Protein AF-0000000066776438 (afdb_homodimer)

Foldseek 3Di:
DAPFEEEEAQADPCLLCVVRVVVRHAYEYEHLPHPDFDDDVSYTYHNDHLVVCVVVLVCCLVPTGYAEFEYEQACCQWAVVNVVCNVVVCVVPVCSVVVSVVSVVSSVVSGVSSLHKYKYKDFHTCCCVVVNAAPDWDQQQQLCQQPVVSQAGTIMGMHIDNPQDQFDGDHDPLQVVLQVVLCVQPVHDDALVVSLVSCPPPPCNVSSNVRHRHHCLVVPDDDPCNSVVNRHDRSSNSVRSCCGRPPVNVVVVVVD/DAPFEEEEAQADPCLLCVVRVVVRHAYEYEHLPHPDFDDDVSYTYHNDHLVVCVVVLVCCLVPTQYAEFEYEQACCQWAVVNVVCNVVVCVVPVCSVVVSVVSVVSSVVSGVSSLHKYKYKDFHTCCCVVVNAFPDWDQQQQLCQQPVVSQAGTIMGMHIDNPQDQFDGDHDPLQVVLQVVLCVQPVHDDALVVSLVSCPPHPCNVSSNVRHRHHCLVVPDDDPCNSVVNRHDRSSNSVRSCCGRPPVNVVVVVVD

Sequence (512 aa):
MSKGTIICLCDITGVMAEPWVEAGYRAVLVDPQHPETSIDGPVERISATILEAMPRLSQIIRSENIVIVIGFPPCTDVAVSGSRWFESKRAKDPHFQGKAALVAEQCRMVGLAAGCPWAFENPVSVFSSIFGSADYTFHPYQFTGLCADDNYTKQTCLWTGNGFKAPAENMHPMVEAAIDAVKLACGRMMPKKKAIEAISGTSFAGLVTDWYPDNRIHECPPSDERANIRSATPLGFARAVFLSNAPHLNKKREAAMSKGTIICLCDITGVMAEPWVEAGYRAVLVDPQHPETSIDGPVERISATILEAMPRLSQIIRSENIVIVIGFPPCTDVAVSGSRWFESKRAKDPHFQGKAALVAEQCRMVGLAAGCPWAFENPVSVFSSIFGSADYTFHPYQFTGLCADDNYTKQTCLWTGNGFKAPAENMHPMVEAAIDAVKLACGRMMPKKKAIEAISGTSFAGLVTDWYPDNRIHECPPSDERANIRSATPLGFARAVFLSNAPHLNKKREAA

pLDDT: mean 96.25, std 6.61, range [44.91, 99.0]

Solvent-accessible surface area (backbone atoms only — not comparable to full-atom values): 26571 Å² total; per-residue (Å²): 133,65,81,29,30,36,39,34,37,54,32,77,82,51,46,61,45,46,58,42,43,76,72,45,26,28,34,38,30,27,14,56,79,37,92,54,64,45,72,60,86,56,36,34,38,38,42,24,50,70,78,75,38,26,73,61,48,16,53,44,46,46,71,47,60,50,59,34,27,41,19,38,42,79,46,83,71,40,27,54,92,47,48,88,50,47,63,64,49,34,74,74,35,80,50,54,49,34,53,47,46,43,50,44,48,49,40,52,47,55,13,40,49,43,67,23,20,18,35,37,40,39,53,59,34,53,53,40,79,69,75,41,74,58,76,43,72,46,40,43,34,42,16,18,57,71,24,64,87,28,40,27,55,50,64,33,30,29,43,64,41,71,78,51,44,76,53,59,80,34,52,29,68,61,36,52,49,18,48,49,50,41,27,70,73,66,73,42,87,65,59,41,73,59,44,44,60,71,35,53,92,44,96,53,32,64,48,33,66,75,35,38,46,34,53,58,58,82,63,52,62,92,55,97,55,35,66,58,65,64,62,56,69,48,57,13,51,24,43,24,36,42,69,49,50,38,64,81,57,51,53,54,54,72,75,93,130,65,81,28,29,35,39,33,36,54,33,76,82,50,45,61,44,46,58,42,44,76,72,42,25,28,34,38,31,27,14,58,81,38,92,53,64,46,73,61,86,56,35,35,37,39,43,24,49,71,78,74,38,26,71,61,48,14,52,44,46,45,71,47,61,50,59,34,28,40,21,38,40,81,46,84,72,38,26,54,91,47,48,87,48,46,63,64,47,35,73,74,35,80,51,55,50,32,52,48,47,44,49,44,48,49,41,51,46,54,13,41,48,44,67,23,22,19,36,36,40,38,54,59,35,53,53,39,78,70,75,42,74,59,74,44,73,46,40,43,33,41,17,19,56,70,25,64,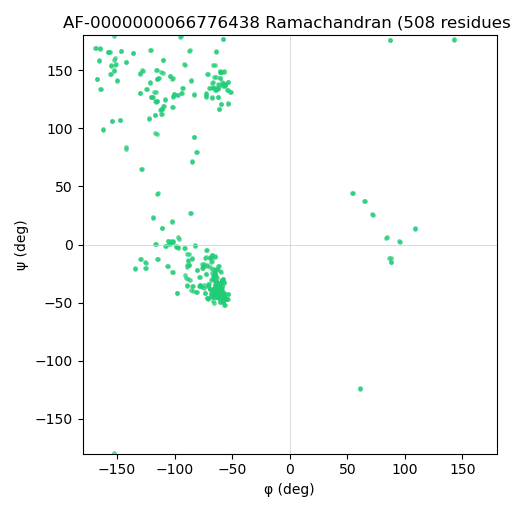87,29,40,26,55,49,66,33,30,29,43,66,40,70,79,50,44,76,53,58,80,34,52,29,67,60,36,53,50,17,49,49,52,40,28,72,74,66,73,41,87,66,59,38,74,60,43,44,61,70,35,53,92,45,95,53,32,65,48,33,66,74,34,38,45,34,51,60,60,83,63,53,62,91,56,96,55,34,66,58,65,64,63,56,67,47,56,12,51,24,43,24,36,42,69,49,50,38,64,82,56,50,52,54,54,71,77,92

Secondary structure (DSSP, 8-state):
--S-EEEEES-SS-GGGHHHHHTT-EEEEE-TTSSS-EEETTEEEE-S-HHHHHHHHHHHHHHS-EEEEEE----TTTBGGGGGGHHHHHHH-TTHHHHHHHHHHHHHHHHHHHTS-EEEEEESBTHHHHH-S-SEEE-GGGGTTT-GGG-B---EEEEEETTPPPPPP---HHHHHHHHHHHHHHSS---HHHHHHHTTTSTTHHHHHHHS-B-TTTTPPP-TTHHHHHHPPPHHHHHHHHHHH-HHHHHHHHH-/--S-EEEEES-SS-GGGHHHHHTT-EEEEE-TTSSS-EEETTEEEE-S-HHHHHHHHHHHHHHS-EEEEEE----TTTBGGGGGGHHHHHHH-TTHHHHHHHHHHHHHHHHHHHTS-EEEEEESBTHHHHH-S-SEEE-GGGGTTT-GGG-B---EEEEEETTPPPPPP---HHHHHHHHHHHHHHSS---HHHHHHHTTTSTTHHHHHHHS-B-TTTTPPP-TTHHHHHHPPPHHHHHHHHHHH-HHHHHHHHH-

Radius of gyration: 27.64 Å; Cα contacts (8 Å, |Δi|>4): 1028; chains: 2; bounding box: 51×98×52 Å

Structure (mmCIF, N/CA/C/O backbone):
data_AF-0000000066776438-model_v1
#
loop_
_entity.id
_entity.type
_entity.pdbx_description
1 polymer 'Dcm methylase'
#
loop_
_atom_site.group_PDB
_atom_site.id
_atom_site.type_symbol
_atom_site.label_atom_id
_atom_site.label_alt_id
_atom_site.label_comp_id
_atom_site.label_asym_id
_atom_site.label_entity_id
_atom_site.label_seq_id
_atom_site.pdbx_PDB_ins_code
_atom_site.Cartn_x
_atom_site.Cartn_y
_atom_site.Cartn_z
_atom_site.occupancy
_atom_site.B_iso_or_equiv
_atom_site.auth_seq_id
_atom_site.auth_comp_id
_atom_site.auth_asym_id
_atom_site.auth_atom_id
_atom_site.pdbx_PDB_model_num
ATOM 1 N N . MET A 1 1 ? -27.344 -16.094 -10.602 1 72.69 1 MET A N 1
ATOM 2 C CA . MET A 1 1 ? -26.594 -15.203 -9.719 1 72.69 1 MET A CA 1
ATOM 3 C C . MET A 1 1 ? -25.172 -15.719 -9.508 1 72.69 1 MET A C 1
ATOM 5 O O . MET A 1 1 ? -24.938 -16.922 -9.508 1 72.69 1 MET A O 1
ATOM 9 N N . SER A 1 2 ? -24.047 -14.945 -9.602 1 88.44 2 SER A N 1
ATOM 10 C CA . SER A 1 2 ? -22.672 -15.422 -9.484 1 88.44 2 SER A CA 1
ATOM 11 C C . SER A 1 2 ? -22.406 -15.977 -8.094 1 88.44 2 SER A C 1
ATOM 13 O O . SER A 1 2 ? -23.062 -15.602 -7.125 1 88.44 2 SER A O 1
ATOM 15 N N . LYS A 1 3 ? -21.609 -17 -8.039 1 96 3 LYS A N 1
ATOM 16 C CA . LYS A 1 3 ? -21.203 -17.609 -6.77 1 96 3 LYS A CA 1
ATOM 17 C C . LYS A 1 3 ? -20.359 -16.641 -5.938 1 96 3 LYS A C 1
ATOM 19 O O . LYS A 1 3 ? -20.172 -16.844 -4.738 1 96 3 LYS A O 1
ATOM 24 N N . GLY A 1 4 ? -19.984 -15.586 -6.551 1 98.06 4 GLY A N 1
ATOM 25 C CA . GLY A 1 4 ? -19.078 -14.617 -5.969 1 98.06 4 GLY A CA 1
ATOM 26 C C . GLY A 1 4 ? -18.109 -14.023 -6.98 1 98.06 4 GLY A C 1
ATOM 27 O O . GLY A 1 4 ? -18.156 -14.367 -8.164 1 98.06 4 GLY A O 1
ATOM 28 N N . THR A 1 5 ? -17.344 -13.117 -6.539 1 98.81 5 THR A N 1
ATOM 29 C CA . THR A 1 5 ? -16.406 -12.414 -7.418 1 98.81 5 THR A CA 1
ATOM 30 C C . THR A 1 5 ? -14.969 -12.68 -7.004 1 98.81 5 THR A C 1
ATOM 32 O O . THR A 1 5 ? -14.641 -12.648 -5.816 1 98.81 5 THR A O 1
ATOM 35 N N . ILE A 1 6 ? -14.148 -13.031 -7.922 1 98.94 6 ILE A N 1
ATOM 36 C CA . ILE A 1 6 ? -12.711 -13.055 -7.668 1 98.94 6 ILE A CA 1
ATOM 37 C C . ILE A 1 6 ? -12.055 -11.844 -8.336 1 98.94 6 ILE A C 1
ATOM 39 O O . ILE A 1 6 ? -12.477 -11.414 -9.406 1 98.94 6 ILE A O 1
ATOM 43 N N . ILE A 1 7 ? -11.047 -11.297 -7.742 1 99 7 ILE A N 1
ATOM 44 C CA . ILE A 1 7 ? -10.273 -10.188 -8.297 1 99 7 ILE A CA 1
ATOM 45 C C . ILE A 1 7 ? -8.836 -10.641 -8.547 1 99 7 ILE A C 1
ATOM 47 O O . ILE A 1 7 ? -8.18 -11.164 -7.648 1 99 7 ILE A O 1
ATOM 51 N N . CYS A 1 8 ? -8.383 -10.516 -9.773 1 98.94 8 CYS A N 1
ATOM 52 C CA . CYS A 1 8 ? -7.004 -10.789 -10.156 1 98.94 8 CYS A CA 1
ATOM 53 C C . CYS A 1 8 ? -6.285 -9.508 -10.562 1 98.94 8 CYS A C 1
ATOM 55 O O . CYS A 1 8 ? -6.648 -8.875 -11.562 1 98.94 8 CYS A O 1
ATOM 57 N N . LEU A 1 9 ? -5.25 -9.117 -9.828 1 98.94 9 LEU A N 1
ATOM 58 C CA . LEU A 1 9 ? -4.539 -7.863 -10.023 1 98.94 9 LEU A CA 1
ATOM 59 C C . LEU A 1 9 ? -3.221 -8.094 -10.758 1 98.94 9 LEU A C 1
ATOM 61 O O . LEU A 1 9 ? -2.527 -9.078 -10.5 1 98.94 9 LEU A O 1
ATOM 65 N N . CYS A 1 10 ? -2.814 -7.188 -11.656 1 98.75 10 CYS A N 1
ATOM 66 C CA . CYS A 1 10 ? -1.637 -7.332 -12.5 1 98.75 10 CYS A CA 1
ATOM 67 C C . CYS A 1 10 ? -1.692 -8.633 -13.297 1 98.75 10 CYS A C 1
ATOM 69 O O . CYS A 1 10 ? -0.718 -9.391 -13.328 1 98.75 10 CYS A O 1
ATOM 71 N N . ASP A 1 11 ? -2.854 -8.891 -13.836 1 98.38 11 ASP A N 1
ATOM 72 C CA . ASP A 1 11 ? -3.086 -10.156 -14.531 1 98.38 11 ASP A CA 1
ATOM 73 C C . ASP A 1 11 ? -3.52 -9.914 -15.977 1 98.38 11 ASP A C 1
ATOM 75 O O . ASP A 1 11 ? -4.672 -9.562 -16.234 1 98.38 11 ASP A O 1
ATOM 79 N N . ILE A 1 12 ? -2.631 -10.203 -16.828 1 96.38 12 ILE A N 1
ATOM 80 C CA . ILE A 1 12 ? -2.912 -9.984 -18.234 1 96.38 12 ILE A CA 1
ATOM 81 C C . ILE A 1 12 ? -3.566 -11.227 -18.828 1 96.38 12 ILE A C 1
ATOM 83 O O . ILE A 1 12 ? -4.473 -11.117 -19.656 1 96.38 12 ILE A O 1
ATOM 87 N N . THR A 1 13 ? -3.24 -12.445 -18.438 1 95.81 13 THR A N 1
ATOM 88 C CA . THR A 1 13 ? -3.613 -13.68 -19.125 1 95.81 13 THR A CA 1
ATOM 89 C C . THR A 1 13 ? -5.008 -14.133 -18.703 1 95.81 13 THR A C 1
ATOM 91 O O . THR A 1 13 ? -5.758 -14.68 -19.516 1 95.81 13 THR A O 1
ATOM 94 N N . GLY A 1 14 ? -5.316 -13.992 -17.391 1 97.88 14 GLY A N 1
ATOM 95 C CA . GLY A 1 14 ? -6.59 -14.461 -16.875 1 97.88 14 GLY A CA 1
ATOM 96 C C . GLY A 1 14 ? -6.582 -15.938 -16.531 1 97.88 14 GLY A C 1
ATOM 97 O O . GLY A 1 14 ? -7.613 -16.5 -16.141 1 97.88 14 GLY A O 1
ATOM 98 N N . VAL A 1 15 ? -5.453 -16.562 -16.609 1 98.56 15 VAL A N 1
ATOM 99 C CA . VAL A 1 15 ? -5.348 -18 -16.375 1 98.56 15 VAL A CA 1
ATOM 100 C C . VAL A 1 15 ? -5.785 -18.312 -14.945 1 98.56 15 VAL A C 1
ATOM 102 O O . VAL A 1 15 ? -6.488 -19.297 -14.711 1 98.56 15 VAL A O 1
ATOM 105 N N . MET A 1 16 ? -5.445 -17.516 -13.953 1 98.81 16 MET A N 1
ATOM 106 C CA . MET A 1 16 ? -5.812 -17.719 -12.555 1 98.81 16 MET A CA 1
ATOM 107 C C . MET A 1 16 ? -7.328 -17.766 -12.391 1 98.81 16 MET A C 1
ATOM 109 O O . MET A 1 16 ? -7.84 -18.516 -11.562 1 98.81 16 MET A O 1
ATOM 113 N N . ALA A 1 17 ? -8.047 -17.062 -13.195 1 98.75 17 ALA A N 1
ATOM 114 C CA . ALA A 1 17 ? -9.484 -16.891 -13.055 1 98.75 17 ALA A CA 1
ATOM 115 C C . ALA A 1 17 ? -10.242 -18.016 -13.758 1 98.75 17 ALA A C 1
ATOM 117 O O . ALA A 1 17 ? -11.422 -18.234 -13.5 1 98.75 17 ALA A O 1
ATOM 118 N N . GLU A 1 18 ? -9.602 -18.75 -14.664 1 98.5 18 GLU A N 1
ATOM 119 C CA . GLU A 1 18 ? -10.258 -19.688 -15.555 1 98.5 18 GLU A CA 1
ATOM 120 C C . GLU A 1 18 ? -11.055 -20.734 -14.766 1 98.5 18 GLU A C 1
ATOM 122 O O . GLU A 1 18 ? -12.258 -20.891 -14.977 1 98.5 18 GLU A O 1
ATOM 127 N N . PRO A 1 19 ? -10.43 -21.422 -13.773 1 98.62 19 PRO A N 1
ATOM 128 C CA . PRO A 1 19 ? -11.195 -22.438 -13.055 1 98.62 19 PRO A CA 1
ATOM 129 C C . PRO A 1 19 ? -12.352 -21.844 -12.25 1 98.62 19 PRO A C 1
ATOM 131 O O . PRO A 1 19 ? -13.367 -22.516 -12.039 1 98.62 19 PRO A O 1
ATOM 134 N N . TRP A 1 20 ? -12.25 -20.609 -11.812 1 98.75 20 TRP A N 1
ATOM 135 C CA . TRP A 1 20 ? -13.305 -19.938 -11.062 1 98.75 20 TRP A CA 1
ATOM 136 C C . TRP A 1 20 ? -14.492 -19.609 -11.961 1 98.75 20 TRP A C 1
ATOM 138 O O . TRP A 1 20 ? -15.641 -19.891 -11.617 1 98.75 20 TRP A O 1
ATOM 148 N N . VAL A 1 21 ? -14.164 -19.062 -13.148 1 98.62 21 VAL A N 1
ATOM 149 C CA . VAL A 1 21 ? -15.203 -18.688 -14.102 1 98.62 21 VAL A CA 1
ATOM 150 C C . VAL A 1 21 ? -15.945 -19.938 -14.578 1 98.62 21 VAL A C 1
ATOM 152 O O . VAL A 1 21 ? -17.172 -19.953 -14.656 1 98.62 21 VAL A O 1
ATOM 155 N N . GLU A 1 22 ? -15.203 -21.016 -14.812 1 98 22 GLU A N 1
ATOM 156 C CA . GLU A 1 22 ? -15.789 -22.297 -15.203 1 98 22 GLU A CA 1
ATOM 157 C C . GLU A 1 22 ? -16.766 -22.797 -14.141 1 98 22 GLU A C 1
ATOM 159 O O . GLU A 1 22 ? -17.75 -23.469 -14.469 1 98 22 GLU A O 1
ATOM 164 N N . ALA A 1 23 ? -16.469 -22.453 -12.914 1 98.12 23 ALA A N 1
ATOM 165 C CA . ALA A 1 23 ? -17.266 -22.953 -11.805 1 98.12 23 ALA A CA 1
ATOM 166 C C . ALA A 1 23 ? -18.422 -22 -11.477 1 98.12 23 ALA A C 1
ATOM 168 O O . ALA A 1 23 ? -19.172 -22.219 -10.523 1 98.12 23 ALA A O 1
ATOM 169 N N . GLY A 1 24 ? -18.516 -20.844 -12.164 1 98.12 24 GLY A N 1
ATOM 170 C CA . GLY A 1 24 ? -19.672 -19.984 -12 1 98.12 24 GLY A CA 1
ATOM 171 C C . GLY A 1 24 ? -19.359 -18.703 -11.25 1 98.12 24 GLY A C 1
ATOM 172 O O . GLY A 1 24 ? -20.266 -17.984 -10.828 1 98.12 24 GLY A O 1
ATOM 173 N N . TYR A 1 25 ? -18.109 -18.344 -11.07 1 98.62 25 TYR A N 1
ATOM 174 C CA . TYR A 1 25 ? -17.734 -17.094 -10.43 1 98.62 25 TYR A CA 1
ATOM 175 C C . TYR A 1 25 ? -17.562 -15.992 -11.461 1 98.62 25 TYR A C 1
ATOM 177 O O . TYR A 1 25 ? -17.344 -16.266 -12.641 1 98.62 25 TYR A O 1
ATOM 185 N N . ARG A 1 26 ? -17.719 -14.789 -11 1 98.44 26 ARG A N 1
ATOM 186 C CA . ARG A 1 26 ? -17.328 -13.594 -11.742 1 98.44 26 ARG A CA 1
ATOM 187 C C . ARG A 1 26 ? -15.859 -13.25 -11.508 1 98.44 26 ARG A C 1
ATOM 189 O O . ARG A 1 26 ? -15.352 -13.406 -10.398 1 98.44 26 ARG A O 1
ATOM 196 N N . ALA A 1 27 ? -15.227 -12.812 -12.609 1 98.88 27 ALA A N 1
ATOM 197 C CA . ALA A 1 27 ? -13.812 -12.461 -12.453 1 98.88 27 ALA A CA 1
ATOM 198 C C . ALA A 1 27 ? -13.555 -11.023 -12.898 1 98.88 27 ALA A C 1
ATOM 200 O O . ALA A 1 27 ? -14.062 -10.586 -13.93 1 98.88 27 ALA A O 1
ATOM 201 N N . VAL A 1 28 ? -12.828 -10.281 -12.109 1 98.94 28 VAL A N 1
ATOM 202 C CA . VAL A 1 28 ? -12.312 -8.961 -12.453 1 98.94 28 VAL A CA 1
ATOM 203 C C . VAL A 1 28 ? -10.797 -9.023 -12.617 1 98.94 28 VAL A C 1
ATOM 205 O O . VAL A 1 28 ? -10.078 -9.352 -11.672 1 98.94 28 VAL A O 1
ATOM 208 N N . LEU A 1 29 ? -10.328 -8.758 -13.82 1 98.88 29 LEU A N 1
ATOM 209 C CA . LEU A 1 29 ? -8.914 -8.773 -14.156 1 98.88 29 LEU A CA 1
ATOM 210 C C . LEU A 1 29 ? -8.391 -7.355 -14.383 1 98.88 29 LEU A C 1
ATOM 212 O O . LEU A 1 29 ? -8.93 -6.617 -15.211 1 98.88 29 LEU A O 1
ATOM 216 N N . VAL A 1 30 ? -7.352 -6.953 -13.664 1 98.94 30 VAL A N 1
ATOM 217 C CA . VAL A 1 30 ? -6.766 -5.621 -13.797 1 98.94 30 VAL A CA 1
ATOM 218 C C . VAL A 1 30 ? -5.34 -5.734 -14.328 1 98.94 30 VAL A C 1
ATOM 220 O O . VAL A 1 30 ? -4.508 -6.434 -13.75 1 98.94 30 VAL A O 1
ATOM 223 N N . ASP A 1 31 ? -5.035 -5.125 -15.391 1 98.81 31 ASP A N 1
ATOM 224 C CA . ASP A 1 31 ? -3.697 -5.008 -15.961 1 98.81 31 ASP A CA 1
ATOM 225 C C . ASP A 1 31 ? -3.639 -3.895 -17 1 98.81 31 ASP A C 1
ATOM 227 O O . ASP A 1 31 ? -4.5 -3.811 -17.875 1 98.81 31 ASP A O 1
ATOM 231 N N . PRO A 1 32 ? -2.57 -3.037 -16.906 1 98.25 32 PRO A N 1
ATOM 232 C CA . PRO A 1 32 ? -2.516 -1.937 -17.875 1 98.25 32 PRO A CA 1
ATOM 233 C C . PRO A 1 32 ? -2.268 -2.416 -19.297 1 98.25 32 PRO A C 1
ATOM 235 O O . PRO A 1 32 ? -2.467 -1.657 -20.25 1 98.25 32 PRO A O 1
ATOM 238 N N . GLN A 1 33 ? -1.852 -3.646 -19.484 1 96.81 33 GLN A N 1
ATOM 239 C CA . GLN A 1 33 ? -1.539 -4.16 -20.812 1 96.81 33 GLN A CA 1
ATOM 240 C C . GLN A 1 33 ? -2.795 -4.668 -21.516 1 96.81 33 GLN A C 1
ATOM 242 O O . GLN A 1 33 ? -2.752 -5.02 -22.703 1 96.81 33 GLN A O 1
ATOM 247 N N . HIS A 1 34 ? -3.947 -4.805 -20.734 1 97.81 34 HIS A N 1
ATOM 248 C CA . HIS A 1 34 ? -5.18 -5.102 -21.453 1 97.81 34 HIS A CA 1
ATOM 249 C C . HIS A 1 34 ? -5.43 -4.074 -22.562 1 97.81 34 HIS A C 1
ATOM 251 O O . HIS A 1 34 ? -5.289 -2.869 -22.328 1 97.81 34 HIS A O 1
ATOM 257 N N . PRO A 1 35 ? -5.762 -4.543 -23.719 1 96.12 35 PRO A N 1
ATOM 258 C CA . PRO A 1 35 ? -5.949 -3.588 -24.812 1 96.12 35 PRO A CA 1
ATOM 259 C C . PRO A 1 35 ? -7.043 -2.561 -24.531 1 96.12 35 PRO A C 1
ATOM 261 O O . PRO A 1 35 ? -6.922 -1.397 -24.922 1 96.12 35 PRO A O 1
ATOM 264 N N . GLU A 1 36 ? -8.117 -2.99 -23.891 1 97.25 36 GLU A N 1
ATOM 265 C CA . GLU A 1 36 ? -9.227 -2.117 -23.516 1 97.25 36 GLU A CA 1
ATOM 266 C C . GLU A 1 36 ? -9.93 -2.641 -22.266 1 97.25 36 GLU A C 1
ATOM 268 O O . GLU A 1 36 ? -9.781 -3.811 -21.906 1 97.25 36 GLU A O 1
ATOM 273 N N . THR A 1 37 ? -10.523 -1.748 -21.609 1 97.88 37 THR A N 1
ATOM 274 C CA . THR A 1 37 ? -11.445 -2.164 -20.562 1 97.88 37 THR A CA 1
ATOM 275 C C . THR A 1 37 ? -12.719 -2.744 -21.172 1 97.88 37 THR A C 1
ATOM 277 O O . THR A 1 37 ? -13.297 -2.166 -22.109 1 97.88 37 THR A O 1
ATOM 280 N N . SER A 1 38 ? -13.148 -3.963 -20.703 1 97.94 38 SER A N 1
ATOM 281 C CA . SER A 1 38 ? -14.281 -4.645 -21.312 1 97.94 38 SER A CA 1
ATOM 282 C C . SER A 1 38 ? -14.953 -5.602 -20.344 1 97.94 38 SER A C 1
ATOM 284 O O . SER A 1 38 ? -14.352 -5.988 -19.328 1 97.94 38 SER A O 1
ATOM 286 N N . ILE A 1 39 ? -16.203 -5.832 -20.594 1 97.44 39 ILE A N 1
ATOM 287 C CA . ILE A 1 39 ? -16.953 -6.867 -19.891 1 97.44 39 ILE A CA 1
ATOM 288 C C . ILE A 1 39 ? -17.422 -7.934 -20.875 1 97.44 39 ILE A C 1
ATOM 290 O O . ILE A 1 39 ? -18.188 -7.637 -21.781 1 97.44 39 ILE A O 1
ATOM 294 N N . ASP A 1 40 ? -16.875 -9.078 -20.766 1 96.31 40 ASP A N 1
ATOM 295 C CA . ASP A 1 40 ? -17.234 -10.234 -21.578 1 96.31 40 ASP A CA 1
ATOM 296 C C . ASP A 1 40 ? -17.797 -11.359 -20.719 1 96.31 40 ASP A C 1
ATOM 298 O O . ASP A 1 40 ? -17.062 -12.195 -20.203 1 96.31 40 ASP A O 1
ATOM 302 N N . GLY A 1 41 ? -19.203 -11.414 -20.641 1 96.75 41 GLY A N 1
ATOM 303 C CA . GLY A 1 41 ? -19.828 -12.367 -19.734 1 96.75 41 GLY A CA 1
ATOM 304 C C . GLY A 1 41 ? -19.453 -12.141 -18.281 1 96.75 41 GLY A C 1
ATOM 305 O O . GLY A 1 41 ? -19.609 -11.031 -17.766 1 96.75 41 GLY A O 1
ATOM 306 N N . PRO A 1 42 ? -18.906 -13.273 -17.703 1 97.75 42 PRO A N 1
ATOM 307 C CA . PRO A 1 42 ? -18.578 -13.148 -16.281 1 97.75 42 PRO A CA 1
ATOM 308 C C . PRO A 1 42 ? -17.234 -12.469 -16.047 1 97.75 42 PRO A C 1
ATOM 310 O O . PRO A 1 42 ? -16.828 -12.266 -14.898 1 97.75 42 PRO A O 1
ATOM 313 N N . VAL A 1 43 ? -16.531 -12.109 -17.109 1 98.56 43 VAL A N 1
ATOM 314 C CA . VAL A 1 43 ? -15.172 -11.594 -16.953 1 98.56 43 VAL A CA 1
ATOM 315 C C . VAL A 1 43 ? -15.148 -10.102 -17.266 1 98.56 43 VAL A C 1
ATOM 317 O O . VAL A 1 43 ? -15.531 -9.688 -18.375 1 98.56 43 VAL A O 1
ATOM 320 N N . GLU A 1 44 ? -14.781 -9.32 -16.328 1 98.75 44 GLU A N 1
ATOM 321 C CA . GLU A 1 44 ? -14.5 -7.898 -16.516 1 98.75 44 GLU A CA 1
ATOM 322 C C . GLU A 1 44 ? -13 -7.637 -16.562 1 98.75 44 GLU A C 1
ATOM 324 O O . GLU A 1 44 ? -12.273 -7.984 -15.625 1 98.75 44 GLU A O 1
ATOM 329 N N . ARG A 1 45 ? -12.531 -7.121 -17.672 1 98.81 45 ARG A N 1
ATOM 330 C CA . ARG A 1 45 ? -11.141 -6.703 -17.812 1 98.81 45 ARG A CA 1
ATOM 331 C C . ARG A 1 45 ? -11 -5.191 -17.672 1 98.81 45 ARG A C 1
ATOM 333 O O . ARG A 1 45 ? -11.742 -4.438 -18.297 1 98.81 45 ARG A O 1
ATOM 340 N N . ILE A 1 46 ? -10.125 -4.777 -16.797 1 98.88 46 ILE A N 1
ATOM 341 C CA . ILE A 1 46 ? -9.859 -3.357 -16.594 1 98.88 46 ILE A CA 1
ATOM 342 C C . ILE A 1 46 ? -8.453 -3.023 -17.094 1 98.88 46 ILE A C 1
ATOM 344 O O . ILE A 1 46 ? -7.465 -3.504 -16.531 1 98.88 46 ILE A O 1
ATOM 348 N N . SER A 1 47 ? -8.32 -2.232 -18.172 1 98.81 47 SER A N 1
ATOM 349 C CA . SER A 1 47 ? -7.051 -1.823 -18.766 1 98.81 47 SER A CA 1
ATOM 350 C C . SER A 1 47 ? -6.441 -0.647 -18 1 98.81 47 SER A C 1
ATOM 352 O O . SER A 1 47 ? -6.504 0.494 -18.469 1 98.81 47 SER A O 1
ATOM 354 N N . ALA A 1 48 ? -5.801 -0.916 -16.859 1 98.81 48 ALA A N 1
ATOM 355 C CA . ALA A 1 48 ? -5.301 0.118 -15.953 1 98.81 48 ALA A CA 1
ATOM 356 C C . ALA A 1 48 ? -4.332 -0.471 -14.93 1 98.81 48 ALA A C 1
ATOM 358 O O . ALA A 1 48 ? -4.289 -1.688 -14.734 1 98.81 48 ALA A O 1
ATOM 359 N N . THR A 1 49 ? -3.496 0.413 -14.375 1 98.81 49 THR A N 1
ATOM 360 C CA . THR A 1 49 ? -2.803 0.04 -13.148 1 98.81 49 THR A CA 1
ATOM 361 C C . THR A 1 49 ? -3.795 -0.175 -12.008 1 98.81 49 THR A C 1
ATOM 363 O O . THR A 1 49 ? -4.973 0.17 -12.133 1 98.81 49 THR A O 1
ATOM 366 N N . ILE A 1 50 ? -3.363 -0.768 -10.953 1 98.94 50 ILE A N 1
ATOM 367 C CA . ILE A 1 50 ? -4.23 -0.979 -9.797 1 98.94 50 ILE A CA 1
ATOM 368 C C . ILE A 1 50 ? -4.773 0.361 -9.312 1 98.94 50 ILE A C 1
ATOM 370 O O . ILE A 1 50 ? -5.98 0.512 -9.102 1 98.94 50 ILE A O 1
ATOM 374 N N . LEU A 1 51 ? -3.893 1.367 -9.188 1 98.88 51 LEU A N 1
ATOM 375 C CA . LEU A 1 51 ? -4.297 2.676 -8.688 1 98.88 51 LEU A CA 1
ATOM 376 C C . LEU A 1 51 ? -5.359 3.297 -9.586 1 98.88 51 LEU A C 1
ATOM 378 O O . LEU A 1 51 ? -6.355 3.84 -9.094 1 98.88 51 LEU A O 1
ATOM 382 N N . GLU A 1 52 ? -5.156 3.193 -10.898 1 98.62 52 GLU A N 1
ATOM 383 C CA . GLU A 1 52 ? -6.113 3.746 -11.852 1 98.62 52 GLU A CA 1
ATOM 384 C C . GLU A 1 52 ? -7.434 2.986 -11.812 1 98.62 52 GLU A C 1
ATOM 386 O O . GLU A 1 52 ? -8.484 3.545 -12.125 1 98.62 52 GLU A O 1
ATOM 391 N N . ALA A 1 53 ? -7.426 1.72 -11.383 1 98.88 53 ALA A N 1
ATOM 392 C CA . ALA A 1 53 ? -8.609 0.861 -11.375 1 98.88 53 ALA A CA 1
ATOM 393 C C . ALA A 1 53 ? -9.383 1.002 -10.07 1 98.88 53 ALA A C 1
ATOM 395 O O . ALA A 1 53 ? -10.508 0.52 -9.953 1 98.88 53 ALA A O 1
ATOM 396 N N . MET A 1 54 ? -8.844 1.689 -9.102 1 98.81 54 MET A N 1
ATOM 397 C CA . MET A 1 54 ? -9.375 1.66 -7.742 1 98.81 54 MET A CA 1
ATOM 398 C C . MET A 1 54 ? -10.781 2.246 -7.695 1 98.81 54 MET A C 1
ATOM 400 O O . MET A 1 54 ? -11.617 1.79 -6.918 1 98.81 54 MET A O 1
ATOM 404 N N . PRO A 1 55 ? -11.117 3.301 -8.484 1 98.5 55 PRO A N 1
ATOM 405 C CA . PRO A 1 55 ? -12.508 3.746 -8.445 1 98.5 55 PRO A CA 1
ATOM 406 C C . PRO A 1 55 ? -13.5 2.615 -8.727 1 98.5 55 PRO A C 1
ATOM 408 O O . PRO A 1 55 ? -14.5 2.473 -8.023 1 98.5 55 PRO A O 1
ATOM 411 N N . ARG A 1 56 ? -13.234 1.767 -9.695 1 98.75 56 ARG A N 1
ATOM 412 C CA . ARG A 1 56 ? -14.086 0.625 -10.023 1 98.75 56 ARG A CA 1
ATOM 413 C C . ARG A 1 56 ? -13.945 -0.477 -8.977 1 98.75 56 ARG A C 1
ATOM 415 O O . ARG A 1 56 ? -14.953 -1.032 -8.523 1 98.75 56 ARG A O 1
ATOM 422 N N . LEU A 1 57 ? -12.742 -0.725 -8.547 1 98.88 57 LEU A N 1
ATOM 423 C CA . LEU A 1 57 ? -12.492 -1.758 -7.547 1 98.88 57 LEU A CA 1
ATOM 424 C C . LEU A 1 57 ? -13.172 -1.406 -6.227 1 98.88 57 LEU A C 1
ATOM 426 O O . LEU A 1 57 ? -13.695 -2.285 -5.539 1 98.88 57 LEU A O 1
ATOM 430 N N . SER A 1 58 ? -13.086 -0.121 -5.871 1 98.81 58 SER A N 1
ATOM 431 C CA . SER A 1 58 ? -13.758 0.338 -4.66 1 98.81 58 SER A CA 1
ATOM 432 C C . SER A 1 58 ? -15.242 -0.001 -4.688 1 98.81 58 SER A C 1
ATOM 434 O O . SER A 1 58 ? -15.797 -0.494 -3.699 1 98.81 58 SER A O 1
ATOM 436 N N . GLN A 1 59 ? -15.938 0.277 -5.797 1 98.44 59 GLN A N 1
ATOM 437 C CA . GLN A 1 59 ? -17.344 -0.064 -5.953 1 98.44 59 GLN A CA 1
ATOM 438 C C . GLN A 1 59 ? -17.578 -1.563 -5.777 1 98.44 59 GLN A C 1
ATOM 440 O O . GLN A 1 59 ? -18.5 -1.979 -5.09 1 98.44 59 GLN A O 1
ATOM 445 N N . ILE A 1 60 ? -16.719 -2.33 -6.363 1 98.62 60 ILE A N 1
ATOM 446 C CA . ILE A 1 60 ? -16.844 -3.783 -6.316 1 98.62 60 ILE A CA 1
ATOM 447 C C . ILE A 1 60 ? -16.625 -4.273 -4.887 1 98.62 60 ILE A C 1
ATOM 449 O O . ILE A 1 60 ? -17.406 -5.078 -4.375 1 98.62 60 ILE A O 1
ATOM 453 N N . ILE A 1 61 ? -15.602 -3.746 -4.184 1 98.5 61 ILE A N 1
ATOM 454 C CA . ILE A 1 61 ? -15.242 -4.129 -2.82 1 98.5 61 ILE A CA 1
ATOM 455 C C . ILE A 1 61 ? -16.422 -3.842 -1.881 1 98.5 61 ILE A C 1
ATOM 457 O O . ILE A 1 61 ? -16.719 -4.641 -0.992 1 98.5 61 ILE A O 1
ATOM 461 N N . ARG A 1 62 ? -17.078 -2.756 -2.111 1 97.31 62 ARG A N 1
ATOM 462 C CA . ARG A 1 62 ? -18.078 -2.279 -1.168 1 97.31 62 ARG A CA 1
ATOM 463 C C . ARG A 1 62 ? -19.453 -2.875 -1.479 1 97.31 62 ARG A C 1
ATOM 465 O O . ARG A 1 62 ? -20.359 -2.811 -0.654 1 97.31 62 ARG A O 1
ATOM 472 N N . SER A 1 63 ? -19.594 -3.484 -2.674 1 96.88 63 SER A N 1
ATOM 473 C CA . SER A 1 63 ? -20.969 -3.838 -3.061 1 96.88 63 SER A CA 1
ATOM 474 C C . SER A 1 63 ? -21.078 -5.32 -3.406 1 96.88 63 SER A C 1
ATOM 476 O O . SER A 1 63 ? -22.172 -5.863 -3.486 1 96.88 63 SER A O 1
ATOM 478 N N . GLU A 1 64 ? -19.922 -5.953 -3.729 1 97.5 64 GLU A N 1
ATOM 479 C CA . GLU A 1 64 ? -19.984 -7.344 -4.172 1 97.5 64 GLU A CA 1
ATOM 480 C C . GLU A 1 64 ? -19.391 -8.281 -3.125 1 97.5 64 GLU A C 1
ATOM 482 O O . GLU A 1 64 ? -18.719 -7.832 -2.197 1 97.5 64 GLU A O 1
ATOM 487 N N . ASN A 1 65 ? -19.797 -9.516 -3.256 1 97.81 65 ASN A N 1
ATOM 488 C CA . ASN A 1 65 ? -19.188 -10.578 -2.447 1 97.81 65 ASN A CA 1
ATOM 489 C C . ASN A 1 65 ? -17.891 -11.086 -3.062 1 97.81 65 ASN A C 1
ATOM 491 O O . ASN A 1 65 ? -17.906 -11.992 -3.896 1 97.81 65 ASN A O 1
ATOM 495 N N . ILE A 1 66 ? -16.828 -10.531 -2.664 1 98.75 66 ILE A N 1
ATOM 496 C CA . ILE A 1 66 ? -15.523 -10.945 -3.166 1 98.75 66 ILE A CA 1
ATOM 497 C C . ILE A 1 66 ? -15.031 -12.164 -2.377 1 98.75 66 ILE A C 1
ATOM 499 O O . ILE A 1 66 ? -14.984 -12.133 -1.146 1 98.75 66 ILE A O 1
ATOM 503 N N . VAL A 1 67 ? -14.609 -13.203 -3.111 1 98.75 67 VAL A N 1
ATOM 504 C CA . VAL A 1 67 ? -14.328 -14.445 -2.408 1 98.75 67 VAL A CA 1
ATOM 505 C C . VAL A 1 67 ? -12.82 -14.664 -2.336 1 98.75 67 VAL A C 1
ATOM 507 O O . VAL A 1 67 ? -12.336 -15.453 -1.521 1 98.75 67 VAL A O 1
ATOM 510 N N . ILE A 1 68 ? -12.047 -13.977 -3.188 1 98.88 68 ILE A N 1
ATOM 511 C CA . ILE A 1 68 ? -10.594 -14.109 -3.156 1 98.88 68 ILE A CA 1
ATOM 512 C C . ILE A 1 68 ? -9.961 -13.008 -4.008 1 98.88 68 ILE A C 1
ATOM 514 O O . ILE A 1 68 ? -10.531 -12.594 -5.02 1 98.88 68 ILE A O 1
ATOM 518 N N . VAL A 1 69 ? -8.852 -12.477 -3.58 1 99 69 VAL A N 1
ATOM 519 C CA . VAL A 1 69 ? -8.023 -11.539 -4.34 1 99 69 VAL A CA 1
ATOM 520 C C . VAL A 1 69 ? -6.625 -12.125 -4.535 1 99 69 VAL A C 1
ATOM 522 O O . VAL A 1 69 ? -5.98 -12.547 -3.57 1 99 69 VAL A O 1
ATOM 525 N N . ILE A 1 70 ? -6.141 -12.195 -5.738 1 98.94 70 ILE A N 1
ATOM 526 C CA . ILE A 1 70 ? -4.789 -12.672 -6.016 1 98.94 70 ILE A CA 1
ATOM 527 C C . ILE A 1 70 ? -4.07 -11.672 -6.918 1 98.94 70 ILE A C 1
ATOM 529 O O . ILE A 1 70 ? -4.633 -11.203 -7.91 1 98.94 70 ILE A O 1
ATOM 533 N N . GLY A 1 71 ? -2.895 -11.281 -6.57 1 98.88 71 GLY A N 1
ATOM 534 C CA . GLY A 1 71 ? -2.104 -10.328 -7.332 1 98.88 71 GLY A CA 1
ATOM 535 C C . GLY A 1 71 ? -0.828 -10.922 -7.895 1 98.88 71 GLY A C 1
ATOM 536 O O . GLY A 1 71 ? -0.221 -11.805 -7.281 1 98.88 71 GLY A O 1
ATOM 537 N N . PHE A 1 72 ? -0.407 -10.398 -8.992 1 98.75 72 PHE A N 1
ATOM 538 C CA . PHE A 1 72 ? 0.82 -10.781 -9.68 1 98.75 72 PHE A CA 1
ATOM 539 C C . PHE A 1 72 ? 1.672 -9.555 -9.992 1 98.75 72 PHE A C 1
ATOM 541 O O . PHE A 1 72 ? 1.967 -9.273 -11.148 1 98.75 72 PHE A O 1
ATOM 548 N N . PRO A 1 73 ? 2.143 -8.906 -8.945 1 98.56 73 PRO A N 1
ATOM 549 C CA . PRO A 1 73 ? 2.922 -7.691 -9.188 1 98.56 73 PRO A CA 1
ATOM 550 C C . PRO A 1 73 ? 4.176 -7.949 -10.023 1 98.56 73 PRO A C 1
ATOM 552 O O . PRO A 1 73 ? 4.762 -9.031 -9.938 1 98.56 73 PRO A O 1
ATOM 555 N N . PRO A 1 74 ? 4.574 -6.973 -10.789 1 96.88 74 PRO A N 1
ATOM 556 C CA . PRO A 1 74 ? 5.727 -7.148 -11.68 1 96.88 74 PRO A CA 1
ATOM 557 C C . PRO A 1 74 ? 7.008 -7.496 -10.93 1 96.88 74 PRO A C 1
ATOM 559 O O . PRO A 1 74 ? 7.215 -7.027 -9.805 1 96.88 74 PRO A O 1
ATOM 562 N N . CYS A 1 75 ? 7.859 -8.266 -11.57 1 96.88 75 CYS A N 1
ATOM 563 C CA . CYS A 1 75 ? 9.016 -8.797 -10.859 1 96.88 75 CYS A CA 1
ATOM 564 C C . CYS A 1 75 ? 10.312 -8.266 -11.453 1 96.88 75 CYS A C 1
ATOM 566 O O . CYS A 1 75 ? 11.398 -8.539 -10.93 1 96.88 75 CYS A O 1
ATOM 568 N N . THR A 1 76 ? 10.289 -7.422 -12.492 1 95.06 76 THR A N 1
ATOM 569 C CA . THR A 1 76 ? 11.461 -6.984 -13.242 1 95.06 76 THR A CA 1
ATOM 570 C C . THR A 1 76 ? 12.469 -6.293 -12.336 1 95.06 76 THR A C 1
ATOM 572 O O . THR A 1 76 ? 13.68 -6.418 -12.531 1 95.06 76 THR A O 1
ATOM 575 N N . ASP A 1 77 ? 12.008 -5.664 -11.32 1 97.75 77 ASP A N 1
ATOM 576 C CA . ASP A 1 77 ? 12.883 -4.84 -10.492 1 97.75 77 ASP A CA 1
ATOM 577 C C . ASP A 1 77 ? 13.211 -5.539 -9.18 1 97.75 77 ASP A C 1
ATOM 579 O O . ASP A 1 77 ? 13.992 -5.023 -8.375 1 97.75 77 ASP A O 1
ATOM 583 N N . VAL A 1 78 ? 12.695 -6.758 -8.977 1 98.5 78 VAL A N 1
ATOM 584 C CA . VAL A 1 78 ? 12.836 -7.281 -7.625 1 98.5 78 VAL A CA 1
ATOM 585 C C . VAL A 1 78 ? 13.312 -8.734 -7.68 1 98.5 78 VAL A C 1
ATOM 587 O O . VAL A 1 78 ? 13.82 -9.266 -6.688 1 98.5 78 VAL A O 1
ATOM 590 N N . ALA A 1 79 ? 13.125 -9.414 -8.766 1 97.56 79 ALA A N 1
ATOM 591 C CA . ALA A 1 79 ? 13.477 -10.828 -8.859 1 97.56 79 ALA A CA 1
ATOM 592 C C . ALA A 1 79 ? 14.984 -11.031 -8.781 1 97.56 79 ALA A C 1
ATOM 594 O O . ALA A 1 79 ? 15.75 -10.281 -9.391 1 97.56 79 ALA A O 1
ATOM 595 N N . VAL A 1 80 ? 15.445 -12.008 -8.117 1 97.19 80 VAL A N 1
ATOM 596 C CA . VAL A 1 80 ? 16.859 -12.297 -7.914 1 97.19 80 VAL A CA 1
ATOM 597 C C . VAL A 1 80 ? 17.5 -12.672 -9.25 1 97.19 80 VAL A C 1
ATOM 599 O O . VAL A 1 80 ? 18.688 -12.398 -9.469 1 97.19 80 VAL A O 1
ATOM 602 N N . SER A 1 81 ? 16.734 -13.234 -10.148 1 93.94 81 SER A N 1
ATOM 603 C CA . SER A 1 81 ? 17.25 -13.594 -11.469 1 93.94 81 SER A CA 1
ATOM 604 C C . SER A 1 81 ? 17.75 -12.367 -12.219 1 93.94 81 SER A C 1
ATOM 606 O O . SER A 1 81 ? 18.578 -12.484 -13.133 1 93.94 81 SER A O 1
ATOM 608 N N . GLY A 1 82 ? 17.266 -11.156 -11.875 1 94.12 82 GLY A N 1
ATOM 609 C CA . GLY A 1 82 ? 17.734 -9.922 -12.484 1 94.12 82 GLY A CA 1
ATOM 610 C C . GLY A 1 82 ? 18.703 -9.148 -11.602 1 94.12 82 GLY A C 1
ATOM 611 O O . GLY A 1 82 ? 18.938 -7.961 -11.828 1 94.12 82 GLY A O 1
ATOM 612 N N . SER A 1 83 ? 19.328 -9.781 -10.617 1 96.62 83 SER A N 1
ATOM 613 C CA . SER A 1 83 ? 20.109 -9.109 -9.594 1 96.62 83 SER A CA 1
ATOM 614 C C . SER A 1 83 ? 21.328 -8.422 -10.188 1 96.62 83 SER A C 1
ATOM 616 O O . SER A 1 83 ? 21.828 -7.441 -9.641 1 96.62 83 SER A O 1
ATOM 618 N N . ARG A 1 84 ? 21.797 -8.922 -11.344 1 96.44 84 ARG A N 1
ATOM 619 C CA . ARG A 1 84 ? 22.984 -8.344 -11.977 1 96.44 84 ARG A CA 1
ATOM 620 C C . ARG A 1 84 ? 22.719 -6.895 -12.383 1 96.44 84 ARG A C 1
ATOM 622 O O . ARG A 1 84 ? 23.672 -6.113 -12.531 1 96.44 84 ARG A O 1
ATOM 629 N N . TRP A 1 85 ? 21.453 -6.539 -12.523 1 97 85 TRP A N 1
ATOM 630 C CA . TRP A 1 85 ? 21.094 -5.195 -12.969 1 97 85 TRP A CA 1
ATOM 631 C C . TRP A 1 85 ? 20.766 -4.297 -11.789 1 97 85 TRP A C 1
ATOM 633 O O . TRP A 1 85 ? 20.5 -3.104 -11.961 1 97 85 TRP A O 1
ATOM 643 N N . PHE A 1 86 ? 20.766 -4.785 -10.539 1 97.56 86 PHE A N 1
ATOM 644 C CA . PHE A 1 86 ? 20.281 -4.055 -9.375 1 97.56 86 PHE A CA 1
ATOM 645 C C . PHE A 1 86 ? 21.141 -2.824 -9.102 1 97.56 86 PHE A C 1
ATOM 647 O O . PHE A 1 86 ? 20.609 -1.752 -8.797 1 97.56 86 PHE A O 1
ATOM 654 N N . GLU A 1 87 ? 22.422 -2.982 -9.297 1 97 87 GLU A N 1
ATOM 655 C CA . GLU A 1 87 ? 23.312 -1.868 -9 1 97 87 GLU A CA 1
ATOM 656 C C . GLU A 1 87 ? 23.078 -0.702 -9.953 1 97 87 GLU A C 1
ATOM 658 O O . GLU A 1 87 ? 22.969 0.448 -9.523 1 97 87 GLU A O 1
ATOM 663 N N . SER A 1 88 ? 23.047 -1.04 -11.203 1 98 88 SER A N 1
ATOM 664 C CA . SER A 1 88 ? 22.844 0.007 -12.203 1 98 88 SER A CA 1
ATOM 665 C C . SER A 1 88 ? 21.469 0.664 -12.039 1 98 88 SER A C 1
ATOM 667 O O . SER A 1 88 ? 21.344 1.879 -12.195 1 98 88 SER A O 1
ATOM 669 N N . LYS A 1 89 ? 20.422 -0.059 -11.75 1 97.88 89 LYS A N 1
ATOM 670 C CA . LYS A 1 89 ? 19.078 0.488 -11.531 1 97.88 89 LYS A CA 1
ATOM 671 C C . LYS A 1 89 ? 19.047 1.368 -10.281 1 97.88 89 LYS A C 1
ATOM 673 O O . LYS A 1 89 ? 18.422 2.428 -10.281 1 97.88 89 LYS A O 1
ATOM 678 N N . ARG A 1 90 ? 19.766 0.955 -9.281 1 96.75 90 ARG A N 1
ATOM 679 C CA . ARG A 1 90 ? 19.828 1.709 -8.031 1 96.75 90 ARG A CA 1
ATOM 680 C C . ARG A 1 90 ? 20.516 3.053 -8.242 1 96.75 90 ARG A C 1
ATOM 682 O O . ARG A 1 90 ? 20.125 4.055 -7.641 1 96.75 90 ARG A O 1
ATOM 689 N N . ALA A 1 91 ? 21.547 3.039 -9.062 1 96.69 91 ALA A N 1
ATOM 690 C CA . ALA A 1 91 ? 22.25 4.273 -9.375 1 96.69 91 ALA A CA 1
ATOM 691 C C . ALA A 1 91 ? 21.328 5.289 -10.039 1 96.69 91 ALA A C 1
ATOM 693 O O . ALA A 1 91 ? 21.469 6.496 -9.82 1 96.69 91 ALA A O 1
ATOM 694 N N . LYS A 1 92 ? 20.438 4.734 -10.797 1 97.69 92 LYS A N 1
ATOM 695 C CA . LYS A 1 92 ? 19.5 5.605 -11.5 1 97.69 92 LYS A CA 1
ATOM 696 C C . LYS A 1 92 ? 18.359 6.043 -10.578 1 97.69 92 LYS A C 1
ATOM 698 O O . LYS A 1 92 ? 17.938 7.199 -10.609 1 97.69 92 LYS A O 1
ATOM 703 N N . ASP A 1 93 ? 17.875 5.191 -9.797 1 97.75 93 ASP A N 1
ATOM 704 C CA . ASP A 1 93 ? 16.797 5.43 -8.844 1 97.75 93 ASP A CA 1
ATOM 705 C C . ASP A 1 93 ? 16.969 4.566 -7.594 1 97.75 93 ASP A C 1
ATOM 707 O O . AS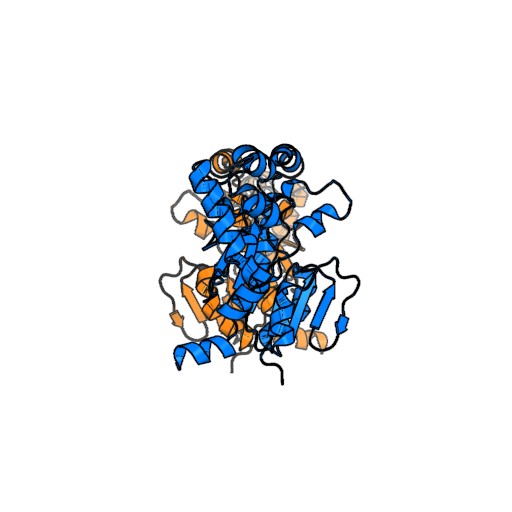P A 1 93 ? 16.609 3.387 -7.594 1 97.75 93 ASP A O 1
ATOM 711 N N . PRO A 1 94 ? 17.328 5.199 -6.566 1 96.44 94 PRO A N 1
ATOM 712 C CA . PRO A 1 94 ? 17.578 4.414 -5.359 1 96.44 94 PRO A CA 1
ATOM 713 C C . PRO A 1 94 ? 16.312 3.789 -4.781 1 96.44 94 PRO A C 1
ATOM 715 O O . PRO A 1 94 ? 16.391 2.928 -3.902 1 96.44 94 PRO A O 1
ATOM 718 N N . HIS A 1 95 ? 15.156 4.176 -5.309 1 98.12 95 HIS A N 1
ATOM 719 C CA . HIS A 1 95 ? 13.906 3.711 -4.73 1 98.12 95 HIS A CA 1
ATOM 720 C C . HIS A 1 95 ? 13.188 2.746 -5.672 1 98.12 95 HIS A C 1
ATOM 722 O O . HIS A 1 95 ? 12.016 2.438 -5.473 1 98.12 95 HIS A O 1
ATOM 728 N N . PHE A 1 96 ? 13.852 2.215 -6.723 1 98.44 96 PHE A N 1
ATOM 729 C CA . PHE A 1 96 ? 13.195 1.438 -7.766 1 98.44 96 PHE A CA 1
ATOM 730 C C . PHE A 1 96 ? 12.562 0.178 -7.188 1 98.44 96 PHE A C 1
ATOM 732 O O . PHE A 1 96 ? 11.453 -0.199 -7.57 1 98.44 96 PHE A O 1
ATOM 739 N N . GLN A 1 97 ? 13.203 -0.456 -6.188 1 98.69 97 GLN A N 1
ATOM 740 C CA . GLN A 1 97 ? 12.641 -1.668 -5.598 1 98.69 97 GLN A CA 1
ATOM 741 C C . GLN A 1 97 ? 11.508 -1.336 -4.629 1 98.69 97 GLN A C 1
ATOM 743 O O . GLN A 1 97 ? 10.539 -2.086 -4.52 1 98.69 97 GLN A O 1
ATOM 748 N N . GLY A 1 98 ? 11.664 -0.198 -3.9 1 98.5 98 GLY A N 1
ATOM 749 C CA . GLY A 1 98 ? 10.562 0.284 -3.084 1 98.5 98 GLY A CA 1
ATOM 750 C C . GLY A 1 98 ? 9.312 0.573 -3.887 1 98.5 98 GLY A C 1
ATOM 751 O O . GLY A 1 98 ? 8.203 0.206 -3.479 1 98.5 98 GLY A O 1
ATOM 752 N N . LYS A 1 99 ? 9.539 1.173 -5.023 1 98.62 99 LYS A N 1
ATOM 753 C CA . LYS A 1 99 ? 8.414 1.479 -5.906 1 98.62 99 LYS A CA 1
ATOM 754 C C . LYS A 1 99 ? 7.75 0.202 -6.41 1 98.62 99 LYS A C 1
ATOM 756 O O . LYS A 1 99 ? 6.52 0.126 -6.488 1 98.62 99 LYS A O 1
ATOM 761 N N . ALA A 1 100 ? 8.523 -0.777 -6.715 1 98.75 100 ALA A N 1
ATOM 762 C CA . ALA A 1 100 ? 7.969 -2.072 -7.102 1 98.75 100 ALA A CA 1
ATOM 763 C C . ALA A 1 100 ? 7.191 -2.703 -5.953 1 98.75 100 ALA A C 1
ATOM 765 O O . ALA A 1 100 ? 6.133 -3.301 -6.168 1 98.75 100 ALA A O 1
ATOM 766 N N . ALA A 1 101 ? 7.664 -2.578 -4.77 1 98.88 101 ALA A N 1
ATOM 767 C CA . ALA A 1 101 ? 7.023 -3.145 -3.584 1 98.88 101 ALA A CA 1
ATOM 768 C C . ALA A 1 101 ? 5.68 -2.475 -3.314 1 98.88 101 ALA A C 1
ATOM 770 O O . ALA A 1 101 ? 4.773 -3.09 -2.742 1 98.88 101 ALA A O 1
ATOM 771 N N . LEU A 1 102 ? 5.527 -1.214 -3.736 1 98.94 102 LEU A N 1
ATOM 772 C CA . LEU A 1 102 ? 4.246 -0.537 -3.572 1 98.94 102 LEU A CA 1
ATOM 773 C C . LEU A 1 102 ? 3.145 -1.271 -4.328 1 98.94 102 LEU A C 1
ATOM 775 O O . LEU A 1 102 ? 2.012 -1.363 -3.85 1 98.94 102 LEU A O 1
ATOM 779 N N . VAL A 1 103 ? 3.441 -1.809 -5.48 1 98.94 103 VAL A N 1
ATOM 780 C CA . VAL A 1 103 ? 2.441 -2.516 -6.273 1 98.94 103 VAL A CA 1
ATOM 781 C C . VAL A 1 103 ? 2.014 -3.789 -5.551 1 98.94 103 VAL A C 1
ATOM 783 O O . VAL A 1 103 ? 0.826 -4.117 -5.504 1 98.94 103 VAL A O 1
ATOM 786 N N . ALA A 1 104 ? 2.975 -4.508 -4.98 1 98.94 104 ALA A N 1
ATOM 787 C CA . ALA A 1 104 ? 2.643 -5.688 -4.18 1 98.94 104 ALA A CA 1
ATOM 788 C C . ALA A 1 104 ? 1.782 -5.309 -2.979 1 98.94 104 ALA A C 1
ATOM 790 O O . ALA A 1 104 ? 0.832 -6.02 -2.641 1 98.94 104 ALA A O 1
ATOM 791 N N . GLU A 1 105 ? 2.115 -4.195 -2.361 1 98.94 105 GLU A N 1
ATOM 792 C CA . GLU A 1 105 ? 1.326 -3.717 -1.23 1 98.94 105 GLU A CA 1
ATOM 793 C C . GLU A 1 105 ? -0.095 -3.363 -1.659 1 98.94 105 GLU A C 1
ATOM 795 O O . GLU A 1 105 ? -1.049 -3.592 -0.913 1 98.94 105 GLU A O 1
ATOM 800 N N . GLN A 1 106 ? -0.215 -2.771 -2.857 1 98.94 106 GLN A N 1
ATOM 801 C CA . GLN A 1 106 ? -1.543 -2.508 -3.402 1 98.94 106 GLN A CA 1
ATOM 802 C C . GLN A 1 106 ? -2.357 -3.793 -3.514 1 98.94 106 GLN A C 1
ATOM 804 O O . GLN A 1 106 ? -3.541 -3.816 -3.172 1 98.94 106 GLN A O 1
ATOM 809 N N . CYS A 1 107 ? -1.746 -4.852 -3.945 1 98.94 107 CYS A N 1
ATOM 810 C CA . CYS A 1 107 ? -2.42 -6.145 -4.027 1 98.94 107 CYS A CA 1
ATOM 811 C C . CYS A 1 107 ? -2.893 -6.598 -2.65 1 98.94 107 CYS A C 1
ATOM 813 O O . CYS A 1 107 ? -4.055 -6.969 -2.48 1 98.94 107 CYS A O 1
ATOM 815 N N . ARG A 1 108 ? -1.996 -6.539 -1.689 1 98.94 108 ARG A N 1
ATOM 816 C CA . ARG A 1 108 ? -2.328 -6.938 -0.324 1 98.94 108 ARG A CA 1
ATOM 817 C C . ARG A 1 108 ? -3.494 -6.113 0.216 1 98.94 108 ARG A C 1
ATOM 819 O O . ARG A 1 108 ? -4.453 -6.668 0.756 1 98.94 108 ARG A O 1
ATOM 826 N N . MET A 1 109 ? -3.459 -4.84 -0.007 1 98.94 109 MET A N 1
ATOM 827 C CA . MET A 1 109 ? -4.434 -3.932 0.587 1 98.94 109 MET A CA 1
ATOM 828 C C . MET A 1 109 ? -5.809 -4.117 -0.05 1 98.94 109 MET A C 1
ATOM 830 O O . MET A 1 109 ? -6.832 -3.969 0.619 1 98.94 109 MET A O 1
ATOM 834 N N . VAL A 1 110 ? -5.863 -4.398 -1.385 1 98.94 110 VAL A N 1
ATOM 835 C CA . VAL A 1 110 ? -7.145 -4.688 -2.023 1 98.94 110 VAL A CA 1
ATOM 836 C C . VAL A 1 110 ? -7.773 -5.922 -1.379 1 98.94 110 VAL A C 1
ATOM 838 O O . VAL A 1 110 ? -8.969 -5.926 -1.066 1 98.94 110 VAL A O 1
ATOM 841 N N . GLY A 1 111 ? -6.961 -6.949 -1.131 1 98.94 111 GLY A N 1
ATOM 842 C CA . GLY A 1 111 ? -7.457 -8.141 -0.46 1 98.94 111 GLY A CA 1
ATOM 843 C C . GLY A 1 111 ? -7.938 -7.871 0.954 1 98.94 111 GLY A C 1
ATOM 844 O O . GLY A 1 111 ? -9.016 -8.328 1.347 1 98.94 111 GLY A O 1
ATOM 845 N N . LEU A 1 112 ? -7.16 -7.145 1.664 1 98.94 112 LEU A N 1
ATOM 846 C CA . LEU A 1 112 ? -7.496 -6.824 3.047 1 98.94 112 LEU A CA 1
ATOM 847 C C . LEU A 1 112 ? -8.758 -5.969 3.115 1 98.94 112 LEU A C 1
ATOM 849 O O . LEU A 1 112 ? -9.617 -6.195 3.971 1 98.94 112 LEU A O 1
ATOM 853 N N . ALA A 1 113 ? -8.906 -4.98 2.195 1 98.88 113 ALA A N 1
ATOM 854 C CA . ALA A 1 113 ? -10.094 -4.129 2.16 1 98.88 113 ALA A CA 1
ATOM 855 C C . ALA A 1 113 ? -11.344 -4.941 1.826 1 98.88 113 ALA A C 1
ATOM 857 O O . ALA A 1 113 ? -12.422 -4.672 2.35 1 98.88 113 ALA A O 1
ATOM 858 N N . ALA A 1 114 ? -11.172 -5.965 0.971 1 98.75 114 ALA A N 1
ATOM 859 C CA . ALA A 1 114 ? -12.289 -6.809 0.56 1 98.75 114 ALA A CA 1
ATOM 860 C C . ALA A 1 114 ? -12.68 -7.777 1.672 1 98.75 114 ALA A C 1
ATOM 862 O O . ALA A 1 114 ? -13.773 -8.344 1.654 1 98.75 114 ALA A O 1
ATOM 863 N N . GLY A 1 115 ? -11.789 -8 2.635 1 98.44 115 GLY A N 1
ATOM 864 C CA . GLY A 1 115 ? -12.078 -8.875 3.764 1 98.44 115 GLY A CA 1
ATOM 865 C C . GLY A 1 115 ? -12.117 -10.344 3.385 1 98.44 115 GLY A C 1
ATOM 866 O O . GLY A 1 115 ? -12.836 -11.133 4.012 1 98.44 115 GLY A O 1
ATOM 867 N N . CYS A 1 116 ? -11.422 -10.734 2.338 1 98.62 116 CYS A N 1
ATOM 868 C CA . CYS A 1 116 ? -11.414 -12.094 1.816 1 98.62 116 CYS A CA 1
ATOM 869 C C . CYS A 1 116 ? -10 -12.672 1.815 1 98.62 116 CYS A C 1
ATOM 871 O O . CYS A 1 116 ? -9.031 -11.945 2.072 1 98.62 116 CYS A O 1
ATOM 873 N N . PRO A 1 117 ? -9.859 -14 1.606 1 98.81 117 PRO A N 1
ATOM 874 C CA . PRO A 1 117 ? -8.516 -14.531 1.386 1 98.81 117 PRO A CA 1
ATOM 875 C C . PRO A 1 117 ? -7.773 -13.82 0.255 1 98.81 117 PRO A C 1
ATOM 877 O O . PRO A 1 117 ? -8.375 -13.477 -0.761 1 98.81 117 PRO A O 1
ATOM 880 N N . TRP A 1 118 ? -6.516 -13.594 0.481 1 98.94 118 TRP A N 1
ATOM 881 C CA . TRP A 1 118 ? -5.734 -12.906 -0.54 1 98.94 118 TRP A CA 1
ATOM 882 C C . TRP A 1 118 ? -4.324 -13.477 -0.63 1 98.94 118 TRP A C 1
ATOM 884 O O . TRP A 1 118 ? -3.834 -14.086 0.323 1 98.94 118 TRP A O 1
ATOM 894 N N . ALA A 1 119 ? -3.676 -13.281 -1.803 1 98.94 119 ALA A N 1
ATOM 895 C CA . ALA A 1 119 ? -2.277 -13.633 -2.041 1 98.94 119 ALA A CA 1
ATOM 896 C C . ALA A 1 119 ? -1.666 -12.742 -3.121 1 98.94 119 ALA A C 1
ATOM 898 O O . ALA A 1 119 ? -2.377 -12.227 -3.982 1 98.94 119 ALA A O 1
ATOM 899 N N . PHE A 1 120 ? -0.452 -12.508 -3.055 1 98.88 120 PHE A N 1
ATOM 900 C CA . PHE A 1 120 ? 0.27 -12.055 -4.242 1 98.88 120 PHE A CA 1
ATOM 901 C C . PHE A 1 120 ? 1.504 -12.922 -4.48 1 98.88 120 PHE A C 1
ATOM 903 O O . PHE A 1 120 ? 2.057 -13.5 -3.543 1 98.88 120 PHE A O 1
ATOM 910 N N . GLU A 1 121 ? 1.831 -13.031 -5.668 1 98.62 121 GLU A N 1
ATOM 911 C CA . GLU A 1 121 ? 2.838 -13.977 -6.145 1 98.62 121 GLU A CA 1
ATOM 912 C C . GLU A 1 121 ? 4.043 -13.25 -6.73 1 98.62 121 GLU A C 1
ATOM 914 O O . GLU A 1 121 ? 3.893 -12.219 -7.395 1 98.62 121 GLU A O 1
ATOM 919 N N . ASN A 1 122 ? 5.191 -13.805 -6.477 1 98.62 122 ASN A N 1
ATOM 920 C CA . ASN A 1 122 ? 6.418 -13.367 -7.137 1 98.62 122 ASN A CA 1
ATOM 921 C C . ASN A 1 122 ? 7.469 -14.469 -7.16 1 98.62 122 ASN A C 1
ATOM 923 O O . ASN A 1 122 ? 7.484 -15.336 -6.285 1 98.62 122 ASN A O 1
ATOM 927 N N . PRO A 1 123 ? 8.297 -14.508 -8.242 1 97.75 123 PRO A N 1
ATOM 928 C CA . PRO A 1 123 ? 9.461 -15.391 -8.102 1 97.75 123 PRO A CA 1
ATOM 929 C C . PRO A 1 123 ? 10.336 -15.023 -6.91 1 97.75 123 PRO A C 1
ATOM 931 O O . PRO A 1 123 ? 10.023 -14.094 -6.164 1 97.75 123 PRO A O 1
ATOM 934 N N . VAL A 1 124 ? 11.398 -15.883 -6.711 1 98.12 124 VAL A N 1
ATOM 935 C CA . VAL A 1 124 ? 12.344 -15.523 -5.66 1 98.12 124 VAL A CA 1
ATOM 936 C C . VAL A 1 124 ? 12.852 -14.102 -5.883 1 98.12 124 VAL A C 1
ATOM 938 O O . VAL A 1 124 ? 13.422 -13.789 -6.93 1 98.12 124 VAL A O 1
ATOM 941 N N . SER A 1 125 ? 12.625 -13.25 -4.879 1 98.5 125 SER A N 1
ATOM 942 C CA . SER A 1 125 ? 12.914 -11.828 -5.062 1 98.5 125 SER A CA 1
ATOM 943 C C . SER A 1 125 ? 13.242 -11.156 -3.734 1 98.5 125 SER A C 1
ATOM 945 O O . SER A 1 125 ? 13.203 -11.789 -2.682 1 98.5 125 SER A O 1
ATOM 947 N N . VAL A 1 126 ? 13.516 -9.852 -3.803 1 98.44 126 VAL A N 1
ATOM 948 C CA . VAL A 1 126 ? 13.844 -9.07 -2.615 1 98.44 126 VAL A CA 1
ATOM 949 C C . VAL A 1 126 ? 12.578 -8.852 -1.781 1 98.44 126 VAL A C 1
ATOM 951 O O . VAL A 1 126 ? 12.648 -8.32 -0.672 1 98.44 126 VAL A O 1
ATOM 954 N N . PHE A 1 127 ? 11.414 -9.297 -2.279 1 98.81 127 PHE A N 1
ATOM 955 C CA . PHE A 1 127 ? 10.188 -9.188 -1.502 1 98.81 127 PHE A CA 1
ATOM 956 C C . PHE A 1 127 ? 10.328 -9.906 -0.166 1 98.81 127 PHE A C 1
ATOM 958 O O . PHE A 1 127 ? 9.734 -9.5 0.833 1 98.81 127 PHE A O 1
ATOM 965 N N . SER A 1 128 ? 11.141 -10.953 -0.121 1 98.62 128 SER A N 1
ATOM 966 C CA . SER A 1 128 ? 11.367 -11.641 1.146 1 98.62 128 SER A CA 1
ATOM 967 C C . SER A 1 128 ? 12 -10.711 2.176 1 98.62 128 SER A C 1
ATOM 969 O O . SER A 1 128 ? 11.727 -10.828 3.373 1 98.62 128 SER A O 1
ATOM 971 N N . SER A 1 129 ? 12.844 -9.789 1.691 1 98.31 129 SER A N 1
ATOM 972 C CA . SER A 1 129 ? 13.5 -8.836 2.58 1 98.31 129 SER A CA 1
ATOM 973 C C . SER A 1 129 ? 12.57 -7.68 2.936 1 98.31 129 SER A C 1
ATOM 975 O O . SER A 1 129 ? 12.773 -6.996 3.941 1 98.31 129 SER A O 1
ATOM 977 N N . ILE A 1 130 ? 11.578 -7.438 2.133 1 98.69 130 ILE A N 1
ATOM 978 C CA . ILE A 1 130 ? 10.719 -6.277 2.307 1 98.69 130 ILE A CA 1
ATOM 979 C C . ILE A 1 130 ? 9.445 -6.688 3.047 1 98.69 130 ILE A C 1
ATOM 981 O O . ILE A 1 130 ? 8.992 -5.984 3.955 1 98.69 130 ILE A O 1
ATOM 985 N N . PHE A 1 131 ? 8.883 -7.863 2.682 1 98.81 131 PHE A N 1
ATOM 986 C CA . PHE A 1 131 ? 7.59 -8.289 3.211 1 98.81 131 PHE A CA 1
ATOM 987 C C . PHE A 1 131 ? 7.762 -9.438 4.199 1 98.81 131 PHE A C 1
ATOM 989 O O . PHE A 1 131 ? 6.789 -9.914 4.785 1 98.81 131 PHE A O 1
ATOM 996 N N . GLY A 1 132 ? 8.984 -9.914 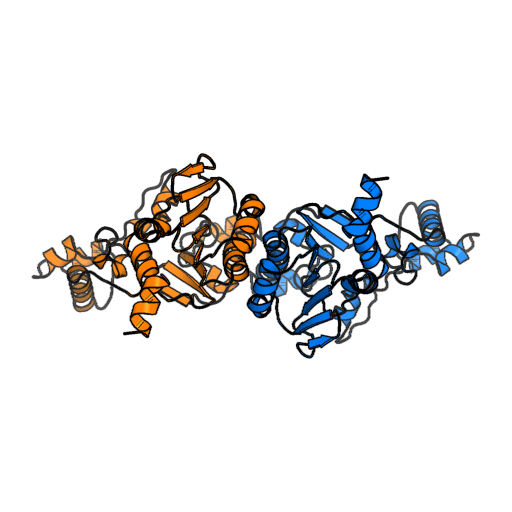4.438 1 98.25 132 GLY A N 1
ATOM 997 C CA . GLY A 1 132 ? 9.211 -11.133 5.191 1 98.25 132 GLY A CA 1
ATOM 998 C C . GLY A 1 132 ? 9.18 -12.383 4.328 1 98.25 132 GLY A C 1
ATOM 999 O O . GLY A 1 132 ? 8.898 -12.312 3.129 1 98.25 132 GLY A O 1
ATOM 1000 N N . SER A 1 133 ? 9.453 -13.516 4.91 1 98.38 133 SER A N 1
ATOM 1001 C CA . SER A 1 133 ? 9.492 -14.781 4.184 1 98.38 133 SER A CA 1
ATOM 1002 C C . SER A 1 133 ? 8.141 -15.094 3.555 1 98.38 133 SER A C 1
ATOM 1004 O O . SER A 1 133 ? 7.094 -14.797 4.133 1 98.38 133 SER A O 1
ATOM 1006 N N . ALA A 1 134 ? 8.203 -15.68 2.375 1 98.62 134 ALA A N 1
ATOM 1007 C CA . ALA A 1 134 ? 6.977 -16.125 1.725 1 98.62 134 ALA A CA 1
ATOM 1008 C C . ALA A 1 134 ? 6.25 -17.156 2.576 1 98.62 134 ALA A C 1
ATOM 1010 O O . ALA A 1 134 ? 6.879 -17.922 3.314 1 98.62 134 ALA A O 1
ATOM 1011 N N . ASP A 1 135 ? 4.953 -17.156 2.48 1 98.69 135 ASP A N 1
ATOM 1012 C CA . ASP A 1 135 ? 4.137 -18.109 3.23 1 98.69 135 ASP A CA 1
ATOM 1013 C C . ASP A 1 135 ? 4.145 -19.484 2.568 1 98.69 135 ASP A C 1
ATOM 1015 O O . ASP A 1 135 ? 3.883 -20.5 3.225 1 98.69 135 ASP A O 1
ATOM 1019 N N . TYR A 1 136 ? 4.332 -19.5 1.273 1 98.31 136 TYR A N 1
ATOM 1020 C CA . TYR A 1 136 ? 4.344 -20.719 0.482 1 98.31 136 TYR A CA 1
ATOM 1021 C C . TYR A 1 136 ? 5.246 -20.578 -0.738 1 98.31 136 TYR A C 1
ATOM 1023 O O . TYR A 1 136 ? 5.312 -19.5 -1.341 1 98.31 136 TYR A O 1
ATOM 1031 N N . THR A 1 137 ? 5.957 -21.594 -1.079 1 98.5 137 THR A N 1
ATOM 1032 C CA . THR A 1 137 ? 6.797 -21.641 -2.271 1 98.5 137 THR A CA 1
ATOM 1033 C C . THR A 1 137 ? 6.52 -22.906 -3.08 1 98.5 137 THR A C 1
ATOM 1035 O O . THR A 1 137 ? 6.223 -23.953 -2.514 1 98.5 137 THR A O 1
ATOM 1038 N N . PHE A 1 138 ? 6.641 -22.781 -4.379 1 98.38 138 PHE A N 1
ATOM 1039 C CA . PHE A 1 138 ? 6.363 -23.953 -5.211 1 98.38 138 PHE A CA 1
ATOM 1040 C C . PHE A 1 138 ? 7.078 -23.844 -6.551 1 98.38 138 PHE A C 1
ATOM 1042 O O . PHE A 1 138 ? 7.598 -22.781 -6.898 1 98.38 138 PHE A O 1
ATOM 1049 N N . HIS A 1 139 ? 7.141 -24.984 -7.254 1 98.38 139 HIS A N 1
ATOM 1050 C CA . HIS A 1 139 ? 7.41 -25.078 -8.68 1 98.38 139 HIS A CA 1
ATOM 1051 C C . HIS A 1 139 ? 6.168 -25.516 -9.453 1 98.38 139 HIS A C 1
ATOM 1053 O O . HIS A 1 139 ? 5.379 -26.328 -8.953 1 98.38 139 HIS A O 1
ATOM 1059 N N . PRO A 1 140 ? 6.027 -25.031 -10.695 1 98.5 140 PRO A N 1
ATOM 1060 C CA . PRO A 1 140 ? 4.844 -25.406 -11.477 1 98.5 140 PRO A CA 1
ATOM 1061 C C . PRO A 1 140 ? 4.688 -26.906 -11.641 1 98.5 140 PRO A C 1
ATOM 1063 O O . PRO A 1 140 ? 3.566 -27.422 -11.648 1 98.5 140 PRO A O 1
ATOM 1066 N N . TYR A 1 141 ? 5.82 -27.656 -11.719 1 98.62 141 TYR A N 1
ATOM 1067 C CA . TYR A 1 141 ? 5.727 -29.094 -11.977 1 98.62 141 TYR A CA 1
ATOM 1068 C C . TYR A 1 141 ? 4.969 -29.797 -10.859 1 98.62 141 TYR A C 1
ATOM 1070 O O . TYR A 1 141 ? 4.477 -30.906 -11.047 1 98.62 141 TYR A O 1
ATOM 1078 N N . GLN A 1 142 ? 4.855 -29.156 -9.711 1 98.69 142 GLN A N 1
ATOM 1079 C CA . GLN A 1 142 ? 4.176 -29.734 -8.562 1 98.69 142 GLN A CA 1
ATOM 1080 C C . GLN A 1 142 ? 2.676 -29.844 -8.805 1 98.69 142 GLN A C 1
ATOM 1082 O O . GLN A 1 142 ? 1.965 -30.516 -8.055 1 98.69 142 GLN A O 1
ATOM 1087 N N . PHE A 1 143 ? 2.234 -29.203 -9.859 1 98.81 143 PHE A N 1
ATOM 1088 C CA . PHE A 1 143 ? 0.808 -29.203 -10.156 1 98.81 143 PHE A CA 1
ATOM 1089 C C . PHE A 1 143 ? 0.531 -29.844 -11.508 1 98.81 143 PHE A C 1
ATOM 1091 O O . PHE A 1 143 ? -0.496 -29.578 -12.133 1 98.81 143 PHE A O 1
ATOM 1098 N N . THR A 1 144 ? 1.394 -30.703 -12.023 1 98.75 144 THR A N 1
ATOM 1099 C CA . THR A 1 144 ? 1.295 -31.344 -13.336 1 98.75 144 THR A CA 1
ATOM 1100 C C . THR A 1 144 ? 0.126 -32.312 -13.375 1 98.75 144 THR A C 1
ATOM 1102 O O . THR A 1 144 ? -0.335 -32.688 -14.453 1 98.75 144 THR A O 1
ATOM 1105 N N . GLY A 1 145 ? -0.358 -32.781 -12.219 1 98.62 145 GLY A N 1
ATOM 1106 C CA . GLY A 1 145 ? -1.564 -33.594 -12.188 1 98.62 145 GLY A CA 1
ATOM 1107 C C . GLY A 1 145 ? -2.805 -32.844 -12.625 1 98.62 145 GLY A C 1
ATOM 1108 O O . GLY A 1 145 ? -3.801 -33.469 -13.016 1 98.62 145 GLY A O 1
ATOM 1109 N N . LEU A 1 146 ? -2.764 -31.516 -12.531 1 98.62 146 LEU A N 1
ATOM 1110 C CA . LEU A 1 146 ? -3.891 -30.672 -12.898 1 98.62 146 LEU A CA 1
ATOM 1111 C C . LEU A 1 146 ? -3.67 -30.047 -14.273 1 98.62 146 LEU A C 1
ATOM 1113 O O . LEU A 1 146 ? -4.621 -29.578 -14.906 1 98.62 146 LEU A O 1
ATOM 1117 N N . CYS A 1 147 ? -2.406 -29.922 -14.711 1 98.31 147 CYS A N 1
ATOM 1118 C CA . CYS A 1 147 ? -2.027 -29.453 -16.031 1 98.31 147 CYS A CA 1
ATOM 1119 C C . CYS A 1 147 ? -0.658 -30 -16.438 1 98.31 147 CYS A C 1
ATOM 1121 O O . CYS A 1 147 ? 0.37 -29.484 -15.992 1 98.31 147 CYS A O 1
ATOM 1123 N N . ALA A 1 148 ? -0.597 -30.906 -17.297 1 97.44 148 ALA A N 1
ATOM 1124 C CA . ALA A 1 148 ? 0.627 -31.609 -17.672 1 97.44 148 ALA A CA 1
ATOM 1125 C C . ALA A 1 148 ? 1.642 -30.656 -18.297 1 97.44 148 ALA A C 1
ATOM 1127 O O . ALA A 1 148 ? 2.852 -30.859 -18.156 1 97.44 148 ALA A O 1
ATOM 1128 N N . ASP A 1 149 ? 1.175 -29.656 -18.906 1 96.75 149 ASP A N 1
ATOM 1129 C CA . ASP A 1 149 ? 2.035 -28.734 -19.625 1 96.75 149 ASP A CA 1
ATOM 1130 C C . ASP A 1 149 ? 2.838 -27.859 -18.656 1 96.75 149 ASP A C 1
ATOM 1132 O O . ASP A 1 149 ? 3.785 -27.188 -19.047 1 96.75 149 ASP A O 1
ATOM 1136 N N . ASP A 1 150 ? 2.52 -27.875 -17.344 1 97.94 150 ASP A N 1
ATOM 1137 C CA . ASP A 1 150 ? 3.215 -27.062 -16.344 1 97.94 150 ASP A CA 1
ATOM 1138 C C . ASP A 1 150 ? 4.453 -27.781 -15.828 1 97.94 150 ASP A C 1
ATOM 1140 O O . ASP A 1 150 ? 4.891 -27.531 -14.695 1 97.94 150 ASP A O 1
ATOM 1144 N N . ASN A 1 151 ? 5.047 -28.672 -16.656 1 98.44 151 ASN A N 1
ATOM 1145 C CA . ASN A 1 151 ? 6.176 -29.484 -16.234 1 98.44 151 ASN A CA 1
ATOM 1146 C C . ASN A 1 151 ? 7.5 -28.75 -16.406 1 98.44 151 ASN A C 1
ATOM 1148 O O . ASN A 1 151 ? 8.336 -29.141 -17.219 1 98.44 151 ASN A O 1
ATOM 1152 N N . TYR A 1 152 ? 7.742 -27.75 -15.562 1 98.12 152 TYR A N 1
ATOM 1153 C CA . TYR A 1 152 ? 8.977 -26.969 -15.586 1 98.12 152 TYR A CA 1
ATOM 1154 C C . TYR A 1 152 ? 9.297 -26.422 -14.211 1 98.12 152 TYR A C 1
ATOM 1156 O O . TYR A 1 152 ? 8.43 -26.391 -13.328 1 98.12 152 TYR A O 1
ATOM 1164 N N . THR A 1 153 ? 10.57 -26.062 -14.023 1 97.12 153 THR A N 1
ATOM 1165 C CA . THR A 1 153 ? 11.039 -25.5 -12.758 1 97.12 153 THR A CA 1
ATOM 1166 C C . THR A 1 153 ? 11.008 -23.969 -12.805 1 97.12 153 THR A C 1
ATOM 1168 O O . THR A 1 153 ? 11.414 -23.375 -13.797 1 97.12 153 THR A O 1
ATOM 1171 N N . LYS A 1 154 ? 10.453 -23.422 -11.828 1 96.81 154 LYS A N 1
ATOM 1172 C CA . LYS A 1 154 ? 10.461 -22 -11.508 1 96.81 154 LYS A CA 1
ATOM 1173 C C . LYS A 1 154 ? 10.062 -21.766 -10.055 1 96.81 154 LYS A C 1
ATOM 1175 O O . LYS A 1 154 ? 8.875 -21.781 -9.719 1 96.81 154 LYS A O 1
ATOM 1180 N N . GLN A 1 155 ? 11.016 -21.594 -9.227 1 97.12 155 GLN A N 1
ATOM 1181 C CA . GLN A 1 155 ? 10.664 -21.359 -7.828 1 97.12 155 GLN A CA 1
ATOM 1182 C C . GLN A 1 155 ? 9.836 -20.078 -7.676 1 97.12 155 GLN A C 1
ATOM 1184 O O . GLN A 1 155 ? 10.289 -19 -8.031 1 97.12 155 GLN A O 1
ATOM 1189 N N . THR A 1 156 ? 8.609 -20.219 -7.227 1 98 156 THR A N 1
ATOM 1190 C CA . THR A 1 156 ? 7.633 -19.141 -7.094 1 98 156 THR A CA 1
ATOM 1191 C C . THR A 1 156 ? 7.164 -19.016 -5.648 1 98 156 THR A C 1
ATOM 1193 O O . THR A 1 156 ? 6.992 -20.016 -4.953 1 98 156 THR A O 1
ATOM 1196 N N . CYS A 1 157 ? 7.008 -17.781 -5.188 1 98.75 157 CYS A N 1
ATOM 1197 C CA . CYS A 1 157 ? 6.664 -17.484 -3.799 1 98.75 157 CYS A CA 1
ATOM 1198 C C . CYS A 1 157 ? 5.281 -16.859 -3.697 1 98.75 157 CYS A C 1
ATOM 1200 O O . CYS A 1 157 ? 4.879 -16.094 -4.57 1 98.75 157 CYS A O 1
ATOM 1202 N N . LEU A 1 158 ? 4.578 -17.219 -2.639 1 98.81 158 LEU A N 1
ATOM 1203 C CA . LEU A 1 158 ? 3.297 -16.609 -2.312 1 98.81 158 LEU A CA 1
ATOM 1204 C C . LEU A 1 158 ? 3.35 -15.93 -0.948 1 98.81 158 LEU A C 1
ATOM 1206 O O . LEU A 1 158 ? 3.83 -16.516 0.024 1 98.81 158 LEU A O 1
ATOM 1210 N N . TRP A 1 159 ? 2.994 -14.711 -0.858 1 98.94 159 TRP A N 1
ATOM 1211 C CA . TRP A 1 159 ? 2.59 -14.055 0.381 1 98.94 159 TRP A CA 1
ATOM 1212 C C . TRP A 1 159 ? 1.07 -14.016 0.506 1 98.94 159 TRP A C 1
ATOM 1214 O O . TRP A 1 159 ? 0.369 -13.695 -0.457 1 98.94 159 TRP A O 1
ATOM 1224 N N . THR A 1 160 ? 0.579 -14.469 1.63 1 98.88 160 THR A N 1
ATOM 1225 C CA . THR A 1 160 ? -0.854 -14.719 1.719 1 98.88 160 THR A CA 1
ATOM 1226 C C . THR A 1 160 ? -1.416 -14.188 3.035 1 98.88 160 THR A C 1
ATOM 1228 O O . THR A 1 160 ? -0.659 -13.82 3.936 1 98.88 160 THR A O 1
ATOM 1231 N N . GLY A 1 161 ? -2.756 -14.078 3.105 1 98.56 161 GLY A N 1
ATOM 1232 C CA . GLY A 1 161 ? -3.404 -13.695 4.348 1 98.56 161 GLY A CA 1
ATOM 1233 C C . GLY A 1 161 ? -4.91 -13.883 4.32 1 98.56 161 GLY A C 1
ATOM 1234 O O . GLY A 1 161 ? -5.473 -14.281 3.299 1 98.56 161 GLY A O 1
ATOM 1235 N N . ASN A 1 162 ? -5.5 -13.766 5.484 1 98.25 162 ASN A N 1
ATOM 1236 C CA . ASN A 1 162 ? -6.945 -13.766 5.703 1 98.25 162 ASN A CA 1
ATOM 1237 C C . ASN A 1 162 ? -7.57 -15.102 5.324 1 98.25 162 ASN A C 1
ATOM 1239 O O . ASN A 1 162 ? -8.609 -15.141 4.668 1 98.25 162 ASN A O 1
ATOM 1243 N N . GLY A 1 163 ? -6.879 -16.156 5.605 1 97.62 163 GLY A N 1
ATOM 1244 C CA . GLY A 1 163 ? -7.461 -17.469 5.469 1 97.62 163 GL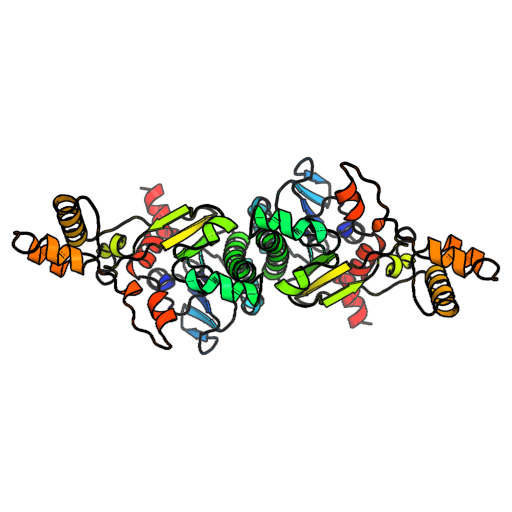Y A CA 1
ATOM 1245 C C . GLY A 1 163 ? -7.141 -18.125 4.137 1 97.62 163 GLY A C 1
ATOM 1246 O O . GLY A 1 163 ? -7.641 -19.219 3.84 1 97.62 163 GLY A O 1
ATOM 1247 N N . PHE A 1 164 ? -6.344 -17.438 3.283 1 98.69 164 PHE A N 1
ATOM 1248 C CA . PHE A 1 164 ? -5.898 -18.078 2.049 1 98.69 164 PHE A CA 1
ATOM 1249 C C . PHE A 1 164 ? -5.285 -19.438 2.332 1 98.69 164 PHE A C 1
ATOM 1251 O O . PHE A 1 164 ? -4.457 -19.578 3.234 1 98.69 164 PHE A O 1
ATOM 1258 N N . LYS A 1 165 ? -5.699 -20.391 1.614 1 98.38 165 LYS A N 1
ATOM 1259 C CA . LYS A 1 165 ? -5.168 -21.734 1.766 1 98.38 165 LYS A CA 1
ATOM 1260 C C . LYS A 1 165 ? -4.137 -22.047 0.684 1 98.38 165 LYS A C 1
ATOM 1262 O O . LYS A 1 165 ? -4.402 -21.859 -0.505 1 98.38 165 LYS A O 1
ATOM 1267 N N . ALA A 1 166 ? -3.012 -22.516 1.139 1 98.12 166 ALA A N 1
ATOM 1268 C CA . ALA A 1 166 ? -1.987 -22.938 0.187 1 98.12 166 ALA A CA 1
ATOM 1269 C C . ALA A 1 166 ? -2.533 -23.984 -0.779 1 98.12 166 ALA A C 1
ATOM 1271 O O . ALA A 1 166 ? -3.285 -24.875 -0.378 1 98.12 166 ALA A O 1
ATOM 1272 N N . PRO A 1 167 ? -2.174 -23.828 -2.043 1 97.94 167 PRO A N 1
ATOM 1273 C CA . PRO A 1 167 ? -2.646 -24.844 -2.998 1 97.94 167 PRO A CA 1
ATOM 1274 C C . PRO A 1 167 ? -2.123 -26.234 -2.689 1 97.94 167 PRO A C 1
ATOM 1276 O O . PRO A 1 167 ? -0.938 -26.406 -2.395 1 97.94 167 PRO A O 1
ATOM 1279 N N . ALA A 1 168 ? -3.008 -27.172 -2.748 1 96.69 168 ALA A N 1
ATOM 1280 C CA . ALA A 1 168 ? -2.598 -28.562 -2.525 1 96.69 168 ALA A CA 1
ATOM 1281 C C . ALA A 1 168 ? -1.806 -29.094 -3.715 1 96.69 168 ALA A C 1
ATOM 1283 O O . ALA A 1 168 ? -2.248 -28.984 -4.859 1 96.69 168 ALA A O 1
ATOM 1284 N N . GLU A 1 169 ? -0.677 -29.625 -3.424 1 96.62 169 GLU A N 1
ATOM 1285 C CA . GLU A 1 169 ? 0.146 -30.203 -4.484 1 96.62 169 GLU A CA 1
ATOM 1286 C C . GLU A 1 169 ? -0.571 -31.359 -5.168 1 96.62 169 GLU A C 1
ATOM 1288 O O . GLU A 1 169 ? -1.288 -32.125 -4.516 1 96.62 169 GLU A O 1
ATOM 1293 N N . ASN A 1 170 ? -0.485 -31.422 -6.426 1 98.19 170 ASN A N 1
ATOM 1294 C CA . ASN A 1 170 ? -1.005 -32.469 -7.277 1 98.19 170 ASN A CA 1
ATOM 1295 C C . ASN A 1 170 ? -0.061 -32.781 -8.438 1 98.19 170 ASN A C 1
ATOM 1297 O O . ASN A 1 170 ? -0.288 -32.312 -9.562 1 98.19 170 ASN A O 1
ATOM 1301 N N . MET A 1 171 ? 0.899 -33.562 -8.164 1 98.56 171 MET A N 1
ATOM 1302 C CA . MET A 1 171 ? 1.932 -33.875 -9.156 1 98.56 171 MET A CA 1
ATOM 1303 C C . MET A 1 171 ? 1.591 -35.156 -9.922 1 98.56 171 MET A C 1
ATOM 1305 O O . MET A 1 171 ? 1.139 -36.125 -9.336 1 98.56 171 MET A O 1
ATOM 1309 N N . HIS A 1 172 ? 1.747 -35.125 -11.242 1 98.56 172 HIS A N 1
ATOM 1310 C CA . HIS A 1 172 ? 1.569 -36.312 -12.047 1 98.56 172 HIS A CA 1
ATOM 1311 C C . HIS A 1 172 ? 2.518 -37.438 -11.602 1 98.56 172 HIS A C 1
ATOM 1313 O O . HIS A 1 172 ? 3.709 -37.188 -11.398 1 98.56 172 HIS A O 1
ATOM 1319 N N . PRO A 1 173 ? 2.047 -38.625 -11.508 1 98.25 173 PRO A N 1
ATOM 1320 C CA . PRO A 1 173 ? 2.871 -39.719 -10.977 1 98.25 173 PRO A CA 1
ATOM 1321 C C . PRO A 1 173 ? 4.152 -39.938 -11.781 1 98.25 173 PRO A C 1
ATOM 1323 O O . PRO A 1 173 ? 5.199 -40.25 -11.211 1 98.25 173 PRO A O 1
ATOM 1326 N N . MET A 1 174 ? 4.082 -39.75 -13.086 1 98.31 174 MET A N 1
ATOM 1327 C CA . MET A 1 174 ? 5.266 -39.969 -13.922 1 98.31 174 MET A CA 1
ATOM 1328 C C . MET A 1 174 ? 6.309 -38.875 -13.672 1 98.31 174 MET A C 1
ATOM 1330 O O . MET A 1 174 ? 7.508 -39.125 -13.773 1 98.31 174 MET A O 1
ATOM 1334 N N . VAL A 1 175 ? 5.859 -37.688 -13.406 1 98.62 175 VAL A N 1
ATOM 1335 C CA . VAL A 1 175 ? 6.773 -36.594 -13.07 1 98.62 175 VAL A CA 1
ATOM 1336 C C . VAL A 1 175 ? 7.461 -36.906 -11.742 1 98.62 175 VAL A C 1
ATOM 1338 O O . VAL A 1 175 ? 8.68 -36.781 -11.617 1 98.62 175 VAL A O 1
ATOM 1341 N N . GLU A 1 176 ? 6.699 -37.344 -10.797 1 98.31 176 GLU A N 1
ATOM 1342 C CA . GLU A 1 176 ? 7.242 -37.719 -9.5 1 98.31 176 GLU A CA 1
ATOM 1343 C C . GLU A 1 176 ? 8.289 -38.812 -9.641 1 98.31 176 GLU A C 1
ATOM 1345 O O . GLU A 1 176 ? 9.375 -38.719 -9.062 1 98.31 176 GLU A O 1
ATOM 1350 N N . ALA A 1 177 ? 7.945 -39.781 -10.438 1 98.12 177 ALA A N 1
ATOM 1351 C CA . ALA A 1 177 ? 8.859 -40.906 -10.648 1 98.12 177 ALA A CA 1
ATOM 1352 C C . ALA A 1 177 ? 10.156 -40.438 -11.305 1 98.12 177 ALA A C 1
ATOM 1354 O O . ALA A 1 177 ? 11.242 -40.875 -10.938 1 98.12 177 ALA A O 1
ATOM 1355 N N . ALA A 1 178 ? 10 -39.562 -12.234 1 98.38 178 ALA A N 1
ATOM 1356 C CA . ALA A 1 178 ? 11.18 -39.062 -12.922 1 98.38 178 ALA A CA 1
ATOM 1357 C C . ALA A 1 178 ? 12.078 -38.281 -11.961 1 98.38 178 ALA A C 1
ATOM 1359 O O . ALA A 1 178 ? 13.305 -38.438 -11.984 1 98.38 178 ALA A O 1
ATOM 1360 N N . ILE A 1 179 ? 11.516 -37.438 -11.148 1 98.25 179 ILE A N 1
ATOM 1361 C CA . ILE A 1 179 ? 12.258 -36.656 -10.172 1 98.25 179 ILE A CA 1
ATOM 1362 C C . ILE A 1 179 ? 12.961 -37.594 -9.188 1 98.25 179 ILE A C 1
ATOM 1364 O O . ILE A 1 179 ? 14.141 -37.406 -8.891 1 98.25 179 ILE A O 1
ATOM 1368 N N . ASP A 1 180 ? 12.25 -38.594 -8.734 1 97.75 180 ASP A N 1
ATOM 1369 C CA . ASP A 1 180 ? 12.812 -39.562 -7.797 1 97.75 180 ASP A CA 1
ATOM 1370 C C . ASP A 1 180 ? 14 -40.281 -8.414 1 97.75 180 ASP A C 1
ATOM 1372 O O . ASP A 1 180 ? 15.008 -40.531 -7.742 1 97.75 180 ASP A O 1
ATOM 1376 N N . ALA A 1 181 ? 13.836 -40.625 -9.648 1 97.5 181 ALA A N 1
ATOM 1377 C CA . ALA A 1 181 ? 14.914 -41.312 -10.344 1 97.5 181 ALA A CA 1
ATOM 1378 C C . ALA A 1 181 ? 16.172 -40.469 -10.391 1 97.5 181 ALA A C 1
ATOM 1380 O O . ALA A 1 181 ? 17.281 -40.938 -10.125 1 97.5 181 ALA A O 1
ATOM 1381 N N . VAL A 1 182 ? 16.016 -39.25 -10.68 1 97.94 182 VAL A N 1
ATOM 1382 C CA . VAL A 1 182 ? 17.156 -38.344 -10.773 1 97.94 182 VAL A CA 1
ATOM 1383 C C . VAL A 1 182 ? 17.766 -38.125 -9.391 1 97.94 182 VAL A C 1
ATOM 1385 O O . VAL A 1 182 ? 18.984 -38.156 -9.234 1 97.94 182 VAL A O 1
ATOM 1388 N N . LYS A 1 183 ? 16.922 -37.906 -8.398 1 97.06 183 LYS A N 1
ATOM 1389 C CA . LYS A 1 183 ? 17.406 -37.719 -7.039 1 97.06 183 LYS A CA 1
ATOM 1390 C C . LYS A 1 183 ? 18.188 -38.938 -6.566 1 97.06 183 LYS A C 1
ATOM 1392 O O . LYS A 1 183 ? 19.203 -38.812 -5.883 1 97.06 183 LYS A O 1
ATOM 1397 N N . LEU A 1 184 ? 17.656 -40.094 -6.914 1 95.38 184 LEU A N 1
ATOM 1398 C CA . LEU A 1 184 ? 18.312 -41.344 -6.531 1 95.38 184 LEU A CA 1
ATOM 1399 C C . LEU A 1 184 ? 19.672 -41.469 -7.211 1 95.38 184 LEU A C 1
ATOM 1401 O O . LEU A 1 184 ? 20.656 -41.844 -6.578 1 95.38 184 LEU A O 1
ATOM 1405 N N . ALA A 1 185 ? 19.703 -41.125 -8.445 1 95 185 ALA A N 1
ATOM 1406 C CA . ALA A 1 185 ? 20.906 -41.312 -9.242 1 95 185 ALA A CA 1
ATOM 1407 C C . ALA A 1 185 ? 21.922 -40.188 -8.945 1 95 185 ALA A C 1
ATOM 1409 O O . ALA A 1 185 ? 23.125 -40.438 -8.922 1 95 185 ALA A O 1
ATOM 1410 N N . CYS A 1 186 ? 21.469 -39 -8.703 1 95.44 186 CYS A N 1
ATOM 1411 C CA . CYS A 1 186 ? 22.359 -37.844 -8.672 1 95.44 186 CYS A CA 1
ATOM 1412 C C . CYS A 1 186 ? 22.406 -37.25 -7.273 1 95.44 186 CYS A C 1
ATOM 1414 O O . CYS A 1 186 ? 23.203 -36.312 -7.02 1 95.44 186 CYS A O 1
ATOM 1416 N N . GLY A 1 187 ? 21.531 -37.625 -6.383 1 95.62 187 GLY A N 1
ATOM 1417 C CA . GLY A 1 187 ? 21.516 -37.156 -5.016 1 95.62 187 GLY A CA 1
ATOM 1418 C C . GLY A 1 187 ? 20.703 -35.875 -4.844 1 95.62 187 GLY A C 1
ATOM 1419 O O . GLY A 1 187 ? 20.406 -35.469 -3.721 1 95.62 187 GLY A O 1
ATOM 1420 N N . ARG A 1 188 ? 20.406 -35.219 -5.969 1 95.31 188 ARG A N 1
ATOM 1421 C CA . ARG A 1 188 ? 19.672 -33.969 -5.957 1 95.31 188 ARG A CA 1
ATOM 1422 C C . ARG A 1 188 ? 19 -33.688 -7.305 1 95.31 188 ARG A C 1
ATOM 1424 O O . ARG A 1 188 ? 19.297 -34.375 -8.289 1 95.31 188 ARG A O 1
ATOM 1431 N N . MET A 1 189 ? 18.109 -32.75 -7.258 1 95.75 189 MET A N 1
ATOM 1432 C CA . MET A 1 189 ? 17.578 -32.281 -8.539 1 95.75 189 MET A CA 1
ATOM 1433 C C . MET A 1 189 ? 18.625 -31.469 -9.289 1 95.75 189 MET A C 1
ATOM 1435 O O . MET A 1 189 ? 19.438 -30.797 -8.672 1 95.75 189 MET A O 1
ATOM 1439 N N . MET A 1 190 ? 18.594 -31.562 -10.562 1 95.5 190 MET A N 1
ATOM 1440 C CA . MET A 1 190 ? 19.484 -30.797 -11.438 1 95.5 190 MET A CA 1
ATOM 1441 C C . MET A 1 190 ? 18.781 -30.438 -12.734 1 95.5 190 MET A C 1
ATOM 1443 O O . MET A 1 190 ? 17.672 -30.891 -13 1 95.5 190 MET A O 1
ATOM 1447 N N . PRO A 1 191 ? 19.359 -29.516 -13.492 1 94.94 191 PRO A N 1
ATOM 1448 C CA . PRO A 1 191 ? 18.719 -29.156 -14.766 1 94.94 191 PRO A CA 1
ATOM 1449 C C . PRO A 1 191 ? 18.516 -30.359 -15.688 1 94.94 191 PRO A C 1
ATOM 1451 O O . PRO A 1 191 ? 19.328 -31.281 -15.703 1 94.94 191 PRO A O 1
ATOM 1454 N N . LYS A 1 192 ? 17.516 -30.281 -16.438 1 96.94 192 LYS A N 1
ATOM 1455 C CA . LYS A 1 192 ? 17.062 -31.438 -17.219 1 96.94 192 LYS A CA 1
ATOM 1456 C C . LYS A 1 192 ? 18.172 -31.953 -18.125 1 96.94 192 LYS A C 1
ATOM 1458 O O . LYS A 1 192 ? 18.406 -33.156 -18.203 1 96.94 192 LYS A O 1
ATOM 1463 N N . LYS A 1 193 ? 18.859 -31.109 -18.797 1 95.12 193 LYS A N 1
ATOM 1464 C CA . LYS A 1 193 ? 19.922 -31.547 -19.703 1 95.12 193 LYS A CA 1
ATOM 1465 C C . LYS A 1 193 ? 20.953 -32.406 -18.969 1 95.12 193 LYS A C 1
ATOM 1467 O O . LYS A 1 193 ? 21.344 -33.469 -19.453 1 95.12 193 LYS A O 1
ATOM 1472 N N . LYS A 1 194 ? 21.375 -31.953 -17.812 1 95.75 194 LYS A N 1
ATOM 1473 C CA . LYS A 1 194 ? 22.344 -32.688 -17 1 95.75 194 LYS A CA 1
ATOM 1474 C C . LYS A 1 194 ? 21.75 -34 -16.469 1 95.75 194 LYS A C 1
ATOM 1476 O O . LYS A 1 194 ? 22.453 -35 -16.375 1 95.75 194 LYS A O 1
ATOM 1481 N N . ALA A 1 195 ? 20.516 -33.875 -16.109 1 96.75 195 ALA A N 1
ATOM 1482 C CA . ALA A 1 195 ? 19.828 -35.062 -15.594 1 96.75 195 ALA A CA 1
ATOM 1483 C C . ALA A 1 195 ? 19.781 -36.156 -16.641 1 96.75 195 ALA A C 1
ATOM 1485 O O . ALA A 1 195 ? 20.062 -37.312 -16.344 1 96.75 195 ALA A O 1
ATOM 1486 N N . ILE A 1 196 ? 19.438 -35.781 -17.844 1 96.12 196 ILE A N 1
ATOM 1487 C CA . ILE A 1 196 ? 19.344 -36.75 -18.938 1 96.12 196 ILE A CA 1
ATOM 1488 C C . ILE A 1 196 ? 20.703 -37.406 -19.172 1 96.12 196 ILE A C 1
ATOM 1490 O O . ILE A 1 196 ? 20.812 -38.625 -19.359 1 96.12 196 ILE A O 1
ATOM 1494 N N . GLU A 1 197 ? 21.719 -36.562 -19.141 1 96.25 197 GLU A N 1
ATOM 1495 C CA . GLU A 1 197 ? 23.078 -37.094 -19.312 1 96.25 197 GLU A CA 1
ATOM 1496 C C . GLU A 1 197 ? 23.453 -38.062 -18.188 1 96.25 197 GLU A C 1
ATOM 1498 O O . GLU A 1 197 ? 24.031 -39.094 -18.438 1 96.25 197 GLU A O 1
ATOM 1503 N N . ALA A 1 198 ? 23.109 -37.688 -17.016 1 94.94 198 ALA A N 1
ATOM 1504 C CA . ALA A 1 198 ? 23.484 -38.469 -15.828 1 94.94 198 ALA A CA 1
ATOM 1505 C C . ALA A 1 198 ? 22.781 -39.812 -15.797 1 94.94 198 ALA A C 1
ATOM 1507 O O . ALA A 1 198 ? 23.328 -40.781 -15.281 1 94.94 198 ALA A O 1
ATOM 1508 N N . ILE A 1 199 ? 21.625 -39.875 -16.359 1 94.44 199 ILE A N 1
ATOM 1509 C CA . ILE A 1 199 ? 20.812 -41.094 -16.25 1 94.44 199 ILE A CA 1
ATOM 1510 C C . ILE A 1 199 ? 20.891 -41.875 -17.547 1 94.44 199 ILE A C 1
ATOM 1512 O O . ILE A 1 199 ? 20.172 -42.875 -17.719 1 94.44 199 ILE A O 1
ATOM 1516 N N . SER A 1 200 ? 21.688 -41.344 -18.406 1 92.44 200 SER A N 1
ATOM 1517 C CA . SER A 1 200 ? 21.812 -42 -19.703 1 92.44 200 SER A CA 1
ATOM 1518 C C . SER A 1 200 ? 22.234 -43.438 -19.531 1 92.44 200 SER A C 1
ATOM 1520 O O . SER A 1 200 ? 23.125 -43.75 -18.734 1 92.44 200 SER A O 1
ATOM 1522 N N . GLY A 1 201 ? 21.609 -44.438 -20.281 1 91.12 201 GLY A N 1
ATOM 1523 C CA . GLY A 1 201 ? 21.984 -45.844 -20.25 1 91.12 201 GLY A CA 1
ATOM 1524 C C . GLY A 1 201 ? 21.266 -46.625 -19.156 1 91.12 201 GLY A C 1
ATOM 1525 O O . GLY A 1 201 ? 21.438 -47.844 -19.047 1 91.12 201 GLY A O 1
ATOM 1526 N N . THR A 1 202 ? 20.688 -45.906 -18.359 1 92.88 202 THR A N 1
ATOM 1527 C CA . THR A 1 202 ? 19.938 -46.594 -17.312 1 92.88 202 THR A CA 1
ATOM 1528 C C . THR A 1 202 ? 18.531 -46.906 -17.781 1 92.88 202 THR A C 1
ATOM 1530 O O . THR A 1 202 ? 18.094 -46.438 -18.844 1 92.88 202 THR A O 1
ATOM 1533 N N . SER A 1 203 ? 17.844 -47.719 -17.094 1 93.75 203 SER A N 1
ATOM 1534 C CA . SER A 1 203 ? 16.469 -48.094 -17.438 1 93.75 203 SER A CA 1
ATOM 1535 C C . SER A 1 203 ? 15.508 -46.906 -17.266 1 93.75 203 SER A C 1
ATOM 1537 O O . SER A 1 203 ? 14.367 -46.969 -17.734 1 93.75 203 SER A O 1
ATOM 1539 N N . PHE A 1 204 ? 15.992 -45.875 -16.656 1 94.56 204 PHE A N 1
ATOM 1540 C CA . PHE A 1 204 ? 15.125 -44.75 -16.375 1 94.56 204 PHE A CA 1
ATOM 1541 C C . PHE A 1 204 ? 15.32 -43.656 -17.422 1 94.56 204 PHE A C 1
ATOM 1543 O O . PHE A 1 204 ? 14.656 -42.594 -17.359 1 94.56 204 PHE A O 1
ATOM 1550 N N . ALA A 1 205 ? 16.188 -43.812 -18.359 1 95.25 205 ALA A N 1
ATOM 1551 C CA . ALA A 1 205 ? 16.531 -42.781 -19.344 1 95.25 205 ALA A CA 1
ATOM 1552 C C . ALA A 1 205 ? 15.289 -42.25 -20.062 1 95.25 205 ALA A C 1
ATOM 1554 O O . ALA A 1 205 ? 15.109 -41.031 -20.188 1 95.25 205 ALA A O 1
ATOM 1555 N N . GLY A 1 206 ? 14.484 -43.094 -20.484 1 96.69 206 GLY A N 1
ATOM 1556 C CA . GLY A 1 206 ? 13.258 -42.719 -21.172 1 96.69 206 GLY A CA 1
ATOM 1557 C C . GLY A 1 206 ? 12.305 -41.938 -20.281 1 96.69 206 GLY A C 1
ATOM 1558 O O . GLY A 1 206 ? 11.727 -40.938 -20.703 1 96.69 206 GLY A O 1
ATOM 1559 N N . LEU A 1 207 ? 12.141 -42.438 -19.031 1 97.5 207 LEU A N 1
ATOM 1560 C CA . LEU A 1 207 ? 11.273 -41.781 -18.062 1 97.5 207 LEU A CA 1
ATOM 1561 C C . LEU A 1 207 ? 11.711 -40.344 -17.812 1 97.5 207 LEU A C 1
ATOM 1563 O O . LEU A 1 207 ? 10.883 -39.406 -17.844 1 97.5 207 LEU A O 1
ATOM 1567 N N . VAL A 1 208 ? 12.945 -40.125 -17.594 1 97.94 208 VAL A N 1
ATOM 1568 C CA . VAL A 1 208 ? 13.5 -38.812 -17.281 1 97.94 208 VAL A CA 1
ATOM 1569 C C . VAL A 1 208 ? 13.398 -37.906 -18.516 1 97.94 208 VAL A C 1
ATOM 1571 O O . VAL A 1 208 ? 13.023 -36.75 -18.406 1 97.94 208 VAL A O 1
ATOM 1574 N N . THR A 1 209 ? 13.703 -38.406 -19.688 1 97.44 209 THR A N 1
ATOM 1575 C CA . THR A 1 209 ? 13.609 -37.625 -20.922 1 97.44 209 THR A CA 1
ATOM 1576 C C . THR A 1 209 ? 12.188 -37.125 -21.141 1 97.44 209 THR A C 1
ATOM 1578 O O . THR A 1 209 ? 11.992 -35.969 -21.516 1 97.44 209 THR A O 1
ATOM 1581 N N . ASP A 1 210 ? 11.219 -37.938 -20.812 1 97.31 210 ASP A N 1
ATOM 1582 C CA . ASP A 1 210 ? 9.836 -37.656 -21.172 1 97.31 210 ASP A CA 1
ATOM 1583 C C . ASP A 1 210 ? 9.141 -36.844 -20.062 1 97.31 210 ASP A C 1
ATOM 1585 O O . ASP A 1 210 ? 8.25 -36.031 -20.344 1 97.31 210 ASP A O 1
ATOM 1589 N N . TRP A 1 211 ? 9.555 -37 -18.812 1 98.38 211 TRP A N 1
ATOM 1590 C CA . TRP A 1 211 ? 8.656 -36.562 -17.75 1 98.38 211 TRP A CA 1
ATOM 1591 C C . TRP A 1 211 ? 9.383 -35.656 -16.75 1 98.38 211 TRP A C 1
ATOM 1593 O O . TRP A 1 211 ? 8.75 -35.031 -15.898 1 98.38 211 TRP A O 1
ATOM 1603 N N . TYR A 1 212 ? 10.727 -35.594 -16.797 1 98.5 212 TYR A N 1
ATOM 1604 C CA . TYR A 1 212 ? 11.469 -34.719 -15.883 1 98.5 212 TYR A CA 1
ATOM 1605 C C . TYR A 1 212 ? 11.227 -33.25 -16.219 1 98.5 212 TYR A C 1
ATOM 1607 O O . TYR A 1 212 ? 11.203 -32.875 -17.391 1 98.5 212 TYR A O 1
ATOM 1615 N N . PRO A 1 213 ? 10.961 -32.375 -15.141 1 98.62 213 PRO A N 1
ATOM 1616 C CA . PRO A 1 213 ? 10.664 -30.984 -15.398 1 98.62 213 PRO A CA 1
ATOM 1617 C C . PRO A 1 213 ? 11.789 -30.266 -16.156 1 98.62 213 PRO A C 1
ATOM 1619 O O . PRO A 1 213 ? 12.969 -30.531 -15.891 1 98.62 213 PRO A O 1
ATOM 1622 N N . ASP A 1 214 ? 11.383 -29.406 -17.109 1 97.44 214 ASP A N 1
ATOM 1623 C CA . ASP A 1 214 ? 12.406 -28.688 -17.859 1 97.44 214 ASP A CA 1
ATOM 1624 C C . ASP A 1 214 ? 12.672 -27.312 -17.266 1 97.44 214 ASP A C 1
ATOM 1626 O O . ASP A 1 214 ? 12.125 -26.984 -16.203 1 97.44 214 ASP A O 1
ATOM 1630 N N . ASN A 1 215 ? 13.633 -26.594 -17.891 1 95.38 215 ASN A N 1
ATOM 1631 C CA . ASN A 1 215 ? 14.078 -25.281 -17.422 1 95.38 215 ASN A CA 1
ATOM 1632 C C . ASN A 1 215 ? 13.727 -24.188 -18.422 1 95.38 215 ASN A C 1
ATOM 1634 O O . ASN A 1 215 ? 14.523 -23.266 -18.656 1 95.38 215 ASN A O 1
ATOM 1638 N N . ARG A 1 216 ? 12.492 -24.234 -18.953 1 94.94 216 ARG A N 1
ATOM 1639 C CA . ARG A 1 216 ? 12.086 -23.406 -20.078 1 94.94 216 ARG A CA 1
ATOM 1640 C C . ARG A 1 216 ? 12.07 -21.922 -19.688 1 94.94 216 ARG A C 1
ATOM 1642 O O . ARG A 1 216 ? 12.289 -21.062 -20.531 1 94.94 216 ARG A O 1
ATOM 1649 N N . ILE A 1 217 ? 11.891 -21.594 -18.422 1 93.19 217 ILE A N 1
ATOM 1650 C CA . ILE A 1 217 ? 11.852 -20.203 -18 1 93.19 217 ILE A CA 1
ATOM 1651 C C . ILE A 1 217 ? 13.25 -19.594 -18.094 1 93.19 217 ILE A C 1
ATOM 1653 O O . ILE A 1 217 ? 13.445 -18.531 -18.656 1 93.19 217 ILE A O 1
ATOM 1657 N N . HIS A 1 218 ? 14.219 -20.297 -17.594 1 90 218 HIS A N 1
ATOM 1658 C CA . HIS A 1 218 ? 15.609 -19.859 -17.656 1 90 218 HIS A CA 1
ATOM 1659 C C . HIS A 1 218 ? 16.125 -19.797 -19.078 1 90 218 HIS A C 1
ATOM 1661 O O . HIS A 1 218 ? 16.891 -18.906 -19.438 1 90 218 HIS A O 1
ATOM 1667 N N . GLU A 1 219 ? 15.586 -20.656 -19.875 1 91.69 219 GLU A N 1
ATOM 1668 C CA . GLU A 1 219 ? 16.094 -20.781 -21.25 1 91.69 219 GLU A CA 1
ATOM 1669 C C . GLU A 1 219 ? 15.242 -19.984 -22.234 1 91.69 219 GLU A C 1
ATOM 1671 O O . GLU A 1 219 ? 15.445 -20.062 -23.438 1 91.69 219 GLU A O 1
ATOM 1676 N N . CYS A 1 220 ? 14.297 -19.234 -21.688 1 92.19 220 CYS A N 1
ATOM 1677 C CA . CYS A 1 220 ? 13.43 -18.453 -22.562 1 92.19 220 CYS A CA 1
ATOM 1678 C C . CYS A 1 220 ? 14.234 -17.469 -23.391 1 92.19 220 CYS A C 1
ATOM 1680 O O . CYS A 1 220 ? 14.945 -16.625 -22.844 1 92.19 220 CYS A O 1
ATOM 1682 N N . PRO A 1 221 ? 14.141 -17.594 -24.672 1 92.25 221 PRO A N 1
ATOM 1683 C CA . PRO A 1 221 ? 14.938 -16.688 -25.516 1 92.25 221 PRO A CA 1
ATOM 1684 C C . PRO A 1 221 ? 14.516 -15.234 -25.391 1 92.25 221 PRO A C 1
ATOM 1686 O O . PRO A 1 221 ? 13.359 -14.945 -25.062 1 92.25 221 PRO A O 1
ATOM 1689 N N . PRO A 1 222 ? 15.492 -14.367 -25.688 1 91.31 222 PRO A N 1
ATOM 1690 C CA . PRO A 1 222 ? 15.148 -12.945 -25.641 1 91.31 222 PRO A CA 1
ATOM 1691 C C . PRO A 1 222 ? 14.117 -12.555 -26.688 1 91.31 222 PRO A C 1
ATOM 1693 O O . PRO A 1 222 ? 14.125 -13.086 -27.797 1 91.31 222 PRO A O 1
ATOM 1696 N N . SER A 1 223 ? 13.109 -11.82 -26.312 1 91.62 223 SER A N 1
ATOM 1697 C CA . SER A 1 223 ? 12.07 -11.273 -27.172 1 91.62 223 SER A CA 1
ATOM 1698 C C . SER A 1 223 ? 11.273 -10.18 -26.469 1 91.62 223 SER A C 1
ATOM 1700 O O . SER A 1 223 ? 11.398 -10.008 -25.25 1 91.62 223 SER A O 1
ATOM 1702 N N . ASP A 1 224 ? 10.5 -9.484 -27.25 1 90.12 224 ASP A N 1
ATOM 1703 C CA . ASP A 1 224 ? 9.672 -8.43 -26.672 1 90.12 224 ASP A CA 1
ATOM 1704 C C . ASP A 1 224 ? 8.617 -9.016 -25.719 1 90.12 224 ASP A C 1
ATOM 1706 O O . ASP A 1 224 ? 8.156 -8.336 -24.812 1 90.12 224 ASP A O 1
ATOM 1710 N N . GLU A 1 225 ? 8.312 -10.281 -25.922 1 90.56 225 GLU A N 1
ATOM 1711 C CA . GLU A 1 225 ? 7.262 -10.93 -25.141 1 90.56 225 GLU A CA 1
ATOM 1712 C C . GLU A 1 225 ? 7.848 -11.789 -24.031 1 90.56 225 GLU A C 1
ATOM 1714 O O . GLU A 1 225 ? 7.109 -12.414 -23.266 1 90.56 225 GLU A O 1
ATOM 1719 N N . ARG A 1 226 ? 9.086 -11.773 -23.922 1 90.88 226 ARG A N 1
ATOM 1720 C CA . ARG A 1 226 ? 9.789 -12.68 -23.016 1 90.88 226 ARG A CA 1
ATOM 1721 C C . ARG A 1 226 ? 9.289 -12.523 -21.578 1 90.88 226 ARG A C 1
ATOM 1723 O O . ARG A 1 226 ? 9.023 -13.516 -20.906 1 90.88 226 ARG A O 1
ATOM 1730 N N . ALA A 1 227 ? 9.148 -11.281 -21.219 1 88.88 227 ALA A N 1
ATOM 1731 C CA . ALA A 1 227 ? 8.711 -11.031 -19.844 1 88.88 227 ALA A CA 1
ATOM 1732 C C . ALA A 1 227 ? 7.324 -11.617 -19.594 1 88.88 227 ALA A C 1
A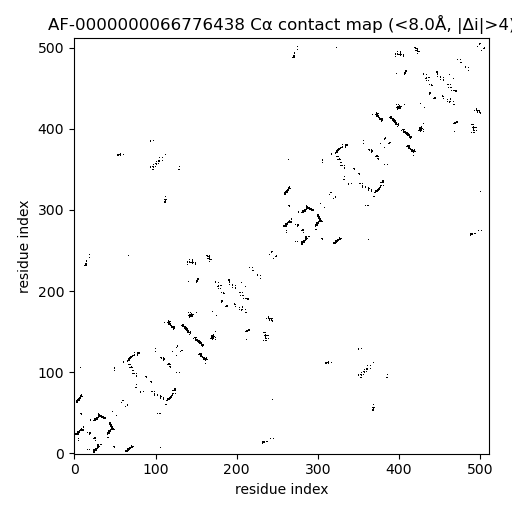TOM 1734 O O . ALA A 1 227 ? 7.086 -12.242 -18.562 1 88.88 227 ALA A O 1
ATOM 1735 N N . ASN A 1 228 ? 6.453 -11.469 -20.547 1 90.56 228 ASN A N 1
ATOM 1736 C CA . ASN A 1 228 ? 5.094 -11.992 -20.406 1 90.56 228 ASN A CA 1
ATOM 1737 C C . ASN A 1 228 ? 5.078 -13.516 -20.438 1 90.56 228 ASN A C 1
ATOM 1739 O O . ASN A 1 228 ? 4.34 -14.148 -19.688 1 90.56 228 ASN A O 1
ATOM 1743 N N . ILE A 1 229 ? 5.895 -14.062 -21.266 1 91.5 229 ILE A N 1
ATOM 1744 C CA . ILE A 1 229 ? 5.992 -15.516 -21.375 1 91.5 229 ILE A CA 1
ATOM 1745 C C . ILE A 1 229 ? 6.48 -16.094 -20.047 1 91.5 229 ILE A C 1
ATOM 1747 O O . ILE A 1 229 ? 5.895 -17.047 -19.531 1 91.5 229 ILE A O 1
ATOM 1751 N N . ARG A 1 230 ? 7.438 -15.445 -19.484 1 91 230 ARG A N 1
ATOM 1752 C CA . ARG A 1 230 ? 8.086 -15.953 -18.281 1 91 230 ARG A CA 1
ATOM 1753 C C . ARG A 1 230 ? 7.207 -15.75 -17.047 1 91 230 ARG A C 1
ATOM 1755 O O . ARG A 1 230 ? 7.348 -16.453 -16.047 1 91 230 ARG A O 1
ATOM 1762 N N . SER A 1 231 ? 6.266 -14.828 -17.188 1 91.31 231 SER A N 1
ATOM 1763 C CA . SER A 1 231 ? 5.5 -14.484 -16 1 91.31 231 SER A CA 1
ATOM 1764 C C . SER A 1 231 ? 4.094 -15.078 -16.062 1 91.31 231 SER A C 1
ATOM 1766 O O . SER A 1 231 ? 3.295 -14.883 -15.141 1 91.31 231 SER A O 1
ATOM 1768 N N . ALA A 1 232 ? 3.818 -15.82 -17.094 1 93.38 232 ALA A N 1
ATOM 1769 C CA . ALA A 1 232 ? 2.48 -16.375 -17.25 1 93.38 232 ALA A CA 1
ATOM 1770 C C . ALA A 1 232 ? 2.152 -17.359 -16.141 1 93.38 232 ALA A C 1
ATOM 1772 O O . ALA A 1 232 ? 2.986 -18.188 -15.758 1 93.38 232 ALA A O 1
ATOM 1773 N N . THR A 1 233 ? 0.942 -17.234 -15.578 1 96.31 233 THR A N 1
ATOM 1774 C CA . THR A 1 233 ? 0.476 -18.094 -14.5 1 96.31 233 THR A CA 1
ATOM 1775 C C . THR A 1 233 ? 0.28 -19.516 -15 1 96.31 233 THR A C 1
ATOM 1777 O O . THR A 1 233 ? -0.39 -19.75 -16 1 96.31 233 THR A O 1
ATOM 1780 N N . PRO A 1 234 ? 0.891 -20.516 -14.336 1 97.75 234 PRO A N 1
ATOM 1781 C CA . PRO A 1 234 ? 0.632 -21.906 -14.719 1 97.75 234 PRO A CA 1
ATOM 1782 C C . PRO A 1 234 ? -0.801 -22.344 -14.43 1 97.75 234 PRO A C 1
ATOM 1784 O O . PRO A 1 234 ? -1.304 -22.125 -13.328 1 97.75 234 PRO A O 1
ATOM 1787 N N . LEU A 1 235 ? -1.402 -23 -15.367 1 98.44 235 LEU A N 1
ATOM 1788 C CA . LEU A 1 235 ? -2.801 -23.391 -15.242 1 98.44 235 LEU A CA 1
ATOM 1789 C C . LEU A 1 235 ? -2.982 -24.391 -14.094 1 98.44 235 LEU A C 1
ATOM 1791 O O . LEU A 1 235 ? -3.98 -24.328 -13.375 1 98.44 235 LEU A O 1
ATOM 1795 N N . GLY A 1 236 ? -2.066 -25.328 -13.93 1 98.69 236 GLY A N 1
ATOM 1796 C CA . GLY A 1 236 ? -2.152 -26.281 -12.828 1 98.69 236 GLY A CA 1
ATOM 1797 C C . GLY A 1 236 ? -2.174 -25.594 -11.469 1 98.69 236 GLY A C 1
ATOM 1798 O O . GLY A 1 236 ? -2.936 -26 -10.586 1 98.69 236 GLY A O 1
ATOM 1799 N N . PHE A 1 237 ? -1.324 -24.625 -11.312 1 98.62 237 PHE A N 1
ATOM 1800 C CA . PHE A 1 237 ? -1.297 -23.812 -10.094 1 98.62 237 PHE A CA 1
ATOM 1801 C C . PHE A 1 237 ? -2.625 -23.094 -9.891 1 98.62 237 PHE A C 1
ATOM 1803 O O . PHE A 1 237 ? -3.178 -23.109 -8.789 1 98.62 237 PHE A O 1
ATOM 1810 N N . ALA A 1 238 ? -3.166 -22.469 -10.922 1 98.81 238 ALA A N 1
ATOM 1811 C CA . ALA A 1 238 ? -4.457 -21.797 -10.852 1 98.81 238 ALA A CA 1
ATOM 1812 C C . ALA A 1 238 ? -5.555 -22.75 -10.391 1 98.81 238 ALA A C 1
ATOM 1814 O O . ALA A 1 238 ? -6.355 -22.406 -9.516 1 98.81 238 ALA A O 1
ATOM 1815 N N . ARG A 1 239 ? -5.59 -23.922 -10.945 1 98.75 239 ARG A N 1
ATOM 1816 C CA . ARG A 1 239 ? -6.586 -24.922 -10.586 1 98.75 239 ARG A CA 1
ATOM 1817 C C . ARG A 1 239 ? -6.426 -25.359 -9.125 1 98.75 239 ARG A C 1
ATOM 1819 O O . ARG A 1 239 ? -7.414 -25.531 -8.414 1 98.75 239 ARG A O 1
ATOM 1826 N N . ALA A 1 240 ? -5.168 -25.516 -8.727 1 98.75 240 ALA A N 1
ATOM 1827 C CA . ALA A 1 240 ? -4.914 -25.906 -7.344 1 98.75 240 ALA A CA 1
ATOM 1828 C C . ALA A 1 240 ? -5.402 -24.828 -6.371 1 98.75 240 ALA A C 1
ATOM 1830 O O . ALA A 1 240 ? -5.988 -25.156 -5.332 1 98.75 240 ALA A O 1
ATOM 1831 N N . VAL A 1 241 ? -5.18 -23.562 -6.656 1 98.81 241 VAL A N 1
ATOM 1832 C CA . VAL A 1 241 ? -5.648 -22.469 -5.824 1 98.81 241 VAL A CA 1
ATOM 1833 C C . VAL A 1 241 ? -7.172 -22.484 -5.742 1 98.81 241 VAL A C 1
ATOM 1835 O O . VAL A 1 241 ? -7.746 -22.344 -4.66 1 98.81 241 VAL A O 1
ATOM 1838 N N . PHE A 1 242 ? -7.824 -22.688 -6.875 1 98.81 242 PHE A N 1
ATOM 1839 C CA . PHE A 1 242 ? -9.273 -22.781 -6.93 1 98.81 242 PHE A CA 1
ATOM 1840 C C . PHE A 1 242 ? -9.781 -23.906 -6.031 1 98.81 242 PHE A C 1
ATOM 1842 O O . PHE A 1 242 ? -10.641 -23.672 -5.176 1 98.81 242 PHE A O 1
ATOM 1849 N N . LEU A 1 243 ? -9.188 -25.047 -6.184 1 98.31 243 LEU A N 1
ATOM 1850 C CA . LEU A 1 243 ? -9.641 -26.219 -5.457 1 98.31 243 LEU A CA 1
ATOM 1851 C C . LEU A 1 243 ? -9.453 -26.047 -3.955 1 98.31 243 LEU A C 1
ATOM 1853 O O . LEU A 1 243 ? -10.258 -26.531 -3.164 1 98.31 243 LEU A O 1
ATOM 1857 N N . SER A 1 244 ? -8.469 -25.312 -3.594 1 98.19 244 SER A N 1
ATOM 1858 C CA . SER A 1 244 ? -8.148 -25.172 -2.178 1 98.19 244 SER A CA 1
ATOM 1859 C C . SER A 1 244 ? -8.906 -24 -1.55 1 98.19 244 SER A C 1
ATOM 1861 O O . SER A 1 244 ? -9.062 -23.953 -0.329 1 98.19 244 SER A O 1
ATOM 1863 N N . ASN A 1 245 ? -9.461 -23.016 -2.377 1 98.44 245 ASN A N 1
ATOM 1864 C CA . ASN A 1 245 ? -9.93 -21.781 -1.773 1 98.44 245 ASN A CA 1
ATOM 1865 C C . ASN A 1 245 ? -11.383 -21.484 -2.133 1 98.44 245 ASN A C 1
ATOM 1867 O O . ASN A 1 245 ? -12.023 -20.625 -1.521 1 98.44 245 ASN A O 1
ATOM 1871 N N . ALA A 1 246 ? -11.906 -22.141 -3.125 1 98.06 246 ALA A N 1
ATOM 1872 C CA . ALA A 1 246 ? -13.281 -21.844 -3.516 1 98.06 246 ALA A CA 1
ATOM 1873 C C . ALA A 1 246 ? -14.258 -22.156 -2.381 1 98.06 246 ALA A C 1
ATOM 1875 O O . ALA A 1 246 ? -14.312 -23.281 -1.896 1 98.06 246 ALA A O 1
ATOM 1876 N N . PRO A 1 247 ? -15.07 -21.234 -2.006 1 96 247 PRO A N 1
ATOM 1877 C CA . PRO A 1 247 ? -15.898 -21.406 -0.808 1 96 247 PRO A CA 1
ATOM 1878 C C . PRO A 1 247 ? -16.875 -22.578 -0.92 1 96 247 PRO A C 1
ATOM 1880 O O . PRO A 1 247 ? -17.125 -23.266 0.067 1 96 247 PRO A O 1
ATOM 1883 N N . HIS A 1 248 ? -17.422 -22.781 -2.115 1 93.38 248 HIS A N 1
ATOM 1884 C CA . HIS A 1 248 ? -18.453 -23.812 -2.252 1 93.38 248 HIS A CA 1
ATOM 1885 C C . HIS A 1 248 ? -17.844 -25.219 -2.152 1 93.38 248 HIS A C 1
ATOM 1887 O O . HIS A 1 248 ? -18.547 -26.188 -1.914 1 93.38 248 HIS A O 1
ATOM 1893 N N . LEU A 1 249 ? -16.516 -25.312 -2.354 1 91 249 LEU A N 1
ATOM 1894 C CA . LEU A 1 249 ? -15.812 -26.594 -2.244 1 91 249 LEU A CA 1
ATOM 1895 C C . LEU A 1 249 ? -15.391 -26.859 -0.804 1 91 249 LEU A C 1
ATOM 1897 O O . LEU A 1 249 ? -15.227 -28.016 -0.402 1 91 249 LEU A O 1
ATOM 1901 N N . ASN A 1 250 ? -15.109 -25.781 -0.01 1 80.62 250 ASN A N 1
ATOM 1902 C CA . ASN A 1 250 ? -14.648 -25.906 1.371 1 80.62 250 ASN A CA 1
ATOM 1903 C C . ASN A 1 250 ? -15.805 -26.234 2.314 1 80.62 250 ASN A C 1
ATOM 1905 O O . ASN A 1 250 ? -15.617 -26.906 3.324 1 80.62 250 ASN A O 1
ATOM 1909 N N . LYS A 1 251 ? -16.938 -25.719 2.039 1 70.25 251 LYS A N 1
ATOM 1910 C CA . LYS A 1 251 ? -18.125 -26.062 2.82 1 70.25 251 LYS A CA 1
ATOM 1911 C C . LYS A 1 251 ? -18.453 -27.547 2.684 1 70.25 251 LYS A C 1
ATOM 1913 O O . LYS A 1 251 ? -18.828 -28.203 3.66 1 70.25 251 LYS A O 1
ATOM 1918 N N . LYS A 1 252 ? -18.172 -28.125 1.558 1 61.12 252 LYS A N 1
ATOM 1919 C CA . LYS A 1 252 ? -18.406 -29.547 1.345 1 61.12 252 LYS A CA 1
ATOM 1920 C C . LYS A 1 252 ? -17.406 -30.406 2.111 1 61.12 252 LYS A C 1
ATOM 1922 O O . LYS A 1 252 ? -17.766 -31.438 2.672 1 61.12 252 LYS A O 1
ATOM 1927 N N . ARG A 1 253 ? -16.312 -29.891 2.381 1 59.38 253 ARG A N 1
ATOM 1928 C CA . ARG A 1 253 ? -15.258 -30.625 3.07 1 59.38 253 ARG A CA 1
ATOM 1929 C C . ARG A 1 253 ? -15.453 -30.578 4.582 1 59.38 253 ARG A C 1
ATOM 1931 O O . ARG A 1 253 ? -15.195 -31.562 5.281 1 59.38 253 ARG A O 1
ATOM 1938 N N . GLU A 1 254 ? -15.977 -29.375 5.129 1 56.25 254 GLU A N 1
ATOM 1939 C CA . GLU A 1 254 ? -16.234 -29.266 6.562 1 56.25 254 GLU A CA 1
ATOM 1940 C C . GLU A 1 254 ? -17.469 -30.047 6.969 1 56.25 254 GLU A C 1
ATOM 1942 O O . GLU A 1 254 ? -17.578 -30.516 8.102 1 56.25 254 GLU A O 1
ATOM 1947 N N . ALA A 1 255 ? -18.422 -30 5.977 1 59.34 255 ALA A N 1
ATOM 1948 C CA . ALA A 1 255 ? -19.641 -30.75 6.258 1 59.34 255 ALA A CA 1
ATOM 1949 C C . ALA A 1 255 ? -19.391 -32.25 6.074 1 59.34 255 ALA A C 1
ATOM 1951 O O . ALA A 1 255 ? -20.109 -33.062 6.645 1 59.34 255 ALA A O 1
ATOM 1952 N N . ALA A 1 256 ? -18.266 -32.688 5.371 1 46.62 256 ALA A N 1
ATOM 1953 C CA . ALA A 1 256 ? -18 -34.125 5.156 1 46.62 256 ALA A CA 1
ATOM 1954 C C . ALA A 1 256 ? -17.125 -34.688 6.27 1 46.62 256 ALA A C 1
ATOM 1956 O O . ALA A 1 256 ? -16.25 -33.969 6.809 1 46.62 256 ALA A O 1
ATOM 1957 N N . MET B 1 1 ? -28.141 9.773 14.258 1 72.62 1 MET B N 1
ATOM 1958 C CA . MET B 1 1 ? -27.375 9.055 13.25 1 72.62 1 MET B CA 1
ATOM 1959 C C . MET B 1 1 ? -26.125 9.844 12.836 1 72.62 1 MET B C 1
ATOM 1961 O O . MET B 1 1 ? -26.156 11.078 12.828 1 72.62 1 MET B O 1
ATOM 1965 N N . SER B 1 2 ? -24.891 9.312 12.727 1 88.38 2 SER B N 1
ATOM 1966 C CA . SER B 1 2 ? -23.672 10.055 12.414 1 88.38 2 SER B CA 1
ATOM 1967 C C . SER B 1 2 ? -23.719 10.633 11.008 1 88.38 2 SER B C 1
ATOM 1969 O O . SER B 1 2 ? -24.438 10.117 10.141 1 88.38 2 SER B O 1
ATOM 1971 N N . LYS B 1 3 ? -23.156 11.797 10.852 1 96.06 3 LYS B N 1
ATOM 1972 C CA . LYS B 1 3 ? -23.078 12.453 9.547 1 96.06 3 LYS B CA 1
ATOM 1973 C C . LYS B 1 3 ? -22.203 11.664 8.586 1 96.06 3 LYS B C 1
ATOM 1975 O O . LYS B 1 3 ? -22.219 11.891 7.375 1 96.06 3 LYS B O 1
ATOM 1980 N N . GLY B 1 4 ? -21.547 10.711 9.125 1 98.12 4 GLY B N 1
ATOM 1981 C CA . GLY B 1 4 ? -20.547 9.938 8.398 1 98.12 4 GLY B CA 1
ATOM 1982 C C . GLY B 1 4 ? -19.344 9.57 9.25 1 98.12 4 GLY B C 1
ATOM 1983 O O . GLY B 1 4 ? -19.281 9.914 10.43 1 98.12 4 GLY B O 1
ATOM 1984 N N . THR B 1 5 ? -18.469 8.844 8.68 1 98.81 5 THR B N 1
ATOM 1985 C CA . THR B 1 5 ? -17.312 8.352 9.406 1 98.81 5 THR B CA 1
ATOM 1986 C C . THR B 1 5 ? -16.016 8.906 8.789 1 98.81 5 THR B C 1
ATOM 1988 O O . THR B 1 5 ? -15.875 8.922 7.566 1 98.81 5 THR B O 1
ATOM 1991 N N . ILE B 1 6 ? -15.164 9.422 9.586 1 98.94 6 ILE B N 1
ATOM 1992 C CA . ILE B 1 6 ? -13.812 9.727 9.133 1 98.94 6 ILE B CA 1
ATOM 1993 C C . ILE B 1 6 ? -12.836 8.688 9.672 1 98.94 6 ILE B C 1
ATOM 1995 O O . ILE B 1 6 ? -13 8.195 10.789 1 98.94 6 ILE B O 1
ATOM 1999 N N . ILE B 1 7 ? -11.836 8.352 8.93 1 99 7 ILE B N 1
ATOM 2000 C CA . ILE B 1 7 ? -10.781 7.43 9.352 1 99 7 ILE B CA 1
ATOM 2001 C C . ILE B 1 7 ? -9.445 8.164 9.391 1 99 7 ILE B C 1
ATOM 2003 O O . ILE B 1 7 ? -9.047 8.805 8.414 1 99 7 ILE B O 1
ATOM 2007 N N . CYS B 1 8 ? -8.797 8.156 10.531 1 98.94 8 CYS B N 1
ATOM 2008 C CA . CYS B 1 8 ? -7.461 8.711 10.711 1 98.94 8 CYS B CA 1
ATOM 2009 C C . CYS B 1 8 ? -6.449 7.609 10.992 1 98.94 8 CYS B C 1
ATOM 2011 O O . CYS B 1 8 ? -6.523 6.938 12.023 1 98.94 8 CYS B O 1
ATOM 2013 N N . LEU B 1 9 ? -5.48 7.418 10.102 1 98.94 9 LEU B N 1
ATOM 2014 C CA . LEU B 1 9 ? -4.504 6.336 10.172 1 98.94 9 LEU B CA 1
ATOM 2015 C C . LEU B 1 9 ? -3.17 6.844 10.711 1 98.94 9 LEU B C 1
ATOM 2017 O O . LEU B 1 9 ? -2.736 7.945 10.367 1 98.94 9 LEU B O 1
ATOM 2021 N N . CYS B 1 10 ? -2.459 6.047 11.516 1 98.75 10 CYS B N 1
ATOM 2022 C CA . CYS B 1 10 ? -1.224 6.441 12.188 1 98.75 10 CYS B CA 1
ATOM 2023 C C . CYS B 1 10 ? -1.426 7.719 12.992 1 98.75 10 CYS B C 1
ATOM 2025 O O . CYS B 1 10 ? -0.629 8.656 12.898 1 98.75 10 CYS B O 1
ATOM 2027 N N . ASP B 1 11 ? -2.525 7.75 13.695 1 98.38 11 ASP B N 1
ATOM 2028 C CA . ASP B 1 11 ? -2.904 8.953 14.438 1 98.38 11 ASP B CA 1
ATOM 2029 C C . ASP B 1 11 ? -3.061 8.648 15.922 1 98.38 11 ASP B C 1
ATOM 2031 O O . ASP B 1 11 ? -4.062 8.07 16.344 1 98.38 11 ASP B O 1
ATOM 2035 N N . ILE B 1 12 ? -2.139 9.133 16.641 1 96.38 12 ILE B N 1
ATOM 2036 C CA . ILE B 1 12 ? -2.148 8.883 18.078 1 96.38 12 ILE B CA 1
ATOM 2037 C C . ILE B 1 12 ? -2.955 9.969 18.781 1 96.38 12 ILE B C 1
ATOM 2039 O O . ILE B 1 12 ? -3.689 9.68 19.734 1 96.38 12 ILE B O 1
ATOM 2043 N N . THR B 1 13 ? -2.951 11.227 18.359 1 95.81 13 THR B N 1
ATOM 2044 C CA . THR B 1 13 ? -3.467 12.359 19.125 1 95.81 13 THR B CA 1
ATOM 2045 C C . THR B 1 13 ? -4.973 12.508 18.906 1 95.81 13 THR B C 1
ATOM 2047 O O . THR B 1 13 ? -5.695 12.898 19.828 1 95.81 13 THR B O 1
ATOM 2050 N N . GLY B 1 14 ? -5.43 12.289 17.672 1 97.88 14 GLY B N 1
ATOM 2051 C CA . GLY B 1 14 ? -6.836 12.484 17.344 1 97.88 14 GLY B CA 1
ATOM 2052 C C . GLY B 1 14 ? -7.184 13.922 17.016 1 97.88 14 GLY B C 1
ATOM 2053 O O . GLY B 1 14 ? -8.352 14.258 16.797 1 97.88 14 GLY B O 1
ATOM 2054 N N . VAL B 1 15 ? -6.203 14.773 16.953 1 98.62 15 VAL B N 1
ATOM 2055 C CA . VAL B 1 15 ? -6.43 16.203 16.719 1 98.62 15 VAL B CA 1
ATOM 2056 C C . VAL B 1 15 ? -7.129 16.406 15.375 1 98.62 15 VAL B C 1
ATOM 2058 O O . VAL B 1 15 ? -8.047 17.219 15.266 1 98.62 15 VAL B O 1
ATOM 2061 N N . MET B 1 16 ? -6.773 15.664 14.336 1 98.81 16 MET B N 1
ATOM 2062 C CA . MET B 1 16 ? -7.379 15.766 13.008 1 98.81 16 MET B CA 1
ATOM 2063 C C . MET B 1 16 ? -8.875 15.5 13.07 1 98.81 16 MET B C 1
ATOM 2065 O O . MET B 1 16 ? -9.648 16.125 12.336 1 98.81 16 MET B O 1
ATOM 2069 N N . ALA B 1 17 ? -9.312 14.672 13.969 1 98.75 17 ALA B N 1
ATOM 2070 C CA . ALA B 1 17 ? -10.695 14.219 14.031 1 98.75 17 ALA B CA 1
ATOM 2071 C C . ALA B 1 17 ? -11.547 15.18 14.859 1 98.75 17 ALA B C 1
ATOM 2073 O O . ALA B 1 17 ? -12.781 15.148 14.781 1 98.75 17 ALA B O 1
ATOM 2074 N N . GLU B 1 18 ? -10.938 16.031 15.664 1 98.5 18 GLU B N 1
ATOM 2075 C CA . GLU B 1 18 ? -11.641 16.844 16.656 1 98.5 18 GLU B CA 1
ATOM 2076 C C . GLU B 1 18 ? -12.734 17.688 16.016 1 98.5 18 GLU B C 1
ATOM 2078 O O . GLU B 1 18 ? -13.906 17.594 16.406 1 98.5 18 GLU B O 1
ATOM 2083 N N . PRO B 1 19 ? -12.422 18.469 14.953 1 98.69 19 PRO B N 1
ATOM 2084 C CA . PRO B 1 19 ? -13.477 19.297 14.367 1 98.69 19 PRO B CA 1
ATOM 2085 C C . PRO B 1 19 ? -14.602 18.484 13.734 1 98.69 19 PRO B C 1
ATOM 2087 O O . PRO B 1 19 ? -15.75 18.922 13.695 1 98.69 19 PRO B O 1
ATOM 2090 N N . TRP B 1 20 ? -14.312 17.281 13.273 1 98.75 20 TRP B N 1
ATOM 2091 C CA . TRP B 1 20 ? -15.305 16.391 12.672 1 98.75 20 TRP B CA 1
ATOM 2092 C C . TRP B 1 20 ? -16.25 15.836 13.734 1 98.75 20 TRP B C 1
ATOM 2094 O O . TRP B 1 20 ? -17.469 15.875 13.562 1 98.75 20 TRP B O 1
ATOM 2104 N N . VAL B 1 21 ? -15.641 15.391 14.844 1 98.62 21 VAL B N 1
ATOM 2105 C CA . VAL B 1 21 ? -16.422 14.836 15.938 1 98.62 21 VAL B CA 1
ATOM 2106 C C . VAL B 1 21 ? -17.328 15.914 16.531 1 98.62 21 VAL B C 1
ATOM 2108 O O . VAL B 1 21 ? -18.516 15.672 16.797 1 98.62 21 VAL B O 1
ATOM 2111 N N . GLU B 1 22 ? -16.797 17.125 16.672 1 98 22 GLU B N 1
ATOM 2112 C CA . GLU B 1 22 ? -17.578 18.266 17.156 1 98 22 GLU B CA 1
ATOM 2113 C C . GLU B 1 22 ? -18.781 18.531 16.266 1 98 22 GLU B C 1
ATOM 2115 O O . GLU B 1 22 ? -19.812 19 16.734 1 98 22 GLU B O 1
ATOM 2120 N N . ALA B 1 23 ? -18.609 18.234 15.008 1 98.12 23 ALA B N 1
ATOM 2121 C CA . ALA B 1 23 ? -19.656 18.547 14.031 1 98.12 23 ALA B CA 1
ATOM 2122 C C . ALA B 1 23 ? -20.609 17.375 13.859 1 98.12 23 ALA B C 1
ATOM 2124 O O . ALA B 1 23 ? -21.531 17.422 13.031 1 98.12 23 ALA B O 1
ATOM 2125 N N . GLY B 1 24 ? -20.359 16.234 14.539 1 98.19 24 GLY B N 1
ATOM 2126 C CA . GLY B 1 24 ? -21.328 15.148 14.531 1 98.19 24 GLY B CA 1
ATOM 2127 C C . GLY B 1 24 ? -20.875 13.953 13.727 1 98.19 24 GLY B C 1
ATOM 2128 O O . GLY B 1 24 ? -21.672 13.055 13.43 1 98.19 24 GLY B O 1
ATOM 2129 N N . TYR B 1 25 ? -19.625 13.859 13.359 1 98.62 25 TYR B N 1
ATOM 2130 C CA . TYR B 1 25 ? -19.094 12.703 12.648 1 98.62 25 TYR B CA 1
ATOM 2131 C C . TYR B 1 25 ? -18.547 11.664 13.625 1 98.62 25 TYR B C 1
ATOM 2133 O O . TYR B 1 25 ? -18.234 11.992 14.773 1 98.62 25 TYR B O 1
ATOM 2141 N N . ARG B 1 26 ? -18.531 10.453 13.18 1 98.44 26 ARG B N 1
ATOM 2142 C CA . ARG B 1 26 ? -17.797 9.375 13.844 1 98.44 26 ARG B CA 1
ATOM 2143 C C . ARG B 1 26 ? -16.344 9.336 13.391 1 98.44 26 ARG B C 1
ATOM 2145 O O . ARG B 1 26 ? -16.047 9.578 12.219 1 98.44 26 ARG B O 1
ATOM 2152 N N . ALA B 1 27 ? -15.477 9.047 14.367 1 98.88 27 ALA B N 1
ATOM 2153 C CA . ALA B 1 27 ? -14.062 8.992 14 1 98.88 27 ALA B CA 1
ATOM 2154 C C . ALA B 1 27 ? -13.445 7.645 14.383 1 98.88 27 ALA B C 1
ATOM 2156 O O . ALA B 1 27 ? -13.695 7.129 15.477 1 98.88 27 ALA B O 1
ATOM 2157 N N . VAL B 1 28 ? -12.719 7.059 13.492 1 98.94 28 VAL B N 1
ATOM 2158 C CA . VAL B 1 28 ? -11.906 5.875 13.742 1 98.94 28 VAL B CA 1
ATOM 2159 C C . VAL B 1 28 ? -10.422 6.25 13.68 1 98.94 28 VAL B C 1
ATOM 2161 O O . VAL B 1 28 ? -9.93 6.707 12.648 1 98.94 28 VAL B O 1
ATOM 2164 N N . LEU B 1 29 ? -9.742 6.102 14.789 1 98.88 29 LEU B N 1
ATOM 2165 C CA . LEU B 1 29 ? -8.32 6.402 14.914 1 98.88 29 LEU B CA 1
ATOM 2166 C C . LEU B 1 29 ? -7.5 5.125 15.039 1 98.88 29 LEU B C 1
ATOM 2168 O O . LEU B 1 29 ? -7.75 4.305 15.922 1 98.88 29 LEU B O 1
ATOM 2172 N N . VAL B 1 30 ? -6.516 4.945 14.172 1 98.94 30 VAL B N 1
ATOM 2173 C CA . VAL B 1 30 ? -5.66 3.762 14.195 1 98.94 30 VAL B CA 1
ATOM 2174 C C . VAL B 1 30 ? -4.227 4.172 14.516 1 98.94 30 VAL B C 1
ATOM 2176 O O . VAL B 1 30 ? -3.645 5.012 13.828 1 98.94 30 VAL B O 1
ATOM 2179 N N . ASP B 1 31 ? -3.643 3.645 15.516 1 98.81 31 ASP B N 1
ATOM 2180 C CA . ASP B 1 31 ? -2.238 3.811 15.875 1 98.81 31 ASP B CA 1
ATOM 2181 C C . ASP B 1 31 ? -1.803 2.75 16.891 1 98.81 31 ASP B C 1
ATOM 2183 O O . ASP B 1 31 ? -2.494 2.51 17.875 1 98.81 31 ASP B O 1
ATOM 2187 N N . PRO B 1 32 ? -0.613 2.137 16.625 1 98.25 32 PRO B N 1
ATOM 2188 C CA . PRO B 1 32 ? -0.193 1.087 17.547 1 98.25 32 PRO B CA 1
ATOM 2189 C C . PRO B 1 32 ? 0.16 1.631 18.938 1 98.25 32 PRO B C 1
ATOM 2191 O O . PRO B 1 32 ? 0.264 0.865 19.891 1 98.25 32 PRO B O 1
ATOM 2194 N N . GLN B 1 33 ? 0.34 2.92 19.078 1 96.81 33 GLN B N 1
ATOM 2195 C CA . GLN B 1 33 ? 0.733 3.51 20.344 1 96.81 33 GLN B CA 1
ATOM 2196 C C . GLN B 1 33 ? -0.483 3.762 21.234 1 96.81 33 GLN B C 1
ATOM 2198 O O . GLN B 1 33 ? -0.34 4.129 22.406 1 96.81 33 GLN B O 1
ATOM 2203 N N . HIS B 1 34 ? -1.746 3.648 20.625 1 97.75 34 HIS B N 1
ATOM 2204 C CA . HIS B 1 34 ? -2.891 3.695 21.531 1 97.75 34 HIS B CA 1
ATOM 2205 C C . HIS B 1 34 ? -2.764 2.654 22.641 1 97.75 34 HIS B C 1
ATOM 2207 O O . HIS B 1 34 ? -2.416 1.501 22.375 1 97.75 34 HIS B O 1
ATOM 2213 N N . PRO B 1 35 ? -3.008 3.066 23.844 1 96.12 35 PRO B N 1
ATOM 2214 C CA . PRO B 1 35 ? -2.836 2.109 24.953 1 96.12 35 PRO B CA 1
ATOM 2215 C C . PRO B 1 35 ? -3.723 0.875 24.797 1 96.12 35 PRO B C 1
ATOM 2217 O O . PRO B 1 35 ? -3.309 -0.233 25.141 1 96.12 35 PRO B O 1
ATOM 2220 N N . GLU B 1 36 ? -4.945 1.062 24.344 1 97.19 36 GLU B N 1
ATOM 2221 C CA . GLU B 1 36 ? -5.891 -0.024 24.109 1 97.19 36 GLU B CA 1
ATOM 2222 C C . GLU B 1 36 ? -6.863 0.327 22.984 1 97.19 36 GLU B C 1
ATOM 2224 O O . GLU B 1 36 ? -7.02 1.498 22.641 1 97.19 36 GLU B O 1
ATOM 2229 N N . THR B 1 37 ? -7.348 -0.68 22.422 1 97.88 37 THR B N 1
ATOM 2230 C CA . THR B 1 37 ? -8.484 -0.479 21.531 1 97.88 37 THR B CA 1
ATOM 2231 C C . THR B 1 37 ? -9.75 -0.162 22.328 1 97.88 37 THR B C 1
ATOM 2233 O O . THR B 1 37 ? -10.047 -0.83 23.312 1 97.88 37 THR B O 1
ATOM 2236 N N . SER B 1 38 ? -10.469 0.939 21.938 1 97.94 38 SER B N 1
ATOM 2237 C CA . SER B 1 38 ? -11.617 1.384 22.719 1 97.94 38 SER B CA 1
ATOM 2238 C C . SER B 1 38 ? -12.602 2.174 21.875 1 97.94 38 SER B C 1
ATOM 2240 O O . SER B 1 38 ? -12.25 2.658 20.797 1 97.94 38 SER B O 1
ATOM 2242 N N . ILE B 1 39 ? -13.82 2.148 22.297 1 97.44 39 ILE B N 1
ATOM 2243 C CA . ILE B 1 39 ? -14.859 3.002 21.719 1 97.44 39 ILE B CA 1
ATOM 2244 C C . ILE B 1 39 ? -15.383 3.963 22.781 1 97.44 39 ILE B C 1
ATOM 2246 O O . ILE B 1 39 ? -15.938 3.535 23.797 1 97.44 39 ILE B O 1
ATOM 2250 N N . ASP B 1 40 ? -15.102 5.195 22.625 1 96.25 40 ASP B N 1
ATOM 2251 C CA . ASP B 1 40 ? -15.562 6.27 23.5 1 96.25 40 ASP B CA 1
ATOM 2252 C C . ASP B 1 40 ? -16.484 7.234 22.75 1 96.25 40 ASP B C 1
ATOM 2254 O O . ASP B 1 40 ? -16 8.195 22.141 1 96.25 40 ASP B O 1
ATOM 2258 N N . GLY B 1 41 ? -17.859 6.996 22.875 1 96.75 41 GLY B N 1
ATOM 2259 C CA . GLY B 1 41 ? -18.797 7.785 22.094 1 96.75 41 GLY B CA 1
ATOM 2260 C C . GLY B 1 41 ? -18.609 7.617 20.594 1 96.75 41 GLY B C 1
ATOM 2261 O O . GLY B 1 41 ? -18.609 6.492 20.094 1 96.75 41 GLY B O 1
ATOM 2262 N N . PRO B 1 42 ? -18.391 8.836 19.953 1 97.75 42 PRO B N 1
ATOM 2263 C CA . PRO B 1 42 ? -18.25 8.75 18.5 1 97.75 42 PRO B CA 1
ATOM 2264 C C . PRO B 1 42 ? -16.844 8.367 18.062 1 97.75 42 PRO B C 1
ATOM 2266 O O . PRO B 1 42 ? -16.578 8.234 16.859 1 97.75 42 PRO B O 1
ATOM 2269 N N . VAL B 1 43 ? -15.938 8.172 19.016 1 98.56 43 VAL B N 1
ATOM 2270 C CA . VAL B 1 43 ? -14.547 7.945 18.641 1 98.56 43 VAL B CA 1
ATOM 2271 C C . VAL B 1 43 ? -14.164 6.492 18.938 1 98.56 43 VAL B C 1
ATOM 2273 O O . VAL B 1 43 ? -14.289 6.023 20.062 1 98.56 43 VAL B O 1
ATOM 2276 N N . GLU B 1 44 ? -13.797 5.789 17.938 1 98.75 44 GLU B N 1
ATOM 2277 C CA . GLU B 1 44 ? -13.203 4.457 18.047 1 98.75 44 GLU B CA 1
ATOM 2278 C C . GLU B 1 44 ? -11.688 4.508 17.875 1 98.75 44 GLU B C 1
ATOM 2280 O O . GLU B 1 44 ? -11.195 4.977 16.844 1 98.75 44 GLU B O 1
ATOM 2285 N N . ARG B 1 45 ? -10.969 4.117 18.891 1 98.81 45 ARG B N 1
ATOM 2286 C CA . ARG B 1 45 ? -9.516 3.99 18.812 1 98.81 45 ARG B CA 1
ATOM 2287 C C . ARG B 1 45 ? -9.102 2.535 18.641 1 98.81 45 ARG B C 1
ATOM 2289 O O . ARG B 1 45 ? -9.57 1.655 19.359 1 98.81 45 ARG B O 1
ATOM 2296 N N . ILE B 1 46 ? -8.297 2.293 17.641 1 98.88 46 ILE B N 1
ATOM 2297 C CA . ILE B 1 46 ? -7.777 0.955 17.391 1 98.88 46 ILE B CA 1
ATOM 2298 C C . ILE B 1 46 ? -6.277 0.92 17.656 1 98.88 46 ILE B C 1
ATOM 2300 O O . ILE B 1 46 ? -5.496 1.582 16.969 1 98.88 46 ILE B O 1
ATOM 2304 N N . SER B 1 47 ? -5.836 0.188 18.703 1 98.81 47 SER B N 1
ATOM 2305 C CA . SER B 1 47 ? -4.438 0.053 19.094 1 98.81 47 SER B CA 1
ATOM 2306 C C . SER B 1 47 ? -3.719 -0.989 18.234 1 98.81 47 SER B C 1
ATOM 2308 O O . SER B 1 47 ? -3.488 -2.113 18.688 1 98.81 47 SER B O 1
ATOM 2310 N N . ALA B 1 48 ? -3.322 -0.613 17.016 1 98.81 48 ALA B N 1
ATOM 2311 C CA . ALA B 1 48 ? -2.76 -1.538 16.031 1 98.81 48 ALA B CA 1
ATOM 2312 C C . ALA B 1 48 ? -2.094 -0.783 14.891 1 98.81 48 ALA B C 1
ATOM 2314 O O . ALA B 1 48 ? -2.324 0.415 14.711 1 98.81 48 ALA B O 1
ATOM 2315 N N . THR B 1 49 ? -1.183 -1.49 14.203 1 98.81 49 THR B N 1
ATOM 2316 C CA . THR B 1 49 ? -0.767 -1.004 12.891 1 98.81 49 THR B CA 1
ATOM 2317 C C . THR B 1 49 ? -1.939 -1.014 11.914 1 98.81 49 THR B C 1
ATOM 2319 O O . THR B 1 49 ? -2.988 -1.593 12.203 1 98.81 49 THR B O 1
ATOM 2322 N N . ILE B 1 50 ? -1.793 -0.365 10.812 1 98.94 50 ILE B N 1
ATOM 2323 C CA . ILE B 1 50 ? -2.844 -0.351 9.797 1 98.94 50 ILE B CA 1
ATOM 2324 C C . ILE B 1 50 ? -3.17 -1.78 9.375 1 98.94 50 ILE B C 1
ATOM 2326 O O . ILE B 1 50 ? -4.34 -2.176 9.344 1 98.94 50 ILE B O 1
ATOM 2330 N N . LEU B 1 51 ? -2.125 -2.58 9.109 1 98.88 51 LEU B N 1
ATOM 2331 C CA . LEU B 1 51 ? -2.326 -3.951 8.648 1 98.88 51 LEU B CA 1
ATOM 2332 C C . LEU B 1 51 ? -3.102 -4.762 9.688 1 98.88 51 LEU B C 1
ATOM 2334 O O . LEU B 1 51 ? -4.023 -5.5 9.336 1 98.88 51 LEU B O 1
ATOM 2338 N N . GLU B 1 52 ? -2.732 -4.602 10.953 1 98.69 52 GLU B N 1
ATOM 2339 C CA . GLU B 1 52 ? -3.408 -5.32 12.031 1 98.69 52 GLU B CA 1
ATOM 2340 C C . GLU B 1 52 ? -4.848 -4.844 12.188 1 98.69 52 GLU B C 1
ATOM 2342 O O . GLU B 1 52 ? -5.711 -5.598 12.648 1 98.69 52 GLU B O 1
ATOM 2347 N N . ALA B 1 53 ? -5.156 -3.604 11.805 1 98.88 53 ALA B N 1
ATOM 2348 C CA . ALA B 1 53 ? -6.477 -3 11.977 1 98.88 53 ALA B CA 1
ATOM 2349 C C . ALA B 1 53 ? -7.383 -3.316 10.797 1 98.88 53 ALA B C 1
ATOM 2351 O O . ALA B 1 53 ? -8.594 -3.074 10.852 1 98.88 53 ALA B O 1
ATOM 2352 N N . MET B 1 54 ? -6.867 -3.902 9.742 1 98.81 54 MET B N 1
ATOM 2353 C CA . MET B 1 54 ? -7.582 -4 8.477 1 98.81 54 MET B CA 1
ATOM 2354 C C . MET B 1 54 ? -8.836 -4.859 8.625 1 98.81 54 MET B C 1
ATOM 2356 O O . MET B 1 54 ? -9.852 -4.598 7.98 1 98.81 54 MET B O 1
ATOM 2360 N N . PRO B 1 55 ? -8.828 -5.949 9.438 1 98.56 55 PRO B N 1
ATOM 2361 C CA . PRO B 1 55 ? -10.102 -6.668 9.594 1 98.56 55 PRO B CA 1
ATOM 2362 C C . PRO B 1 55 ? -11.242 -5.758 10.031 1 98.56 55 PRO B C 1
ATOM 2364 O O . PRO B 1 55 ? -12.344 -5.828 9.477 1 98.56 55 PRO B O 1
ATOM 2367 N N . ARG B 1 56 ? -11.016 -4.855 10.961 1 98.75 56 ARG B N 1
ATOM 2368 C CA . ARG B 1 56 ? -12.023 -3.902 11.43 1 98.75 56 ARG B CA 1
ATOM 2369 C C . ARG B 1 56 ? -12.266 -2.812 10.391 1 98.75 56 ARG B C 1
ATOM 2371 O O . ARG B 1 56 ? -13.414 -2.475 10.094 1 98.75 56 ARG B O 1
ATOM 2378 N N . LEU B 1 57 ? -11.203 -2.332 9.797 1 98.88 57 LEU B N 1
ATOM 2379 C CA . LEU B 1 57 ? -11.32 -1.287 8.781 1 98.88 57 LEU B CA 1
ATOM 2380 C C . LEU B 1 57 ? -12.102 -1.787 7.574 1 98.88 57 LEU B C 1
ATOM 2382 O O . LEU B 1 57 ? -12.891 -1.042 6.98 1 98.88 57 LEU B O 1
ATOM 2386 N N . SER B 1 58 ? -11.82 -3.037 7.188 1 98.81 58 SER B N 1
ATOM 2387 C CA . SER B 1 58 ? -12.555 -3.641 6.078 1 98.81 58 SER B CA 1
ATOM 2388 C C . SER B 1 58 ? -14.055 -3.611 6.332 1 98.81 58 SER B C 1
ATOM 2390 O O . SER B 1 58 ? -14.828 -3.254 5.441 1 98.81 58 SER B O 1
ATOM 2392 N N . GLN B 1 59 ? -14.5 -4 7.531 1 98.44 59 GLN B N 1
ATOM 2393 C CA . GLN B 1 59 ? -15.914 -3.949 7.898 1 98.44 59 GLN B CA 1
ATOM 2394 C C . GLN B 1 59 ? -16.469 -2.529 7.777 1 98.44 59 GLN B C 1
ATOM 2396 O O . GLN B 1 59 ? -17.547 -2.324 7.238 1 98.44 59 GLN B O 1
ATOM 2401 N N . ILE B 1 60 ? -15.703 -1.606 8.242 1 98.62 60 ILE B N 1
ATOM 2402 C CA . ILE B 1 60 ? -16.125 -0.209 8.234 1 98.62 60 ILE B CA 1
ATOM 2403 C C . ILE B 1 60 ? -16.219 0.292 6.793 1 98.62 60 ILE B C 1
ATOM 2405 O O . ILE B 1 60 ? -17.219 0.909 6.406 1 98.62 60 ILE B O 1
ATOM 2409 N N . ILE B 1 61 ? -15.227 -0.027 5.938 1 98.5 61 ILE B N 1
ATOM 2410 C CA . ILE B 1 61 ? -15.156 0.396 4.543 1 98.5 61 ILE B CA 1
ATOM 2411 C C . ILE B 1 61 ? -16.375 -0.137 3.783 1 98.5 61 ILE B C 1
ATOM 2413 O O . ILE B 1 61 ? -16.953 0.572 2.959 1 98.5 61 ILE B O 1
ATOM 2417 N N . ARG B 1 62 ? -16.75 -1.326 4.098 1 97.38 62 ARG B N 1
ATOM 2418 C CA . ARG B 1 62 ? -17.766 -2.012 3.307 1 97.38 62 ARG B CA 1
ATOM 2419 C C . ARG B 1 62 ? -19.172 -1.699 3.82 1 97.38 62 ARG B C 1
ATOM 2421 O O . ARG B 1 62 ? -20.156 -1.956 3.135 1 97.38 62 ARG B O 1
ATOM 2428 N N . SER B 1 63 ? -19.266 -1.126 5.035 1 96.94 63 SER B N 1
ATOM 2429 C CA . SER B 1 63 ? -20.594 -1.052 5.621 1 96.94 63 SER B CA 1
ATOM 2430 C C . SER B 1 63 ? -20.953 0.381 6.004 1 96.94 63 SER B C 1
ATOM 2432 O O . SER B 1 63 ? -22.125 0.691 6.246 1 96.94 63 SER B O 1
ATOM 2434 N N . GLU B 1 64 ? -19.938 1.241 6.164 1 97.5 64 GLU B N 1
ATOM 2435 C CA . GLU B 1 64 ? -20.203 2.596 6.633 1 97.5 64 GLU B CA 1
ATOM 2436 C C . GLU B 1 64 ? -19.969 3.621 5.527 1 97.5 64 GLU B C 1
ATOM 2438 O O . GLU B 1 64 ? -19.375 3.305 4.496 1 97.5 64 GLU B O 1
ATOM 2443 N N . ASN B 1 65 ? -20.594 4.754 5.738 1 97.81 65 ASN B N 1
ATOM 2444 C CA . ASN B 1 65 ? -20.344 5.902 4.867 1 97.81 65 ASN B CA 1
ATOM 2445 C C . ASN B 1 65 ? -19.094 6.676 5.293 1 97.81 65 ASN B C 1
ATOM 2447 O O . ASN B 1 65 ? -19.172 7.574 6.137 1 97.81 65 ASN B O 1
ATOM 2451 N N . ILE B 1 66 ? -18.016 6.34 4.734 1 98.75 66 ILE B N 1
ATOM 2452 C CA . ILE B 1 66 ? -16.75 7.023 5.047 1 98.75 66 ILE B CA 1
ATOM 2453 C C . ILE B 1 66 ? -16.641 8.297 4.211 1 98.75 66 ILE B C 1
ATOM 2455 O O . ILE B 1 66 ? -16.781 8.258 2.986 1 98.75 66 ILE B O 1
ATOM 2459 N N . VAL B 1 67 ? -16.359 9.414 4.898 1 98.75 67 VAL B N 1
ATOM 2460 C CA . VAL B 1 67 ? -16.438 10.688 4.18 1 98.75 67 VAL B CA 1
ATOM 2461 C C . VAL B 1 67 ? -15.023 11.203 3.891 1 98.75 67 VAL B C 1
ATOM 2463 O O . VAL B 1 67 ? -14.836 12.062 3.023 1 98.75 67 VAL B O 1
ATOM 2466 N N . ILE B 1 68 ? -14.016 10.703 4.605 1 98.88 68 ILE B N 1
ATOM 2467 C CA . ILE B 1 68 ? -12.633 11.125 4.371 1 98.88 68 ILE B CA 1
ATOM 2468 C C . ILE B 1 68 ? -11.68 10.188 5.102 1 98.88 68 ILE B C 1
ATOM 2470 O O . ILE B 1 68 ? -11.992 9.68 6.18 1 98.88 68 ILE B O 1
ATOM 2474 N N . VAL B 1 69 ? -10.555 9.891 4.5 1 99 69 VAL B N 1
ATOM 2475 C CA . VAL B 1 69 ? -9.453 9.148 5.117 1 99 69 VAL B CA 1
ATOM 2476 C C . VAL B 1 69 ? -8.195 10.008 5.113 1 99 69 VAL B C 1
ATOM 2478 O O . VAL B 1 69 ? -7.797 10.539 4.07 1 99 69 VAL B O 1
ATOM 2481 N N . ILE B 1 70 ? -7.559 10.195 6.238 1 98.94 70 ILE B N 1
ATOM 2482 C CA . ILE B 1 70 ? -6.301 10.938 6.32 1 98.94 70 ILE B CA 1
ATOM 2483 C C . ILE B 1 70 ? -5.27 10.117 7.094 1 98.94 70 ILE B C 1
ATOM 2485 O O . ILE B 1 70 ? -5.578 9.562 8.148 1 98.94 70 ILE B O 1
ATOM 2489 N N . GLY B 1 71 ? -4.113 9.977 6.566 1 98.88 71 GLY B N 1
ATOM 2490 C CA . GLY B 1 71 ? -3.045 9.211 7.184 1 98.88 71 GLY B CA 1
ATOM 2491 C C . GLY B 1 71 ? -1.846 10.055 7.566 1 98.88 71 GLY B C 1
ATOM 2492 O O . GLY B 1 71 ? -1.527 11.031 6.883 1 98.88 71 GLY B O 1
ATOM 2493 N N . PHE B 1 72 ? -1.175 9.648 8.586 1 98.81 72 PHE B N 1
ATOM 2494 C CA . PHE B 1 72 ? 0.038 10.281 9.094 1 98.81 72 PHE B CA 1
ATOM 2495 C C . PHE B 1 72 ? 1.154 9.258 9.25 1 98.81 72 PHE B C 1
ATOM 2497 O O . PHE B 1 72 ? 1.666 9.055 10.352 1 98.81 72 PHE B O 1
ATOM 2504 N N . PRO B 1 73 ? 1.593 8.695 8.141 1 98.62 73 PRO B N 1
ATOM 2505 C CA . PRO B 1 73 ? 2.631 7.668 8.242 1 98.62 73 PRO B CA 1
ATOM 2506 C C . PRO B 1 73 ? 3.912 8.188 8.891 1 98.62 73 PRO B C 1
ATOM 2508 O O . PRO B 1 73 ? 4.25 9.367 8.742 1 98.62 73 PRO B O 1
ATOM 2511 N N . PRO B 1 74 ? 4.609 7.328 9.586 1 96.94 74 PRO B N 1
ATOM 2512 C CA . PRO B 1 74 ? 5.816 7.75 10.305 1 96.94 74 PRO B CA 1
ATOM 2513 C C . PRO B 1 74 ? 6.875 8.336 9.375 1 96.94 74 PRO B C 1
ATOM 2515 O O . PRO B 1 74 ? 7.004 7.906 8.227 1 96.94 74 PRO B O 1
ATOM 2518 N N . CYS B 1 75 ? 7.645 9.273 9.898 1 96.94 75 CYS B N 1
ATOM 2519 C CA . CYS B 1 75 ? 8.555 10.016 9.031 1 96.94 75 CYS B CA 1
ATOM 2520 C C . CYS B 1 75 ? 10 9.766 9.422 1 96.94 75 CYS B C 1
ATOM 2522 O O . CYS B 1 75 ? 10.922 10.242 8.75 1 96.94 75 CYS B O 1
ATOM 2524 N N . THR B 1 76 ? 10.297 8.953 10.438 1 95.25 76 THR B N 1
ATOM 2525 C CA . THR B 1 76 ? 11.625 8.766 11.008 1 95.25 76 THR B CA 1
ATOM 2526 C C . THR B 1 76 ? 12.609 8.281 9.953 1 95.25 76 THR B C 1
ATOM 2528 O O . THR B 1 76 ? 13.789 8.641 9.977 1 95.25 76 THR B O 1
ATOM 2531 N N . ASP B 1 77 ? 12.148 7.562 8.992 1 97.81 77 ASP B N 1
ATOM 2532 C CA . ASP B 1 77 ? 13.047 6.922 8.031 1 97.81 77 ASP B CA 1
ATOM 2533 C C . ASP B 1 77 ? 13.031 7.66 6.695 1 97.81 77 ASP B C 1
ATOM 2535 O O . ASP B 1 77 ? 13.773 7.301 5.777 1 97.81 77 ASP B O 1
ATOM 2539 N N . VAL B 1 78 ? 12.25 8.742 6.594 1 98.5 78 VAL B N 1
ATOM 2540 C CA . VAL B 1 78 ? 12.086 9.266 5.238 1 98.5 78 VAL B CA 1
ATOM 2541 C C . VAL B 1 78 ? 12.258 10.789 5.25 1 98.5 78 VAL B C 1
ATOM 2543 O O . VAL B 1 78 ? 12.5 11.398 4.203 1 98.5 78 VAL B O 1
ATOM 2546 N N . ALA B 1 79 ? 12.109 11.43 6.363 1 97.62 79 ALA B N 1
ATOM 2547 C CA . ALA B 1 79 ? 12.164 12.883 6.434 1 97.62 79 ALA B CA 1
ATOM 2548 C C . ALA B 1 79 ? 13.57 13.391 6.137 1 97.62 79 ALA B C 1
ATOM 2550 O O . ALA B 1 79 ? 14.555 12.82 6.613 1 97.62 79 ALA B O 1
ATOM 2551 N N . VAL B 1 80 ? 13.719 14.43 5.422 1 97.19 80 VAL B N 1
ATOM 2552 C CA . VAL B 1 80 ? 15 15 5.023 1 97.19 80 VAL B CA 1
ATOM 2553 C C . VAL B 1 80 ? 15.742 15.516 6.254 1 97.19 80 VAL B C 1
ATOM 2555 O O . VAL B 1 80 ? 16.969 15.484 6.301 1 97.19 80 VAL B O 1
ATOM 2558 N N . SER B 1 81 ? 15 15.93 7.27 1 94.06 81 SER B N 1
ATOM 2559 C CA . SER B 1 81 ? 15.617 16.391 8.508 1 94.06 81 SER B CA 1
ATOM 2560 C C . SER B 1 81 ? 16.469 15.312 9.148 1 94.06 81 SER B C 1
ATOM 2562 O O . SER B 1 81 ? 17.375 15.602 9.93 1 94.06 81 SER B O 1
ATOM 2564 N N . GLY B 1 82 ? 16.203 14.016 8.859 1 94.25 82 GLY B N 1
ATOM 2565 C CA . GLY B 1 82 ? 17 12.914 9.367 1 94.25 82 GLY B CA 1
ATOM 2566 C C . GLY B 1 82 ? 17.953 12.336 8.344 1 94.25 82 GLY B C 1
ATOM 2567 O O . GLY B 1 82 ? 18.453 11.227 8.508 1 94.25 82 GLY B O 1
ATOM 2568 N N . SER B 1 83 ? 18.281 13.07 7.289 1 96.69 83 SER B N 1
ATOM 2569 C CA . SER B 1 83 ? 19.031 12.555 6.145 1 96.69 83 SER B CA 1
ATOM 2570 C C . SER B 1 83 ? 20.438 12.148 6.539 1 96.69 83 SER B C 1
ATOM 2572 O O . SER B 1 83 ? 21.047 11.273 5.906 1 96.69 83 SER B O 1
ATOM 2574 N N . ARG B 1 84 ? 20.953 12.75 7.617 1 96.5 84 ARG B N 1
ATOM 2575 C CA . ARG B 1 84 ? 22.312 12.43 8.062 1 96.5 84 ARG B CA 1
ATOM 2576 C C . ARG B 1 84 ? 22.422 10.969 8.477 1 96.5 84 ARG B C 1
ATOM 2578 O O . ARG B 1 84 ? 23.516 10.398 8.477 1 96.5 84 ARG B O 1
ATOM 2585 N N . TRP B 1 85 ? 21.281 10.359 8.797 1 97 85 TRP B N 1
ATOM 2586 C CA . TRP B 1 85 ? 21.281 8.977 9.273 1 97 85 TRP B CA 1
ATOM 2587 C C . TRP B 1 85 ? 20.969 8.008 8.141 1 97 85 TRP B C 1
ATOM 2589 O O . TRP B 1 85 ? 20.984 6.789 8.328 1 97 85 TRP B O 1
ATOM 2599 N N . PHE B 1 86 ? 20.688 8.469 6.906 1 97.56 86 PHE B N 1
ATOM 2600 C CA . PHE B 1 86 ? 20.188 7.641 5.82 1 97.56 86 PHE B CA 1
ATOM 2601 C C . PHE B 1 86 ? 21.234 6.605 5.406 1 97.56 86 PHE B C 1
ATOM 2603 O O . PHE B 1 86 ? 20.906 5.445 5.156 1 97.56 86 PHE B O 1
ATOM 2610 N N . GLU B 1 87 ? 22.469 7.031 5.41 1 97 87 GLU B N 1
ATOM 2611 C CA . GLU B 1 87 ? 23.531 6.121 4.965 1 97 87 GLU B CA 1
ATOM 2612 C C . GLU B 1 87 ? 23.672 4.941 5.926 1 97 87 GLU B C 1
ATOM 2614 O O . GLU B 1 87 ? 23.734 3.789 5.496 1 97 87 GLU B O 1
ATOM 2619 N N . SER B 1 88 ? 23.766 5.281 7.176 1 98 88 SER B N 1
ATOM 2620 C CA . SER B 1 88 ? 23.922 4.227 8.172 1 98 88 SER B CA 1
ATOM 2621 C C . SER B 1 88 ? 22.719 3.303 8.203 1 98 88 SER B C 1
ATOM 2623 O O . SER B 1 88 ? 22.859 2.09 8.359 1 98 88 SER B O 1
ATOM 2625 N N . LYS B 1 89 ? 21.5 3.797 8.086 1 97.88 89 LYS B N 1
ATOM 2626 C CA . LYS B 1 89 ? 20.297 2.986 8.055 1 97.88 89 LYS B CA 1
ATOM 2627 C C . LYS B 1 89 ? 20.25 2.1 6.812 1 97.88 89 LYS B C 1
ATOM 2629 O O . LYS B 1 89 ? 19.859 0.933 6.887 1 97.88 89 LYS B O 1
ATOM 2634 N N . ARG B 1 90 ? 20.703 2.633 5.719 1 96.75 90 ARG B N 1
ATOM 2635 C CA . ARG B 1 90 ? 20.734 1.891 4.461 1 96.75 90 ARG B CA 1
ATOM 2636 C C . ARG B 1 90 ? 21.703 0.719 4.539 1 96.75 90 ARG B C 1
ATOM 2638 O O . ARG B 1 90 ? 21.438 -0.351 3.984 1 96.75 90 ARG B O 1
ATOM 2645 N N . ALA B 1 91 ? 22.828 0.96 5.199 1 96.62 91 ALA B N 1
ATOM 2646 C CA . ALA B 1 91 ? 23.812 -0.096 5.375 1 96.62 91 ALA B CA 1
ATOM 2647 C C . ALA B 1 91 ? 23.234 -1.273 6.152 1 96.62 91 ALA B C 1
ATOM 2649 O O . ALA B 1 91 ? 23.578 -2.43 5.887 1 96.62 91 ALA B O 1
ATOM 2650 N N . LYS B 1 92 ? 22.359 -0.912 7.043 1 97.69 92 LYS B N 1
ATOM 2651 C CA . LYS B 1 92 ? 21.734 -1.949 7.855 1 97.69 92 LYS B CA 1
ATOM 2652 C C . LYS B 1 92 ? 20.594 -2.617 7.109 1 97.69 92 LYS B C 1
ATOM 265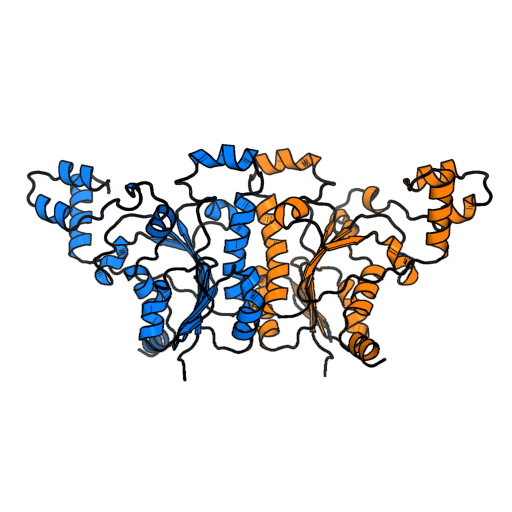4 O O . LYS B 1 92 ? 20.422 -3.836 7.18 1 97.69 92 LYS B O 1
ATOM 2659 N N . ASP B 1 93 ? 19.828 -1.896 6.426 1 97.75 93 ASP B N 1
ATOM 2660 C CA . ASP B 1 93 ? 18.688 -2.357 5.645 1 97.75 93 ASP B CA 1
ATOM 2661 C C . ASP B 1 93 ? 18.484 -1.495 4.398 1 97.75 93 ASP B C 1
ATOM 2663 O O . ASP B 1 93 ? 17.891 -0.416 4.473 1 97.75 93 ASP B O 1
ATOM 2667 N N . PRO B 1 94 ? 18.812 -2.053 3.318 1 96.44 94 PRO B N 1
ATOM 2668 C CA . PRO B 1 94 ? 18.719 -1.247 2.098 1 96.44 94 PRO B CA 1
ATOM 2669 C C . PRO B 1 94 ? 17.281 -0.901 1.723 1 96.44 94 PRO B C 1
ATOM 2671 O O . PRO B 1 94 ? 17.047 -0.054 0.855 1 96.44 94 PRO B O 1
ATOM 2674 N N . HIS B 1 95 ? 16.328 -1.515 2.412 1 98.12 95 HIS B N 1
ATOM 2675 C CA . HIS B 1 95 ? 14.93 -1.32 2.031 1 98.12 95 HIS B CA 1
ATOM 2676 C C . HIS B 1 95 ? 14.18 -0.507 3.082 1 98.12 95 HIS B C 1
ATOM 2678 O O . HIS B 1 95 ? 12.945 -0.442 3.061 1 98.12 95 HIS B O 1
ATOM 2684 N N . PHE B 1 96 ? 14.867 0.161 4.035 1 98.44 96 PHE B N 1
ATOM 2685 C CA . PHE B 1 96 ? 14.227 0.801 5.176 1 98.44 96 PHE B CA 1
ATOM 2686 C C . PHE B 1 96 ? 13.273 1.898 4.719 1 98.44 96 PHE B C 1
ATOM 2688 O O . PHE B 1 96 ? 12.18 2.045 5.266 1 98.44 96 PHE B O 1
ATOM 2695 N N . GLN B 1 97 ? 13.609 2.633 3.646 1 98.69 97 GLN B N 1
ATOM 2696 C CA . GLN B 1 97 ? 12.734 3.699 3.166 1 98.69 97 GLN B CA 1
ATOM 2697 C C . GLN B 1 97 ? 11.562 3.131 2.367 1 98.69 97 GLN B C 1
ATOM 2699 O O . GLN B 1 97 ? 10.453 3.668 2.414 1 98.69 97 GLN B O 1
ATOM 2704 N N . GLY B 1 98 ? 11.844 2.043 1.606 1 98.5 98 GLY B N 1
ATOM 2705 C CA . GLY B 1 98 ? 10.75 1.335 0.954 1 98.5 98 GLY B CA 1
ATOM 2706 C C . GLY B 1 98 ? 9.719 0.806 1.928 1 98.5 98 GLY B C 1
ATOM 2707 O O . GLY B 1 98 ? 8.516 0.932 1.692 1 98.5 98 GLY B O 1
ATOM 2708 N N . LYS B 1 99 ? 10.227 0.279 3.01 1 98.62 99 LYS B N 1
ATOM 2709 C CA . LYS B 1 99 ? 9.328 -0.236 4.043 1 98.62 99 LYS B CA 1
ATOM 2710 C C . LYS B 1 99 ? 8.5 0.885 4.664 1 98.62 99 LYS B C 1
ATOM 2712 O O . LYS B 1 99 ? 7.309 0.71 4.926 1 98.62 99 LYS B O 1
ATOM 2717 N N . ALA B 1 100 ? 9.102 2.004 4.859 1 98.75 100 ALA B N 1
ATOM 2718 C CA . ALA B 1 100 ? 8.359 3.166 5.348 1 98.75 100 ALA B CA 1
ATOM 2719 C C . ALA B 1 100 ? 7.305 3.607 4.336 1 98.75 100 ALA B C 1
ATOM 2721 O O . ALA B 1 100 ? 6.191 3.982 4.711 1 98.75 100 ALA B O 1
ATOM 2722 N N . ALA B 1 101 ? 7.617 3.562 3.092 1 98.88 101 ALA B N 1
ATOM 2723 C CA . ALA B 1 101 ? 6.707 3.969 2.025 1 98.88 101 ALA B CA 1
ATOM 2724 C C . ALA B 1 101 ? 5.504 3.033 1.945 1 98.88 101 ALA B C 1
ATOM 2726 O O . ALA B 1 101 ? 4.418 3.443 1.526 1 98.88 101 ALA B O 1
ATOM 2727 N N . LEU B 1 102 ? 5.676 1.771 2.369 1 98.94 102 LEU B N 1
ATOM 2728 C CA . LEU B 1 102 ? 4.547 0.846 2.387 1 98.94 102 LEU B CA 1
ATOM 2729 C C . LEU B 1 102 ? 3.443 1.351 3.311 1 98.94 102 LEU B C 1
ATOM 2731 O O . LEU B 1 102 ? 2.258 1.203 3.006 1 98.94 102 LEU B O 1
ATOM 2735 N N . VAL B 1 103 ? 3.791 1.955 4.406 1 98.94 103 VAL B N 1
ATOM 2736 C CA . VAL B 1 103 ? 2.797 2.457 5.352 1 98.94 103 VAL B CA 1
ATOM 2737 C C . VAL B 1 103 ? 2.02 3.607 4.715 1 98.94 103 VAL B C 1
ATOM 2739 O O . VAL B 1 103 ? 0.795 3.688 4.852 1 98.94 103 VAL B O 1
ATOM 2742 N N . ALA B 1 104 ? 2.715 4.5 4.023 1 98.94 104 ALA B N 1
ATOM 2743 C CA . ALA B 1 104 ? 2.037 5.574 3.299 1 98.94 104 ALA B CA 1
ATOM 2744 C C . ALA B 1 104 ? 1.104 5.012 2.23 1 98.94 104 ALA B C 1
ATOM 2746 O O . ALA B 1 104 ? -0.009 5.512 2.045 1 98.94 104 ALA B O 1
ATOM 2747 N N . GLU B 1 105 ? 1.561 3.979 1.558 1 98.94 105 GLU B N 1
ATOM 2748 C CA . GLU B 1 105 ? 0.728 3.332 0.548 1 98.94 105 GLU B CA 1
ATOM 2749 C C . GLU B 1 105 ? -0.514 2.705 1.178 1 98.94 105 GLU B C 1
ATOM 2751 O O . GLU B 1 105 ? -1.595 2.725 0.584 1 98.94 105 GLU B O 1
ATOM 2756 N N . GLN B 1 106 ? -0.336 2.117 2.373 1 98.94 106 GLN B N 1
ATOM 2757 C CA . GLN B 1 106 ? -1.487 1.599 3.104 1 98.94 106 GLN B CA 1
ATOM 2758 C C . GLN B 1 106 ? -2.52 2.695 3.354 1 98.94 106 GLN B C 1
ATOM 2760 O O . GLN B 1 106 ? -3.721 2.473 3.189 1 98.94 106 GLN B O 1
ATOM 2765 N N . CYS B 1 107 ? -2.07 3.859 3.705 1 98.94 107 CYS B N 1
ATOM 2766 C CA . CYS B 1 107 ? -2.971 4.988 3.904 1 98.94 107 CYS B CA 1
ATOM 2767 C C . CYS B 1 107 ? -3.723 5.32 2.619 1 98.94 107 CYS B C 1
ATOM 2769 O O . CYS B 1 107 ? -4.945 5.449 2.627 1 98.94 107 CYS B O 1
ATOM 2771 N N . ARG B 1 108 ? -2.992 5.434 1.536 1 98.94 108 ARG B N 1
ATOM 2772 C CA . ARG B 1 108 ? -3.594 5.738 0.242 1 98.94 108 ARG B CA 1
ATOM 2773 C C . ARG B 1 108 ? -4.633 4.688 -0.137 1 98.94 108 ARG B C 1
ATOM 2775 O O . ARG B 1 108 ? -5.754 5.031 -0.521 1 98.94 108 ARG B O 1
ATOM 2782 N N . MET B 1 109 ? -4.309 3.447 0.057 1 98.94 109 MET B N 1
ATOM 2783 C CA . MET B 1 109 ? -5.156 2.352 -0.403 1 98.94 109 MET B CA 1
ATOM 2784 C C . MET B 1 109 ? -6.43 2.266 0.428 1 98.94 109 MET B C 1
ATOM 2786 O O . MET B 1 109 ? -7.492 1.904 -0.088 1 98.94 109 MET B O 1
ATOM 2790 N N . VAL B 1 110 ? -6.344 2.551 1.762 1 98.94 110 VAL B N 1
ATOM 2791 C CA . VAL B 1 110 ? -7.551 2.586 2.584 1 98.94 110 VAL B CA 1
ATOM 2792 C C . VAL B 1 110 ? -8.508 3.656 2.059 1 98.94 110 VAL B C 1
ATOM 2794 O O . VAL B 1 110 ? -9.703 3.412 1.92 1 98.94 110 VAL B O 1
ATOM 2797 N N . GLY B 1 111 ? -7.965 4.828 1.713 1 98.94 111 GLY B N 1
ATOM 2798 C CA . GLY B 1 111 ? -8.781 5.883 1.14 1 98.94 111 GLY B CA 1
ATOM 2799 C C . GLY B 1 111 ? -9.398 5.504 -0.194 1 98.94 111 GLY B C 1
ATOM 2800 O O . GLY B 1 111 ? -10.586 5.73 -0.424 1 98.94 111 GLY B O 1
ATOM 2801 N N . LEU B 1 112 ? -8.602 4.934 -1.021 1 98.94 112 LEU B N 1
ATOM 2802 C CA . LEU B 1 112 ? -9.062 4.535 -2.348 1 98.94 112 LEU B CA 1
ATOM 2803 C C . LEU B 1 112 ? -10.117 3.443 -2.248 1 98.94 112 LEU B C 1
ATOM 2805 O O . LEU B 1 112 ? -11.125 3.475 -2.969 1 98.94 112 LEU B O 1
ATOM 2809 N N . ALA B 1 113 ? -9.93 2.451 -1.327 1 98.88 113 ALA B N 1
ATOM 2810 C CA . ALA B 1 113 ? -10.906 1.379 -1.136 1 98.88 113 ALA B CA 1
ATOM 2811 C C . ALA B 1 113 ? -12.234 1.928 -0.614 1 98.88 113 ALA B C 1
ATOM 2813 O O . ALA B 1 113 ? -13.305 1.436 -0.981 1 98.88 113 ALA B O 1
ATOM 2814 N N . ALA B 1 114 ? -12.148 2.971 0.226 1 98.75 114 ALA B N 1
ATOM 2815 C CA . ALA B 1 114 ? -13.344 3.58 0.808 1 98.75 114 ALA B CA 1
ATOM 2816 C C . ALA B 1 114 ? -14.078 4.434 -0.219 1 98.75 114 ALA B C 1
ATOM 2818 O O . ALA B 1 114 ? -15.25 4.77 -0.032 1 98.75 114 ALA B O 1
ATOM 2819 N N . GLY B 1 115 ? -13.398 4.824 -1.299 1 98.44 115 GLY B N 1
ATOM 2820 C CA . GLY B 1 115 ? -14.016 5.605 -2.359 1 98.44 115 GLY B CA 1
ATOM 2821 C C . GLY B 1 115 ? -14.297 7.043 -1.955 1 98.44 115 GLY B C 1
ATOM 2822 O O . GLY B 1 115 ? -15.227 7.664 -2.469 1 98.44 115 GLY B O 1
ATOM 2823 N N . CYS B 1 116 ? -13.562 7.574 -1.001 1 98.62 116 CYS B N 1
ATOM 2824 C CA . CYS B 1 116 ? -13.75 8.914 -0.462 1 98.62 116 CYS B CA 1
ATOM 2825 C C . CYS B 1 116 ? -12.5 9.766 -0.656 1 98.62 116 CYS B C 1
ATOM 2827 O O . CYS B 1 116 ? -11.453 9.25 -1.062 1 98.62 116 CYS B O 1
ATOM 2829 N N . PRO B 1 117 ? -12.602 11.102 -0.449 1 98.81 117 PRO B N 1
ATOM 2830 C CA . PRO B 1 117 ? -11.375 11.906 -0.418 1 98.81 117 PRO B CA 1
ATOM 2831 C C . PRO B 1 117 ? -10.344 11.367 0.579 1 98.81 117 PRO B C 1
ATOM 2833 O O . PRO B 1 117 ? -10.711 10.922 1.666 1 98.81 117 PRO B O 1
ATOM 2836 N N . TRP B 1 118 ? -9.109 11.398 0.165 1 98.94 118 TRP B N 1
ATOM 2837 C CA . TRP B 1 118 ? -8.07 10.898 1.049 1 98.94 118 TRP B CA 1
ATOM 2838 C C . TRP B 1 118 ? -6.805 11.742 0.941 1 98.94 118 TRP B C 1
ATOM 2840 O O . TRP B 1 118 ? -6.594 12.43 -0.063 1 98.94 118 TRP B O 1
ATOM 2850 N N . ALA B 1 119 ? -5.965 11.711 2.006 1 98.94 119 ALA B N 1
ATOM 2851 C CA . ALA B 1 119 ? -4.648 12.344 2.047 1 98.94 119 ALA B CA 1
ATOM 2852 C C . ALA B 1 119 ? -3.717 11.609 3.01 1 98.94 119 ALA B C 1
ATOM 2854 O O . ALA B 1 119 ? -4.176 10.977 3.963 1 98.94 119 ALA B O 1
ATOM 2855 N N . PHE B 1 120 ? -2.502 11.617 2.756 1 98.88 120 PHE B N 1
ATOM 2856 C CA . PHE B 1 120 ? -1.537 11.336 3.812 1 98.88 120 PHE B CA 1
ATOM 2857 C C . PHE B 1 120 ? -0.482 12.43 3.885 1 98.88 120 PHE B C 1
ATOM 2859 O O . PHE B 1 120 ? -0.199 13.094 2.887 1 98.88 120 PHE B O 1
ATOM 2866 N N . GLU B 1 121 ? -0.025 12.625 5.02 1 98.62 121 GLU B N 1
ATOM 2867 C CA . GLU B 1 121 ? 0.825 13.766 5.355 1 98.62 121 GLU B CA 1
ATOM 2868 C C . GLU B 1 121 ? 2.227 13.312 5.75 1 98.62 121 GLU B C 1
ATOM 2870 O O . GLU B 1 121 ? 2.391 12.281 6.414 1 98.62 121 GLU B O 1
ATOM 2875 N N . ASN B 1 122 ? 3.193 14.086 5.332 1 98.62 122 ASN B N 1
ATOM 2876 C CA . ASN B 1 122 ? 4.566 13.914 5.797 1 98.62 122 ASN B CA 1
ATOM 2877 C C . ASN B 1 122 ? 5.363 15.211 5.68 1 98.62 122 ASN B C 1
ATOM 2879 O O . ASN B 1 122 ? 5.062 16.047 4.836 1 98.62 122 ASN B O 1
ATOM 2883 N N . PRO B 1 123 ? 6.309 15.43 6.629 1 97.81 123 PRO B N 1
ATOM 2884 C CA . PRO B 1 123 ? 7.234 16.531 6.336 1 97.81 123 PRO B CA 1
ATOM 2885 C C . PRO B 1 123 ? 7.988 16.328 5.023 1 97.81 123 PRO B C 1
ATOM 2887 O O . PRO B 1 123 ? 7.758 15.352 4.316 1 97.81 123 PRO B O 1
ATOM 2890 N N . VAL B 1 124 ? 8.82 17.375 4.691 1 98.12 124 VAL B N 1
ATOM 2891 C CA . VAL B 1 124 ? 9.656 17.203 3.506 1 98.12 124 VAL B CA 1
ATOM 2892 C C . VAL B 1 124 ? 10.461 15.914 3.625 1 98.12 124 VAL B C 1
ATOM 2894 O O . VAL B 1 124 ? 11.227 15.742 4.574 1 98.12 124 VAL B O 1
ATOM 2897 N N . SER B 1 125 ? 10.258 15.023 2.645 1 98.5 125 SER B N 1
ATOM 2898 C CA . SER B 1 125 ? 10.852 13.695 2.764 1 98.5 125 SER B CA 1
ATOM 2899 C C . SER B 1 125 ? 11.109 13.078 1.392 1 98.5 125 SER B C 1
ATOM 2901 O O . SER B 1 125 ? 10.789 13.68 0.365 1 98.5 125 SER B O 1
ATOM 2903 N N . VAL B 1 126 ? 11.656 11.867 1.405 1 98.44 126 VAL B N 1
ATOM 2904 C CA . VAL B 1 126 ? 11.953 11.148 0.171 1 98.44 126 VAL B CA 1
ATOM 2905 C C . VAL B 1 126 ? 10.656 10.664 -0.473 1 98.44 126 VAL B C 1
ATOM 2907 O O . VAL B 1 126 ? 10.672 10.133 -1.588 1 98.44 126 VAL B O 1
ATOM 2910 N N . PHE B 1 127 ? 9.508 10.867 0.193 1 98.81 127 PHE B N 1
ATOM 2911 C CA . PHE B 1 127 ? 8.227 10.5 -0.399 1 98.81 127 PHE B CA 1
ATOM 2912 C C . PHE B 1 127 ? 8.023 11.211 -1.729 1 98.81 127 PHE B C 1
ATOM 2914 O O . PHE B 1 127 ? 7.391 10.672 -2.639 1 98.81 127 PHE B O 1
ATOM 2921 N N . SER B 1 128 ? 8.602 12.406 -1.872 1 98.62 128 SER B N 1
ATOM 2922 C CA . SER B 1 128 ? 8.492 13.102 -3.146 1 98.62 128 SER B CA 1
ATOM 2923 C C . SER B 1 128 ? 9.141 12.305 -4.273 1 98.62 128 SER B C 1
ATOM 2925 O O . SER B 1 128 ? 8.68 12.344 -5.414 1 98.62 128 SER B O 1
ATOM 2927 N N . SER B 1 129 ? 10.211 11.586 -3.932 1 98.31 129 SER B N 1
ATOM 2928 C CA . SER B 1 129 ? 10.914 10.773 -4.926 1 98.31 129 SER B CA 1
ATOM 2929 C C . SER B 1 129 ? 10.195 9.445 -5.16 1 98.31 129 SER B C 1
ATOM 2931 O O . SER B 1 129 ? 10.398 8.797 -6.188 1 98.31 129 SER B O 1
ATOM 2933 N N . ILE B 1 130 ? 9.398 9.023 -4.23 1 98.69 130 ILE B N 1
ATOM 2934 C CA . ILE B 1 130 ? 8.773 7.707 -4.297 1 98.69 130 ILE B CA 1
ATOM 2935 C C . ILE B 1 130 ? 7.352 7.84 -4.84 1 98.69 130 ILE B C 1
ATOM 2937 O O . ILE B 1 130 ? 6.926 7.051 -5.684 1 98.69 130 ILE B O 1
ATOM 2941 N N . PHE B 1 131 ? 6.617 8.883 -4.367 1 98.81 131 PHE B N 1
ATOM 2942 C CA . PHE B 1 131 ? 5.203 9.031 -4.695 1 98.81 131 PHE B CA 1
ATOM 2943 C C . PHE B 1 131 ? 4.996 10.172 -5.68 1 98.81 131 PHE B C 1
ATOM 2945 O O . PHE B 1 131 ? 3.869 10.438 -6.102 1 98.81 131 PHE B O 1
ATOM 2952 N N . GLY B 1 132 ? 6.051 10.883 -6.086 1 98.25 132 GLY B N 1
ATOM 2953 C CA . GLY B 1 132 ? 5.914 12.117 -6.84 1 98.25 132 GLY B CA 1
ATOM 2954 C C . GLY B 1 132 ? 5.758 13.344 -5.961 1 98.25 132 GLY B C 1
ATOM 2955 O O . GLY B 1 132 ? 5.672 13.227 -4.738 1 98.25 132 GLY B O 1
ATOM 2956 N N . SER B 1 133 ? 5.707 14.5 -6.555 1 98.38 133 SER B N 1
ATOM 2957 C CA . SER B 1 133 ? 5.594 15.758 -5.816 1 98.38 133 SER B CA 1
ATOM 2958 C C . SER B 1 133 ? 4.312 15.805 -4.992 1 98.38 133 SER B C 1
ATOM 2960 O O . SER B 1 133 ? 3.279 15.281 -5.414 1 98.38 133 SER B O 1
ATOM 2962 N N . ALA B 1 134 ? 4.434 16.406 -3.832 1 98.62 134 ALA B N 1
ATOM 2963 C CA . ALA B 1 134 ? 3.248 16.594 -3.004 1 98.62 134 ALA B CA 1
ATOM 2964 C C . ALA B 1 134 ? 2.209 17.453 -3.727 1 98.62 134 ALA B C 1
ATOM 2966 O O . ALA B 1 134 ? 2.561 18.312 -4.535 1 98.62 134 ALA B O 1
ATOM 2967 N N . ASP B 1 135 ? 0.965 17.188 -3.438 1 98.69 135 ASP B N 1
ATOM 2968 C CA . ASP B 1 135 ? -0.13 17.938 -4.047 1 98.69 135 ASP B CA 1
ATOM 2969 C C . ASP B 1 135 ? -0.309 19.297 -3.373 1 98.69 135 ASP B C 1
ATOM 2971 O O . ASP B 1 135 ? -0.866 20.219 -3.969 1 98.69 135 ASP B O 1
ATOM 2975 N N . TYR B 1 136 ? 0.056 19.359 -2.115 1 98.38 136 TYR B N 1
ATOM 2976 C CA . TYR B 1 136 ? -0.068 20.578 -1.313 1 98.38 136 TYR B CA 1
ATOM 2977 C C . TYR B 1 136 ? 1.013 20.641 -0.24 1 98.38 136 TYR B C 1
ATOM 2979 O O . TYR B 1 136 ? 1.386 19.609 0.329 1 98.38 136 TYR B O 1
ATOM 2987 N N . THR B 1 137 ? 1.539 21.781 -0.002 1 98.5 137 THR B N 1
ATOM 2988 C CA . THR B 1 137 ? 2.52 22.016 1.053 1 98.5 137 THR B CA 1
ATOM 2989 C C . THR B 1 137 ? 2.117 23.219 1.911 1 98.5 137 THR B C 1
ATOM 2991 O O . THR B 1 137 ? 1.535 24.172 1.408 1 98.5 137 THR B O 1
ATOM 2994 N N . PHE B 1 138 ? 2.455 23.156 3.184 1 98.44 138 PHE B N 1
ATOM 2995 C CA . PHE B 1 138 ? 2.07 24.25 4.062 1 98.44 138 PHE B CA 1
ATOM 2996 C C . PHE B 1 138 ? 2.98 24.312 5.281 1 98.44 138 PHE B C 1
ATOM 2998 O O . PHE B 1 138 ? 3.75 23.391 5.535 1 98.44 138 PHE B O 1
ATOM 3005 N N . HIS B 1 139 ? 2.898 25.453 5.984 1 98.38 139 HIS B N 1
ATOM 3006 C CA . HIS B 1 139 ? 3.35 25.609 7.363 1 98.38 139 HIS B CA 1
ATOM 3007 C C . HIS B 1 139 ? 2.17 25.812 8.305 1 98.38 139 HIS B C 1
ATOM 3009 O O . HIS B 1 139 ? 1.172 26.438 7.941 1 98.38 139 HIS B O 1
ATOM 3015 N N . PRO B 1 140 ? 2.309 25.328 9.547 1 98.56 140 PRO B N 1
ATOM 3016 C CA . PRO B 1 140 ? 1.2 25.453 10.5 1 98.56 140 PRO B CA 1
ATOM 3017 C C . PRO B 1 140 ? 0.77 26.891 10.711 1 98.56 140 PRO B C 1
ATOM 3019 O O . PRO B 1 140 ? -0.42 27.172 10.891 1 98.56 140 PRO B O 1
ATOM 3022 N N . TYR B 1 141 ? 1.725 27.859 10.633 1 98.69 141 TYR B N 1
ATOM 3023 C CA . TYR B 1 141 ? 1.384 29.25 10.922 1 98.69 141 TYR B CA 1
ATOM 3024 C C . TYR B 1 141 ? 0.344 29.766 9.945 1 98.69 141 TYR B C 1
ATOM 3026 O O . TYR B 1 141 ? -0.336 30.766 10.219 1 98.69 141 TYR B O 1
ATOM 3034 N N . GLN B 1 142 ? 0.19 29.094 8.812 1 98.69 142 GLN B N 1
ATOM 3035 C CA . GLN B 1 142 ? -0.754 29.516 7.781 1 98.69 142 GLN B CA 1
ATOM 3036 C C . GLN B 1 142 ? -2.195 29.328 8.242 1 98.69 142 GLN B C 1
ATOM 3038 O O . GLN B 1 142 ? -3.129 29.828 7.617 1 98.69 142 GLN B O 1
ATOM 3043 N N . PHE B 1 143 ? -2.34 28.625 9.344 1 98.81 143 PHE B N 1
ATOM 3044 C CA . PHE B 1 143 ? -3.676 28.328 9.844 1 98.81 143 PHE B CA 1
ATOM 3045 C C . PHE B 1 143 ? -3.881 28.922 11.227 1 98.81 143 PHE B C 1
ATOM 3047 O O . PHE B 1 143 ? -4.727 28.453 11.992 1 98.81 143 PHE B O 1
ATOM 3054 N N . THR B 1 144 ? -3.145 29.953 11.633 1 98.75 144 THR B N 1
ATOM 3055 C CA . THR B 1 144 ? -3.176 30.562 12.953 1 98.75 144 THR B CA 1
ATOM 3056 C C . THR B 1 144 ? -4.5 31.297 13.18 1 98.75 144 THR B C 1
ATOM 3058 O O . THR B 1 144 ? -4.863 31.594 14.32 1 98.75 144 THR B O 1
ATOM 3061 N N . GLY B 1 145 ? -5.234 31.641 12.109 1 98.62 145 GLY B N 1
ATOM 3062 C CA . GLY B 1 145 ? -6.574 32.188 12.258 1 98.62 145 GLY B CA 1
ATOM 3063 C C . GLY B 1 145 ? -7.559 31.203 12.859 1 98.62 145 GLY B C 1
ATOM 3064 O O . GLY B 1 145 ? -8.586 31.609 13.406 1 98.62 145 GLY B O 1
ATOM 3065 N N . LEU B 1 146 ? -7.266 29.906 12.758 1 98.62 146 LEU B N 1
ATOM 3066 C CA . LEU B 1 146 ? -8.125 28.859 13.273 1 98.62 146 LEU B CA 1
ATOM 3067 C C . LEU B 1 146 ? -7.59 28.312 14.586 1 98.62 146 LEU B C 1
ATOM 3069 O O . LEU B 1 146 ? -8.328 27.672 15.352 1 98.62 146 LEU B O 1
ATOM 3073 N N . CYS B 1 147 ? -6.27 28.453 14.82 1 98.31 147 CYS B N 1
ATOM 3074 C CA . CYS B 1 147 ? -5.613 28.094 16.078 1 98.31 147 CYS B CA 1
ATOM 3075 C C . CYS B 1 147 ? -4.34 28.906 16.281 1 98.31 147 CYS B C 1
ATOM 3077 O O . CYS B 1 147 ? -3.305 28.594 15.68 1 98.31 147 CYS B O 1
ATOM 3079 N N . ALA B 1 148 ? -4.34 29.828 17.141 1 97.44 148 ALA B N 1
ATOM 3080 C CA . ALA B 1 148 ? -3.246 30.781 17.328 1 97.44 148 ALA B CA 1
ATOM 3081 C C . ALA B 1 148 ? -1.979 30.062 17.797 1 97.44 148 ALA B C 1
ATOM 3083 O O . ALA B 1 148 ? -0.867 30.484 17.484 1 97.44 148 ALA B O 1
ATOM 3084 N N . ASP B 1 149 ? -2.135 28.984 18.438 1 96.81 149 ASP B N 1
ATOM 3085 C CA . ASP B 1 149 ? -1.007 28.266 19.016 1 96.81 149 ASP B CA 1
ATOM 3086 C C . ASP B 1 149 ? -0.194 27.562 17.922 1 96.81 149 ASP B C 1
ATOM 3088 O O . ASP B 1 149 ? 0.919 27.094 18.188 1 96.81 149 ASP B O 1
ATOM 3092 N N . ASP B 1 150 ? -0.699 27.484 16.688 1 97.94 150 ASP B N 1
ATOM 3093 C CA . ASP B 1 150 ? -0.009 26.812 15.586 1 97.94 150 ASP B CA 1
ATOM 3094 C C . ASP B 1 150 ? 0.967 27.766 14.891 1 97.94 150 ASP B C 1
ATOM 3096 O O . ASP B 1 150 ? 1.276 27.594 13.711 1 97.94 150 ASP B O 1
ATOM 3100 N N . ASN B 1 151 ? 1.477 28.766 15.648 1 98.5 151 ASN B N 1
ATOM 3101 C CA . ASN B 1 151 ? 2.34 29.797 15.078 1 98.5 151 ASN B CA 1
ATOM 3102 C C . ASN B 1 151 ? 3.797 29.344 15.039 1 98.5 151 ASN B C 1
ATOM 3104 O O . ASN B 1 151 ? 4.641 29.906 15.742 1 98.5 151 ASN B O 1
ATOM 3108 N N . TYR B 1 152 ? 4.109 28.406 14.156 1 98.19 152 TYR B N 1
ATOM 3109 C CA . TYR B 1 152 ? 5.465 27.891 13.992 1 98.19 152 TYR B CA 1
ATOM 3110 C C . TYR B 1 152 ? 5.695 27.391 12.57 1 98.19 152 TYR B C 1
ATOM 3112 O O . TYR B 1 152 ? 4.738 27.172 11.82 1 98.19 152 TYR B O 1
ATOM 3120 N N . THR B 1 153 ? 6.969 27.312 12.195 1 97.19 153 THR B N 1
ATOM 3121 C CA . THR B 1 153 ? 7.355 26.828 10.875 1 97.19 153 THR B CA 1
ATOM 3122 C C . THR B 1 153 ? 7.648 25.344 10.898 1 97.19 153 THR B C 1
ATOM 3124 O O . THR B 1 153 ? 8.305 24.844 11.82 1 97.19 153 THR B O 1
ATOM 3127 N N . LYS B 1 154 ? 7.086 24.672 10.016 1 96.88 154 LYS B N 1
ATOM 3128 C CA . LYS B 1 154 ? 7.344 23.266 9.672 1 96.88 154 LYS B CA 1
ATOM 3129 C C . LYS B 1 154 ? 6.793 22.938 8.281 1 96.88 154 LYS B C 1
ATOM 3131 O O . LYS B 1 154 ? 5.59 22.719 8.117 1 96.88 154 LYS B O 1
ATOM 3136 N N . GLN B 1 155 ? 7.629 22.938 7.324 1 97.12 155 GLN B N 1
ATOM 3137 C CA . GLN B 1 155 ? 7.137 22.609 5.992 1 97.12 155 GLN B CA 1
ATOM 3138 C C . GLN B 1 155 ? 6.57 21.188 5.941 1 97.12 155 GLN B C 1
ATOM 3140 O O . GLN B 1 155 ? 7.285 20.219 6.211 1 97.12 155 GLN B O 1
ATOM 3145 N N . THR B 1 156 ? 5.297 21.078 5.672 1 98 156 THR B N 1
ATOM 3146 C CA . THR B 1 156 ? 4.543 19.828 5.672 1 98 156 THR B CA 1
ATOM 3147 C C . THR B 1 156 ? 3.906 19.578 4.309 1 98 156 THR B C 1
ATOM 3149 O O . THR B 1 156 ? 3.439 20.516 3.656 1 98 156 THR B O 1
ATOM 3152 N N . CYS B 1 157 ? 3.941 18.328 3.861 1 98.75 157 CYS B N 1
ATOM 3153 C CA . CYS B 1 157 ? 3.465 17.953 2.533 1 98.75 157 CYS B CA 1
ATOM 3154 C C . CYS B 1 157 ? 2.24 17.047 2.623 1 98.75 157 CYS B C 1
ATOM 3156 O O . CYS B 1 157 ? 2.137 16.234 3.537 1 98.75 157 CYS B O 1
ATOM 3158 N N . LEU B 1 158 ? 1.33 17.25 1.684 1 98.81 158 LEU B N 1
ATOM 3159 C CA . LEU B 1 158 ? 0.167 16.375 1.536 1 98.81 158 LEU B CA 1
ATOM 3160 C C . LEU B 1 158 ? 0.159 15.703 0.167 1 98.81 158 LEU B C 1
ATOM 3162 O O . LEU B 1 158 ? 0.362 16.359 -0.854 1 98.81 158 LEU B O 1
ATOM 3166 N N . TRP B 1 159 ? 0.055 14.438 0.111 1 98.94 159 TRP B N 1
ATOM 3167 C CA . TRP B 1 159 ? -0.386 13.695 -1.066 1 98.94 159 TRP B CA 1
ATOM 3168 C C . TRP B 1 159 ? -1.868 13.352 -0.969 1 98.94 159 TRP B C 1
ATOM 3170 O O . TRP B 1 159 ? -2.342 12.914 0.082 1 98.94 159 TRP B O 1
ATOM 3180 N N . THR B 1 160 ? -2.596 13.68 -2.004 1 98.88 160 THR B N 1
ATOM 3181 C CA . THR B 1 160 ? -4.047 13.633 -1.878 1 98.88 160 THR B CA 1
ATOM 3182 C C . THR B 1 160 ? -4.68 12.984 -3.107 1 98.88 160 THR B C 1
ATOM 3184 O O . THR B 1 160 ? -4.008 12.773 -4.117 1 98.88 160 THR B O 1
ATOM 3187 N N . GLY B 1 161 ? -5.961 12.594 -2.979 1 98.56 161 GLY B N 1
ATOM 3188 C CA . GLY B 1 161 ? -6.695 12.07 -4.121 1 98.56 161 GLY B CA 1
ATOM 3189 C C . GLY B 1 161 ? -8.188 11.953 -3.867 1 98.56 161 GLY B C 1
ATOM 3190 O O . GLY B 1 161 ? -8.656 12.242 -2.768 1 98.56 161 GLY B O 1
ATOM 3191 N N . ASN B 1 162 ? -8.914 11.703 -4.93 1 98.25 162 ASN B N 1
ATOM 3192 C CA . ASN B 1 162 ? -10.336 11.406 -4.934 1 98.25 162 ASN B CA 1
ATOM 3193 C C . ASN B 1 162 ? -11.156 12.602 -4.453 1 98.25 162 ASN B C 1
ATOM 3195 O O . ASN B 1 162 ? -12.078 12.445 -3.648 1 98.25 162 ASN B O 1
ATOM 3199 N N . GLY B 1 163 ? -10.742 13.75 -4.824 1 97.62 163 GLY B N 1
ATOM 3200 C CA . GLY B 1 163 ? -11.547 14.938 -4.582 1 97.62 163 GLY B CA 1
ATOM 3201 C C . GLY B 1 163 ? -11.18 15.664 -3.305 1 97.62 163 GLY B C 1
ATOM 3202 O O . GLY B 1 163 ? -11.836 16.625 -2.92 1 97.62 163 GLY B O 1
ATOM 3203 N N . PHE B 1 164 ? -10.133 15.164 -2.59 1 98.69 164 PHE B N 1
ATOM 3204 C CA . PHE B 1 164 ? -9.648 15.891 -1.421 1 98.69 164 PHE B CA 1
ATOM 3205 C C . PHE B 1 164 ? -9.375 17.344 -1.768 1 98.69 164 PHE B C 1
ATOM 3207 O O . PHE B 1 164 ? -8.727 17.641 -2.777 1 98.69 164 PHE B O 1
ATOM 3214 N N . LYS B 1 165 ? -9.875 18.203 -0.974 1 98.38 165 LYS B N 1
ATOM 3215 C CA . LYS B 1 165 ? -9.656 19.641 -1.18 1 98.38 165 LYS B CA 1
ATOM 3216 C C . LYS B 1 165 ? -8.562 20.156 -0.257 1 98.38 165 LYS B C 1
ATOM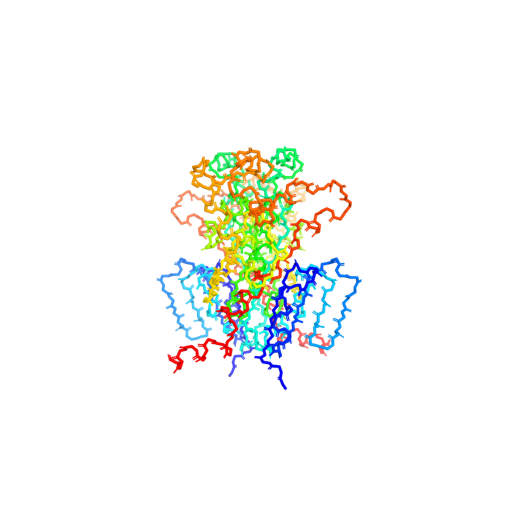 3218 O O . LYS B 1 165 ? -8.602 19.938 0.954 1 98.38 165 LYS B O 1
ATOM 3223 N N . ALA B 1 166 ? -7.645 20.844 -0.859 1 98.19 166 ALA B N 1
ATOM 3224 C CA . ALA B 1 166 ? -6.598 21.484 -0.061 1 98.19 166 ALA B CA 1
ATOM 3225 C C . ALA B 1 166 ? -7.195 22.406 0.993 1 98.19 166 ALA B C 1
ATOM 3227 O O . ALA B 1 166 ? -8.164 23.125 0.723 1 98.19 166 ALA B O 1
ATOM 3228 N N . PRO B 1 167 ? -6.625 22.344 2.188 1 98 167 PRO B N 1
ATOM 3229 C CA . PRO B 1 167 ? -7.145 23.25 3.217 1 98 167 PRO B CA 1
ATOM 3230 C C . PRO B 1 167 ? -6.973 24.719 2.854 1 98 167 PRO B C 1
ATOM 3232 O O . PRO B 1 167 ? -5.902 25.125 2.398 1 98 167 PRO B O 1
ATOM 3235 N N . ALA B 1 168 ? -8.016 25.453 3.049 1 96.69 168 ALA B N 1
ATOM 3236 C CA . ALA B 1 168 ? -7.941 26.875 2.789 1 96.69 168 ALA B CA 1
ATOM 3237 C C . ALA B 1 168 ? -7.109 27.594 3.855 1 96.69 168 ALA B C 1
ATOM 3239 O O . ALA B 1 168 ? -7.352 27.422 5.051 1 96.69 168 ALA B O 1
ATOM 3240 N N . GLU B 1 169 ? -6.156 28.328 3.41 1 96.75 169 GLU B N 1
ATOM 3241 C CA . GLU B 1 169 ? -5.324 29.078 4.344 1 96.75 169 GLU B CA 1
ATOM 3242 C C . GLU B 1 169 ? -6.156 30.078 5.141 1 96.75 169 GLU B C 1
ATOM 3244 O O . GLU B 1 169 ? -7.098 30.672 4.613 1 96.75 169 GLU B O 1
ATOM 3249 N N . ASN B 1 170 ? -5.914 30.172 6.375 1 98.25 170 ASN B N 1
ATOM 3250 C CA . ASN B 1 170 ? -6.516 31.125 7.312 1 98.25 170 ASN B CA 1
ATOM 3251 C C . ASN B 1 170 ? -5.496 31.625 8.328 1 98.25 170 ASN B C 1
ATOM 3253 O O . ASN B 1 170 ? -5.461 31.156 9.469 1 98.25 170 ASN B O 1
ATOM 3257 N N . MET B 1 171 ? -4.766 32.594 7.938 1 98.56 171 MET B N 1
ATOM 3258 C CA . MET B 1 171 ? -3.686 33.125 8.766 1 98.56 171 MET B CA 1
ATOM 3259 C C . MET B 1 171 ? -4.164 34.281 9.602 1 98.56 171 MET B C 1
ATOM 3261 O O . MET B 1 171 ? -4.891 35.156 9.102 1 98.56 171 MET B O 1
ATOM 3265 N N . HIS B 1 172 ? -3.816 34.312 10.875 1 98.56 172 HIS B N 1
ATOM 3266 C CA . HIS B 1 172 ? -4.121 35.469 11.719 1 98.56 172 HIS B CA 1
ATOM 3267 C C . HIS B 1 172 ? -3.496 36.75 11.156 1 98.56 172 HIS B C 1
ATOM 3269 O O . HIS B 1 172 ? -2.322 36.75 10.781 1 98.56 172 HIS B O 1
ATOM 3275 N N . PRO B 1 173 ? -4.215 37.844 11.164 1 98.31 173 PRO B N 1
ATOM 3276 C CA . PRO B 1 173 ? -3.719 39.062 10.539 1 98.31 173 PRO B CA 1
ATOM 3277 C C . PRO B 1 173 ? -2.408 39.531 11.148 1 98.31 173 PRO B C 1
ATOM 3279 O O . PRO B 1 173 ? -1.535 40.031 10.438 1 98.31 173 PRO B O 1
ATOM 3282 N N . MET B 1 174 ? -2.24 39.344 12.453 1 98.31 174 MET B N 1
ATOM 3283 C CA . MET B 1 174 ? -1.02 39.812 13.102 1 98.31 174 MET B CA 1
ATOM 3284 C C . MET B 1 174 ? 0.177 38.969 12.695 1 98.31 174 MET B C 1
ATOM 3286 O O . MET B 1 174 ? 1.303 39.469 12.617 1 98.31 174 MET B O 1
ATOM 3290 N N . VAL B 1 175 ? -0.05 37.719 12.477 1 98.69 175 VAL B N 1
ATOM 3291 C CA . VAL B 1 175 ? 1.009 36.844 11.984 1 98.69 175 VAL B CA 1
ATOM 3292 C C . VAL B 1 175 ? 1.418 37.25 10.578 1 98.69 175 VAL B C 1
ATOM 3294 O O . VAL B 1 175 ? 2.609 37.375 10.273 1 98.69 175 VAL B O 1
ATOM 3297 N N . GLU B 1 176 ? 0.458 37.5 9.758 1 98.31 176 GLU B N 1
ATOM 3298 C CA . GLU B 1 176 ? 0.717 37.969 8.398 1 98.31 176 GLU B CA 1
ATOM 3299 C C . GLU B 1 176 ? 1.522 39.25 8.406 1 98.31 176 GLU B C 1
ATOM 3301 O O . GLU B 1 176 ? 2.504 39.406 7.668 1 98.31 176 GLU B O 1
ATOM 3306 N N . ALA B 1 177 ? 1.106 40.156 9.258 1 98.12 177 ALA B N 1
ATOM 3307 C CA . ALA B 1 177 ? 1.791 41.438 9.359 1 98.12 177 ALA B CA 1
ATOM 3308 C C . ALA B 1 177 ? 3.236 41.25 9.812 1 98.12 177 ALA B C 1
ATOM 3310 O O . ALA B 1 177 ? 4.141 41.906 9.305 1 98.12 177 ALA B O 1
ATOM 3311 N N . ALA B 1 178 ? 3.391 40.375 10.742 1 98.38 178 ALA B N 1
ATOM 3312 C CA . ALA B 1 178 ? 4.738 40.125 11.242 1 98.38 178 ALA B CA 1
ATOM 3313 C C . ALA B 1 178 ? 5.629 39.531 10.156 1 98.38 178 ALA B C 1
ATOM 3315 O O . ALA B 1 178 ? 6.785 39.938 10.008 1 98.38 178 ALA B O 1
ATOM 3316 N N . ILE B 1 179 ? 5.141 38.594 9.414 1 98.25 179 ILE B N 1
ATOM 3317 C CA . ILE B 1 179 ? 5.883 37.969 8.32 1 98.25 179 ILE B CA 1
ATOM 3318 C C . ILE B 1 179 ? 6.227 39 7.262 1 98.25 179 ILE B C 1
ATOM 3320 O O . ILE B 1 179 ? 7.367 39.062 6.793 1 98.25 179 ILE B O 1
ATOM 3324 N N . ASP B 1 180 ? 5.27 39.844 6.938 1 97.75 180 ASP B N 1
ATOM 3325 C CA . ASP B 1 180 ? 5.48 40.906 5.945 1 97.75 180 ASP B CA 1
ATOM 3326 C C . ASP B 1 180 ? 6.57 41.875 6.391 1 97.75 180 ASP B C 1
ATOM 3328 O O . ASP B 1 180 ? 7.402 42.281 5.586 1 97.75 180 ASP B O 1
ATOM 3332 N N . ALA B 1 181 ? 6.512 42.188 7.648 1 97.5 181 ALA B N 1
ATOM 3333 C CA . ALA B 1 181 ? 7.52 43.094 8.195 1 97.5 181 ALA B CA 1
ATOM 3334 C C . ALA B 1 181 ? 8.922 42.5 8.039 1 97.5 181 ALA B C 1
ATOM 3336 O O . ALA B 1 181 ? 9.852 43.188 7.625 1 97.5 181 ALA B O 1
ATOM 3337 N N . VAL B 1 182 ? 9.062 41.281 8.328 1 97.94 182 VAL B N 1
ATOM 3338 C CA . VAL B 1 182 ? 10.367 40.625 8.25 1 97.94 182 VAL B CA 1
ATOM 3339 C C . VAL B 1 182 ? 10.797 40.531 6.785 1 97.94 182 VAL B C 1
ATOM 3341 O O . VAL B 1 182 ? 11.953 40.781 6.453 1 97.94 182 VAL B O 1
ATOM 3344 N N . LYS B 1 183 ? 9.875 40.125 5.914 1 97.06 183 LYS B N 1
ATOM 3345 C CA . LYS B 1 183 ? 10.195 40 4.496 1 97.06 183 LYS B CA 1
ATOM 3346 C C . LYS B 1 183 ? 10.633 41.375 3.93 1 97.06 183 LYS B C 1
ATOM 3348 O O . LYS B 1 183 ? 11.539 41.438 3.104 1 97.06 183 LYS B O 1
ATOM 3353 N N . LEU B 1 184 ? 9.922 42.375 4.363 1 95.31 184 LEU B N 1
ATOM 3354 C CA . LEU B 1 184 ? 10.258 43.719 3.906 1 95.31 184 LEU B CA 1
ATOM 3355 C C . LEU B 1 184 ? 11.648 44.125 4.383 1 95.31 184 LEU B C 1
ATOM 3357 O O . LEU B 1 184 ? 12.43 44.688 3.617 1 95.31 184 LEU B O 1
ATOM 3361 N N . ALA B 1 185 ? 11.922 43.844 5.598 1 95.06 185 ALA B N 1
ATOM 3362 C CA . ALA B 1 185 ? 13.172 44.25 6.215 1 95.06 185 ALA B CA 1
ATOM 3363 C C . ALA B 1 185 ? 14.336 43.375 5.766 1 95.06 185 ALA B C 1
ATOM 3365 O O . ALA B 1 185 ? 15.445 43.875 5.562 1 95.06 185 ALA B O 1
ATOM 3366 N N . CYS B 1 186 ? 14.109 42.125 5.578 1 95.5 186 CYS B N 1
ATOM 3367 C CA . CYS B 1 186 ? 15.211 41.156 5.398 1 95.5 186 CYS B CA 1
ATOM 3368 C C . CYS B 1 186 ? 15.18 40.562 4 1 95.5 186 CYS B C 1
ATOM 3370 O O . CYS B 1 186 ? 16.094 39.812 3.619 1 95.5 186 CYS B O 1
ATOM 3372 N N . GLY B 1 187 ? 14.109 40.75 3.252 1 95.62 187 GLY B N 1
ATOM 3373 C CA . GLY B 1 187 ? 13.992 40.25 1.892 1 95.62 187 GLY B CA 1
ATOM 3374 C C . GLY B 1 187 ? 13.453 38.844 1.819 1 95.62 187 GLY B C 1
ATOM 3375 O O . GLY B 1 187 ? 13.102 38.375 0.741 1 95.62 187 GLY B O 1
ATOM 3376 N N . ARG B 1 188 ? 13.469 38.156 2.977 1 95.31 188 ARG B N 1
ATOM 3377 C CA . ARG B 1 188 ? 13.008 36.781 3.051 1 95.31 188 ARG B CA 1
ATOM 3378 C C . ARG B 1 188 ? 12.609 36.406 4.477 1 95.31 188 ARG B C 1
ATOM 3380 O O . ARG B 1 188 ? 12.875 37.156 5.418 1 95.31 188 ARG B O 1
ATOM 3387 N N . MET B 1 189 ? 11.93 35.312 4.555 1 95.75 189 MET B N 1
ATOM 3388 C CA . MET B 1 189 ? 11.695 34.75 5.891 1 95.75 189 MET B CA 1
ATOM 3389 C C . MET B 1 189 ? 12.977 34.188 6.469 1 95.75 189 MET B C 1
ATOM 3391 O O . MET B 1 189 ? 13.828 33.688 5.727 1 95.75 189 MET B O 1
ATOM 3395 N N . MET B 1 190 ? 13.109 34.281 7.73 1 95.56 190 MET B N 1
ATOM 3396 C CA . MET B 1 190 ? 14.258 33.75 8.453 1 95.56 190 MET B CA 1
ATOM 3397 C C . MET B 1 190 ? 13.836 33.25 9.836 1 95.56 190 MET B C 1
ATOM 3399 O O . MET B 1 190 ? 12.703 33.469 10.266 1 95.56 190 MET B O 1
ATOM 3403 N N . PRO B 1 191 ? 14.688 32.5 10.5 1 95 191 PRO B N 1
ATOM 3404 C CA . PRO B 1 191 ? 14.336 32.031 11.844 1 95 191 PRO B CA 1
ATOM 3405 C C . PRO B 1 191 ? 14.016 33.156 12.797 1 95 191 PRO B C 1
ATOM 3407 O O . PRO B 1 191 ? 14.609 34.25 12.703 1 95 191 PRO B O 1
ATOM 3410 N N . LYS B 1 192 ? 13.172 32.906 13.688 1 96.94 192 LYS B N 1
ATOM 3411 C CA . LYS B 1 192 ? 12.602 33.938 14.539 1 96.94 192 LYS B CA 1
ATOM 3412 C C . LYS B 1 192 ? 13.688 34.688 15.289 1 96.94 192 LYS B C 1
ATOM 3414 O O . LYS B 1 192 ? 13.672 35.938 15.344 1 96.94 192 LYS B O 1
ATOM 3419 N N . LYS B 1 193 ? 14.633 34.031 15.836 1 95.19 193 LYS B N 1
ATOM 3420 C CA . LYS B 1 193 ? 15.695 34.688 16.594 1 95.19 193 LYS B CA 1
ATOM 3421 C C . LYS B 1 193 ? 16.422 35.719 15.734 1 95.19 193 LYS B C 1
ATOM 3423 O O . LYS B 1 193 ? 16.641 36.844 16.172 1 95.19 193 LYS B O 1
ATOM 3428 N N . LYS B 1 194 ? 16.75 35.375 14.523 1 95.81 194 LYS B N 1
ATOM 3429 C CA . LYS B 1 194 ? 17.438 36.281 13.594 1 95.81 194 LYS B CA 1
ATOM 3430 C C . LYS B 1 194 ? 16.516 37.406 13.164 1 95.81 194 LYS B C 1
ATOM 3432 O O . LYS B 1 194 ? 16.969 38.531 12.992 1 95.81 194 LYS B O 1
ATOM 3437 N N . ALA B 1 195 ? 15.273 37.031 12.984 1 96.75 195 ALA B N 1
ATOM 3438 C CA . ALA B 1 195 ? 14.297 38.031 12.594 1 96.75 195 ALA B CA 1
ATOM 3439 C C . ALA B 1 195 ? 14.172 39.125 13.656 1 96.75 195 ALA B C 1
ATOM 3441 O O . ALA B 1 195 ? 14.164 40.312 13.336 1 96.75 195 ALA B O 1
ATOM 3442 N N . ILE B 1 196 ? 14.078 38.719 14.891 1 96.12 196 ILE B N 1
ATOM 3443 C CA . ILE B 1 196 ? 13.953 39.656 16 1 96.12 196 ILE B CA 1
ATOM 3444 C C . ILE B 1 196 ? 15.172 40.562 16.047 1 96.12 196 ILE B C 1
ATOM 3446 O O . ILE B 1 196 ? 15.047 41.781 16.234 1 96.12 196 ILE B O 1
ATOM 3450 N N . GLU B 1 197 ? 16.312 39.969 15.844 1 96.19 197 GLU B N 1
ATOM 3451 C CA . GLU B 1 197 ? 17.547 40.75 15.828 1 96.19 197 GLU B CA 1
ATOM 3452 C C . GLU B 1 197 ? 17.562 41.781 14.68 1 96.19 197 GLU B C 1
ATOM 3454 O O . GLU B 1 197 ? 17.938 42.938 14.867 1 96.19 197 GLU B O 1
ATOM 3459 N N . ALA B 1 198 ? 17.125 41.344 13.562 1 94.88 198 ALA B N 1
ATOM 3460 C CA . ALA B 1 198 ? 17.156 42.156 12.344 1 94.88 198 ALA B CA 1
ATOM 3461 C C . ALA B 1 198 ? 16.203 43.312 12.438 1 94.88 198 ALA B C 1
ATOM 3463 O O . ALA B 1 198 ? 16.453 44.375 11.867 1 94.88 198 ALA B O 1
ATOM 3464 N N . ILE B 1 199 ? 15.133 43.125 13.164 1 94.38 199 ILE B N 1
ATOM 3465 C CA . ILE B 1 199 ? 14.086 44.156 13.195 1 94.38 199 ILE B CA 1
ATOM 3466 C C . ILE B 1 199 ? 14.195 44.969 14.484 1 94.38 199 ILE B C 1
ATOM 3468 O O . ILE B 1 199 ? 13.32 45.781 14.789 1 94.38 199 ILE B O 1
ATOM 3472 N N . SER B 1 200 ? 15.188 44.625 15.211 1 92.38 200 SER B N 1
ATOM 3473 C CA . SER B 1 200 ? 15.367 45.312 16.484 1 92.38 200 SER B CA 1
ATOM 3474 C C . SER B 1 200 ? 15.453 46.812 16.281 1 92.38 200 SER B C 1
ATOM 3476 O O . SER B 1 200 ? 16.141 47.281 15.367 1 92.38 200 SER B O 1
ATOM 3478 N N . GLY B 1 201 ? 14.773 47.656 17.141 1 91.19 201 GLY B N 1
ATOM 3479 C CA . GLY B 1 201 ? 14.828 49.125 17.078 1 91.19 201 GLY B CA 1
ATOM 3480 C C . GLY B 1 201 ? 13.82 49.719 16.109 1 91.19 201 GLY B C 1
ATOM 3481 O O . GLY B 1 201 ? 13.711 50.938 16 1 91.19 201 GLY B O 1
ATOM 3482 N N . THR B 1 202 ? 13.289 48.875 15.383 1 92.88 202 THR B N 1
ATOM 3483 C CA . THR B 1 202 ? 12.266 49.375 14.469 1 92.88 202 THR B CA 1
ATOM 3484 C C . THR B 1 202 ? 10.898 49.406 15.156 1 92.88 202 THR B C 1
ATOM 3486 O O . THR B 1 202 ? 10.734 48.875 16.25 1 92.88 202 THR B O 1
ATOM 3489 N N . SER B 1 203 ? 9.969 50.031 14.586 1 93.81 203 SER B N 1
ATOM 3490 C CA . SER B 1 203 ? 8.617 50.125 15.117 1 93.81 203 SER B CA 1
ATOM 3491 C C . SER B 1 203 ? 7.906 48.781 15.062 1 93.81 203 SER B C 1
ATOM 3493 O O . SER B 1 203 ? 6.859 48.594 15.688 1 93.81 203 SER B O 1
ATOM 3495 N N . PHE B 1 204 ? 8.516 47.875 14.383 1 94.56 204 PHE B N 1
ATOM 3496 C CA . PHE B 1 204 ? 7.875 46.562 14.203 1 94.56 204 PHE B CA 1
ATOM 3497 C C . PHE B 1 204 ? 8.438 45.562 15.195 1 94.56 204 PHE B C 1
ATOM 3499 O O . PHE B 1 204 ? 8 44.406 15.211 1 94.56 204 PHE B O 1
ATOM 3506 N N . ALA B 1 205 ? 9.375 45.875 16.016 1 95.19 205 ALA B N 1
ATOM 3507 C CA . ALA B 1 205 ? 10.062 44.969 16.922 1 95.19 205 ALA B CA 1
ATOM 3508 C C . ALA B 1 205 ? 9.07 44.219 17.797 1 95.19 205 ALA B C 1
ATOM 3510 O O . ALA B 1 205 ? 9.164 43 17.922 1 95.19 205 ALA B O 1
ATOM 3511 N N . GLY B 1 206 ? 8.172 44.875 18.344 1 96.69 206 GLY B N 1
ATOM 3512 C CA . GLY B 1 206 ? 7.16 44.25 19.188 1 96.69 206 GLY B CA 1
ATOM 3513 C C . GLY B 1 206 ? 6.266 43.281 18.438 1 96.69 206 GLY B C 1
ATOM 3514 O O . GLY B 1 206 ? 5.977 42.188 18.922 1 96.69 206 GLY B O 1
ATOM 3515 N N . LEU B 1 207 ? 5.84 43.719 17.234 1 97.5 207 LEU B N 1
ATOM 3516 C CA . LEU B 1 207 ? 4.992 42.906 16.375 1 97.5 207 LEU B CA 1
ATOM 3517 C C . LEU B 1 207 ? 5.68 41.562 16.047 1 97.5 207 LEU B C 1
ATOM 3519 O O . LEU B 1 207 ? 5.074 40.5 16.172 1 97.5 207 LEU B O 1
ATOM 3523 N N . VAL B 1 208 ? 6.891 41.625 15.648 1 98 208 VAL B N 1
ATOM 3524 C CA . VAL B 1 208 ? 7.652 40.438 15.234 1 98 208 VAL B CA 1
ATOM 3525 C C . VAL B 1 208 ? 7.922 39.562 16.453 1 98 208 VAL B C 1
ATOM 3527 O O . VAL B 1 208 ? 7.777 38.344 16.375 1 98 208 VAL B O 1
ATOM 3530 N N . THR B 1 209 ? 8.273 40.125 17.578 1 97.38 209 THR B N 1
ATOM 3531 C CA . THR B 1 209 ? 8.523 39.344 18.797 1 97.38 209 THR B CA 1
ATOM 3532 C C . THR B 1 209 ? 7.289 38.562 19.203 1 97.38 209 THR B C 1
ATOM 3534 O O . THR B 1 209 ? 7.395 37.406 19.594 1 97.38 209 THR B O 1
ATOM 3537 N N . ASP B 1 210 ? 6.129 39.156 19.047 1 97.31 210 ASP B N 1
ATOM 3538 C CA . ASP B 1 210 ? 4.906 38.562 19.594 1 97.31 210 ASP B CA 1
ATOM 3539 C C . ASP B 1 210 ? 4.234 37.656 18.578 1 97.31 210 ASP B C 1
ATOM 3541 O O . ASP B 1 210 ? 3.584 36.656 18.969 1 97.31 210 ASP B O 1
ATOM 3545 N N . TRP B 1 211 ? 4.43 37.875 17.281 1 98.38 211 TRP B N 1
ATOM 3546 C CA . TRP B 1 211 ? 3.496 37.25 16.344 1 98.38 211 TRP B CA 1
ATOM 3547 C C . TRP B 1 211 ? 4.242 36.5 15.242 1 98.38 211 TRP B C 1
ATOM 3549 O O . TRP B 1 211 ? 3.637 35.75 14.469 1 98.38 211 TRP B O 1
ATOM 3559 N N . TYR B 1 212 ? 5.57 36.688 15.086 1 98.5 212 TYR B N 1
ATOM 3560 C CA . TYR B 1 212 ? 6.332 35.969 14.062 1 98.5 212 TYR B CA 1
ATOM 3561 C C . TYR B 1 212 ? 6.449 34.5 14.398 1 98.5 212 TYR B C 1
ATOM 3563 O O . TYR B 1 212 ? 6.672 34.125 15.555 1 98.5 212 TYR B O 1
ATOM 3571 N N . PRO B 1 213 ? 6.207 33.594 13.352 1 98.62 213 PRO B N 1
ATOM 3572 C CA . PRO B 1 213 ? 6.25 32.156 13.625 1 98.62 213 PRO B CA 1
ATOM 3573 C C . PRO B 1 213 ? 7.594 31.703 14.188 1 98.62 213 PRO B C 1
ATOM 3575 O O . PRO B 1 213 ? 8.641 32.188 13.773 1 98.62 213 PRO B O 1
ATOM 3578 N N . ASP B 1 214 ? 7.52 30.797 15.18 1 97.5 214 ASP B N 1
ATOM 3579 C CA . ASP B 1 214 ? 8.766 30.312 15.773 1 97.5 214 ASP B CA 1
ATOM 3580 C C . ASP B 1 214 ? 9.219 29.016 15.109 1 97.5 214 ASP B C 1
ATOM 3582 O O . ASP B 1 214 ? 8.609 28.562 14.141 1 97.5 214 ASP B O 1
ATOM 3586 N N . ASN B 1 215 ? 10.383 28.516 15.602 1 95.5 215 ASN B N 1
ATOM 3587 C CA . ASN B 1 215 ? 11.016 27.312 15.047 1 95.5 215 ASN B CA 1
ATOM 3588 C C . ASN B 1 215 ? 11.047 26.172 16.062 1 95.5 215 ASN B C 1
ATOM 3590 O O . ASN B 1 215 ? 12.039 25.453 16.156 1 95.5 215 ASN B O 1
ATOM 3594 N N . ARG B 1 216 ? 9.922 25.984 16.766 1 95.12 216 ARG B N 1
ATOM 3595 C CA . ARG B 1 216 ? 9.867 25.094 17.922 1 95.12 216 ARG B CA 1
ATOM 3596 C C . ARG B 1 216 ? 10.102 23.641 17.516 1 95.12 216 ARG B C 1
ATOM 3598 O O . ARG B 1 216 ? 10.617 22.844 18.312 1 95.12 216 ARG B O 1
ATOM 3605 N N . ILE B 1 217 ? 9.812 23.266 16.297 1 93.38 217 ILE B N 1
ATOM 3606 C CA . ILE B 1 217 ? 10.008 21.891 15.867 1 93.38 217 ILE B CA 1
ATOM 3607 C C . ILE B 1 217 ? 11.5 21.594 15.727 1 93.38 217 ILE B C 1
ATOM 3609 O O . ILE B 1 217 ? 11.984 20.578 16.25 1 93.38 217 ILE B O 1
ATOM 3613 N N . HIS B 1 218 ? 12.219 22.469 15.109 1 90.19 218 HIS B N 1
ATOM 3614 C CA . HIS B 1 218 ? 13.656 22.328 14.945 1 90.19 218 HIS B CA 1
ATOM 3615 C C . HIS B 1 218 ? 14.375 22.375 16.297 1 90.19 218 HIS B C 1
ATOM 3617 O O . HIS B 1 218 ? 15.359 21.672 16.516 1 90.19 218 HIS B O 1
ATOM 3623 N N . GLU B 1 219 ? 13.789 23.141 17.172 1 91.94 219 GLU B N 1
ATOM 3624 C CA . GLU B 1 219 ? 14.453 23.391 18.453 1 91.94 219 GLU B CA 1
ATOM 3625 C C . GLU B 1 219 ? 13.945 22.438 19.531 1 91.94 219 GLU B C 1
ATOM 3627 O O . GLU B 1 219 ? 14.312 22.562 20.703 1 91.94 219 GLU B O 1
ATOM 3632 N N . CYS B 1 220 ? 13.094 21.5 19.125 1 92.44 220 CYS B N 1
ATOM 3633 C CA . CYS B 1 220 ? 12.539 20.562 20.109 1 92.44 220 CYS B CA 1
ATOM 3634 C C . CYS B 1 220 ? 13.648 19.781 20.797 1 92.44 220 CYS B C 1
ATOM 3636 O O . CYS B 1 220 ? 14.422 19.094 20.125 1 92.44 220 CYS B O 1
ATOM 3638 N N . PRO B 1 221 ? 13.727 19.891 22.078 1 92.44 221 PRO B N 1
ATOM 3639 C CA . PRO B 1 221 ? 14.812 19.188 22.766 1 92.44 221 PRO B CA 1
ATOM 3640 C C . PRO B 1 221 ? 14.68 17.672 22.688 1 92.44 221 PRO B C 1
ATOM 3642 O O . PRO B 1 221 ? 13.57 17.156 22.531 1 92.44 221 PRO B O 1
ATOM 3645 N N . PRO B 1 222 ? 15.852 17.031 22.812 1 91.5 222 PRO B N 1
ATOM 3646 C CA . PRO B 1 222 ? 15.805 15.562 22.797 1 91.5 222 PRO B CA 1
ATOM 3647 C C . PRO B 1 222 ? 15.039 14.984 23.984 1 91.5 222 PRO B C 1
ATOM 3649 O O . PRO B 1 222 ? 15.109 15.523 25.094 1 91.5 222 PRO B O 1
ATOM 3652 N N . SER B 1 223 ? 14.156 14.062 23.734 1 91.75 223 SER B N 1
ATOM 3653 C CA . SER B 1 223 ? 13.398 13.32 24.734 1 91.75 223 SER B CA 1
ATOM 3654 C C . SER B 1 223 ? 12.742 12.086 24.125 1 91.75 223 SER B C 1
ATOM 3656 O O . SER B 1 223 ? 12.719 11.922 22.906 1 91.75 223 SER B O 1
ATOM 3658 N N . ASP B 1 224 ? 12.242 11.25 25 1 90.25 224 ASP B N 1
ATOM 3659 C CA . ASP B 1 224 ? 11.57 10.047 24.531 1 90.25 224 ASP B CA 1
ATOM 3660 C C . ASP B 1 224 ? 10.289 10.391 23.781 1 90.25 224 ASP B C 1
ATOM 3662 O O . ASP B 1 224 ? 9.836 9.617 22.938 1 90.25 224 ASP B O 1
ATOM 3666 N N . GLU B 1 225 ? 9.781 11.578 24.031 1 90.69 225 GLU B N 1
ATOM 3667 C CA . GLU B 1 225 ? 8.516 11.992 23.438 1 90.69 225 GLU B CA 1
ATOM 3668 C C . GLU B 1 225 ? 8.742 12.938 22.266 1 90.69 225 GLU B C 1
ATOM 3670 O O . GLU B 1 225 ? 7.781 13.391 21.625 1 90.69 225 GLU B O 1
ATOM 3675 N N . ARG B 1 226 ? 9.93 13.172 21.969 1 91.06 226 ARG B N 1
ATOM 3676 C CA . ARG B 1 226 ? 10.289 14.188 20.984 1 91.06 226 ARG B CA 1
ATOM 3677 C C . ARG B 1 226 ? 9.625 13.914 19.641 1 91.06 226 ARG B C 1
ATOM 3679 O O . ARG B 1 226 ? 9.062 14.82 19.016 1 91.06 226 ARG B O 1
ATOM 3686 N N . ALA B 1 227 ? 9.688 12.664 19.281 1 89 227 ALA B N 1
ATOM 3687 C CA . ALA B 1 227 ? 9.109 12.305 17.984 1 89 227 ALA B CA 1
ATOM 3688 C C . ALA B 1 227 ? 7.613 12.586 17.953 1 89 227 ALA B C 1
ATOM 3690 O O . ALA B 1 227 ? 7.102 13.141 16.969 1 89 227 ALA B O 1
ATOM 3691 N N . ASN B 1 228 ? 6.938 12.281 19.016 1 90.75 228 ASN B N 1
ATOM 3692 C CA . ASN B 1 228 ? 5.5 12.516 19.094 1 90.75 228 ASN B CA 1
ATOM 3693 C C . ASN B 1 228 ? 5.176 14.008 19.156 1 90.75 228 ASN B C 1
ATOM 3695 O O . ASN B 1 228 ? 4.219 14.461 18.516 1 90.75 228 ASN B O 1
ATOM 3699 N N . ILE B 1 229 ? 5.973 14.727 19.859 1 91.69 229 ILE B N 1
ATOM 3700 C CA . ILE B 1 229 ? 5.785 16.172 19.969 1 91.69 229 ILE B CA 1
ATOM 3701 C C . ILE B 1 229 ? 5.945 16.812 18.594 1 91.69 229 ILE B C 1
ATOM 3703 O O . ILE B 1 229 ? 5.105 17.609 18.172 1 91.69 229 ILE B O 1
ATOM 3707 N N . ARG B 1 230 ? 6.922 16.359 17.875 1 91.19 230 ARG B N 1
ATOM 3708 C CA . ARG B 1 230 ? 7.273 16.969 16.609 1 91.19 230 ARG B CA 1
ATOM 3709 C C . ARG B 1 230 ? 6.281 16.562 15.516 1 91.19 230 ARG B C 1
ATOM 3711 O O . ARG B 1 230 ? 6.133 17.266 14.516 1 91.19 230 ARG B O 1
ATOM 3718 N N . SER B 1 231 ? 5.59 15.477 15.773 1 91.56 231 SER B N 1
ATOM 3719 C CA . SER B 1 231 ? 4.738 14.969 14.703 1 91.56 231 SER B CA 1
ATOM 3720 C C . SER B 1 231 ? 3.268 15.258 14.977 1 91.56 231 SER B C 1
ATOM 3722 O O . SER B 1 231 ? 2.398 14.883 14.188 1 91.56 231 SER B O 1
ATOM 3724 N N . ALA B 1 232 ? 2.998 15.938 16.047 1 93.44 232 ALA B N 1
ATOM 3725 C CA . ALA B 1 232 ? 1.612 16.219 16.422 1 93.44 232 ALA B CA 1
ATOM 3726 C C . ALA B 1 232 ? 0.928 17.094 15.367 1 93.44 232 ALA B C 1
ATOM 3728 O O . ALA B 1 232 ? 1.511 18.062 14.883 1 93.44 232 ALA B O 1
ATOM 3729 N N . THR B 1 233 ? -0.301 16.703 15 1 96.56 233 THR B N 1
ATOM 3730 C CA . THR B 1 233 ? -1.09 17.438 14.016 1 96.56 233 THR B CA 1
ATOM 3731 C C . THR B 1 233 ? -1.499 18.797 14.562 1 96.56 233 THR B C 1
ATOM 3733 O O . THR B 1 233 ? -2.051 18.906 15.656 1 96.56 233 THR B O 1
ATOM 3736 N N . PRO B 1 234 ? -1.208 19.906 13.844 1 97.81 234 PRO B N 1
ATOM 3737 C CA . PRO B 1 234 ? -1.685 21.219 14.289 1 97.81 234 PRO B CA 1
ATOM 3738 C C . PRO B 1 234 ? -3.203 21.344 14.219 1 97.81 234 PRO B C 1
ATOM 3740 O O . PRO B 1 234 ? -3.807 21.016 13.195 1 97.81 234 PRO B O 1
ATOM 3743 N N . LEU B 1 235 ? -3.787 21.891 15.25 1 98.5 235 LEU B N 1
ATOM 3744 C CA . LEU B 1 235 ? -5.238 21.984 15.328 1 98.5 235 LEU B CA 1
ATOM 3745 C C . LEU B 1 235 ? -5.781 22.906 14.234 1 98.5 235 LEU B C 1
ATOM 3747 O O . LEU B 1 235 ? -6.844 22.625 13.664 1 98.5 235 LEU B O 1
ATOM 3751 N N . GLY B 1 236 ? -5.105 24.016 13.953 1 98.69 236 GLY B N 1
ATOM 3752 C CA . GLY B 1 236 ? -5.539 24.906 12.883 1 98.69 236 GLY B CA 1
ATOM 3753 C C . GLY B 1 236 ? -5.617 24.219 11.531 1 98.69 236 GLY B C 1
ATOM 3754 O O . GLY B 1 236 ? -6.566 24.438 10.773 1 98.69 236 GLY B O 1
ATOM 3755 N N . PHE B 1 237 ? -4.621 23.422 11.242 1 98.62 237 PHE B N 1
ATOM 3756 C CA . PHE B 1 237 ? -4.609 22.625 10.023 1 98.62 237 PHE B CA 1
ATOM 3757 C C . PHE B 1 237 ? -5.781 21.641 10 1 98.62 237 PHE B C 1
ATOM 3759 O O . PHE B 1 237 ? -6.477 21.531 8.992 1 98.62 237 PHE B O 1
ATOM 3766 N N . ALA B 1 238 ? -6.023 20.938 11.094 1 98.81 238 ALA B N 1
ATOM 3767 C CA . ALA B 1 238 ? -7.145 20.016 11.203 1 98.81 238 ALA B CA 1
ATOM 3768 C C . ALA B 1 238 ? -8.469 20.703 10.922 1 98.81 238 ALA B C 1
ATOM 3770 O O . ALA B 1 238 ? -9.297 20.203 10.164 1 98.81 238 ALA 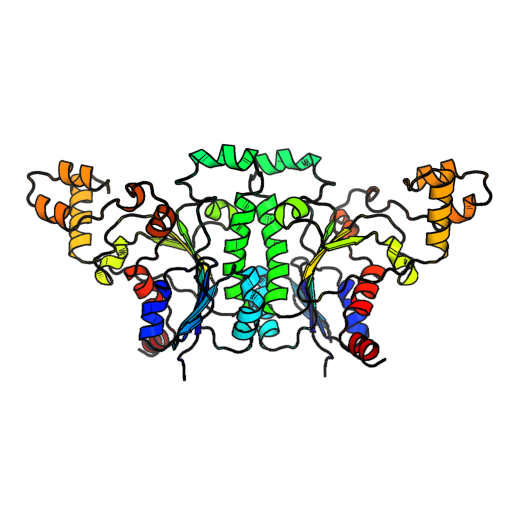B O 1
ATOM 3771 N N . ARG B 1 239 ? -8.664 21.875 11.492 1 98.81 239 ARG B N 1
ATOM 3772 C CA . ARG B 1 239 ? -9.883 22.641 11.297 1 98.81 239 ARG B CA 1
ATOM 3773 C C . ARG B 1 239 ? -10.023 23.078 9.836 1 98.81 239 ARG B C 1
ATOM 3775 O O . ARG B 1 239 ? -11.125 23.031 9.281 1 98.81 239 ARG B O 1
ATOM 3782 N N . ALA B 1 240 ? -8.898 23.469 9.258 1 98.75 240 ALA B N 1
ATOM 3783 C CA . ALA B 1 240 ? -8.93 23.891 7.859 1 98.75 240 ALA B CA 1
ATOM 3784 C C . ALA B 1 240 ? -9.328 22.734 6.949 1 98.75 240 ALA B C 1
ATOM 3786 O O . ALA B 1 240 ? -10.109 22.906 6.016 1 98.75 240 ALA B O 1
ATOM 3787 N N . VAL B 1 241 ? -8.812 21.531 7.184 1 98.81 241 VAL B N 1
ATOM 3788 C CA . VAL B 1 241 ? -9.164 20.344 6.41 1 98.81 241 VAL B CA 1
ATOM 3789 C C . VAL B 1 241 ? -10.656 20.062 6.555 1 98.81 241 VAL B C 1
ATOM 3791 O O . VAL B 1 241 ? -11.344 19.797 5.562 1 98.81 241 VAL B O 1
ATOM 3794 N N . PHE B 1 242 ? -11.156 20.141 7.777 1 98.81 242 PHE B N 1
ATOM 3795 C CA . PHE B 1 242 ? -12.578 19.938 8.047 1 98.81 242 PHE B CA 1
ATOM 3796 C C . PHE B 1 242 ? -13.43 20.922 7.25 1 98.81 242 PHE B C 1
ATOM 3798 O O . PHE B 1 242 ? -14.344 20.516 6.523 1 98.81 242 PHE B O 1
ATOM 3805 N N . LEU B 1 243 ? -13.062 22.156 7.324 1 98.38 243 LEU B N 1
ATOM 3806 C CA . LEU B 1 243 ? -13.844 23.219 6.695 1 98.38 243 LEU B CA 1
ATOM 3807 C C . LEU B 1 243 ? -13.852 23.062 5.18 1 98.38 243 LEU B C 1
ATOM 3809 O O . LEU B 1 243 ? -14.844 23.375 4.52 1 98.38 243 LEU B O 1
ATOM 3813 N N . SER B 1 244 ? -12.805 22.531 4.66 1 98.25 244 SER B N 1
ATOM 3814 C CA . SER B 1 244 ? -12.664 22.438 3.213 1 98.25 244 SER B CA 1
ATOM 3815 C C . SER B 1 244 ? -13.266 21.141 2.682 1 98.25 244 SER B C 1
ATOM 3817 O O . SER B 1 244 ? -13.586 21.031 1.496 1 98.25 244 SER B O 1
ATOM 3819 N N . ASN B 1 245 ? -13.469 20.078 3.559 1 98.5 245 ASN B N 1
ATOM 3820 C CA . ASN B 1 245 ? -13.758 18.75 3.008 1 98.5 245 ASN B CA 1
ATOM 3821 C C . ASN B 1 245 ? -15.055 18.172 3.57 1 98.5 245 ASN B C 1
ATOM 3823 O O . ASN B 1 245 ? -15.586 17.203 3.041 1 98.5 245 ASN B O 1
ATOM 3827 N N . ALA B 1 246 ? -15.555 18.734 4.648 1 98.06 246 ALA B N 1
ATOM 3828 C CA . ALA B 1 246 ? -16.766 18.172 5.227 1 98.06 246 ALA B CA 1
ATOM 3829 C C . ALA B 1 246 ? -17.938 18.25 4.25 1 98.06 246 ALA B C 1
ATOM 3831 O O . ALA B 1 246 ? -18.297 19.344 3.795 1 98.06 246 ALA B O 1
ATOM 3832 N N . PRO B 1 247 ? -18.594 17.172 3.99 1 96 247 PRO B N 1
ATOM 3833 C CA . PRO B 1 247 ? -19.609 17.141 2.93 1 96 247 PRO B CA 1
ATOM 3834 C C . PRO B 1 247 ? -20.766 18.109 3.197 1 96 247 PRO B C 1
ATOM 3836 O O . PRO B 1 247 ? -21.281 18.719 2.266 1 96 247 PRO B O 1
ATOM 3839 N N . HIS B 1 248 ? -21.172 18.219 4.457 1 93.5 248 HIS B N 1
ATOM 3840 C CA . HIS B 1 248 ? -22.359 19.031 4.758 1 93.5 248 HIS B CA 1
ATOM 3841 C C . HIS B 1 248 ? -22.062 20.516 4.594 1 93.5 248 HIS B C 1
ATOM 3843 O O . HIS B 1 248 ? -22.969 21.328 4.48 1 93.5 248 HIS B O 1
ATOM 3849 N N . LEU B 1 249 ? -20.766 20.875 4.582 1 90.69 249 LEU B N 1
ATOM 3850 C CA . LEU B 1 249 ? -20.359 22.266 4.398 1 90.69 249 LEU B CA 1
ATOM 3851 C C . LEU B 1 249 ? -20.203 22.594 2.916 1 90.69 249 LEU B C 1
ATOM 3853 O O . LEU B 1 249 ? -20.328 23.75 2.512 1 90.69 249 LEU B O 1
ATOM 3857 N N . ASN B 1 250 ? -19.844 21.609 2.066 1 80.38 250 ASN B N 1
ATOM 3858 C CA . ASN B 1 250 ? -19.625 21.797 0.637 1 80.38 250 ASN B CA 1
ATOM 3859 C C . ASN B 1 250 ? -20.938 21.875 -0.13 1 80.38 250 ASN B C 1
ATOM 3861 O O . ASN B 1 250 ? -21.031 22.547 -1.163 1 80.38 250 ASN B O 1
ATOM 3865 N N . LYS B 1 251 ? -21.906 21.141 0.299 1 68.25 251 LYS B N 1
ATOM 3866 C CA . LYS B 1 251 ? -23.234 21.234 -0.301 1 68.25 251 LYS B CA 1
ATOM 3867 C C . LYS B 1 251 ? -23.828 22.625 -0.102 1 68.25 251 LYS B C 1
ATOM 3869 O O . LYS B 1 251 ? -24.469 23.156 -1.002 1 68.25 251 LYS B O 1
ATOM 3874 N N . LYS B 1 252 ? -23.5 23.266 1.006 1 59.34 252 LYS B N 1
ATOM 3875 C CA . LYS B 1 252 ? -23.984 24.609 1.282 1 59.34 252 LYS B CA 1
ATOM 3876 C C . LYS B 1 252 ? -23.297 25.641 0.4 1 59.34 252 LYS B C 1
ATOM 3878 O O . LYS B 1 252 ? -23.922 26.578 -0.076 1 59.34 252 LYS B O 1
ATOM 3883 N N . ARG B 1 253 ? -22.172 25.359 -0.036 1 59.47 253 ARG B N 1
ATOM 3884 C CA . ARG B 1 253 ? -21.406 26.281 -0.858 1 59.47 253 ARG B CA 1
ATOM 3885 C C . ARG B 1 253 ? -21.797 26.172 -2.328 1 59.47 253 ARG B C 1
ATOM 3887 O O . ARG B 1 253 ? -21.828 27.172 -3.045 1 59.47 253 ARG B O 1
ATOM 3894 N N . GLU B 1 254 ? -22.141 24.859 -2.816 1 56.5 254 GLU B N 1
ATOM 3895 C CA . GLU B 1 254 ? -22.578 24.672 -4.199 1 56.5 254 GLU B CA 1
ATOM 3896 C C . GLU B 1 254 ? -24 25.172 -4.414 1 56.5 254 GLU B C 1
ATOM 3898 O O . GLU B 1 254 ? -24.344 25.609 -5.512 1 56.5 254 GLU B O 1
ATOM 3903 N N . ALA B 1 255 ? -24.781 24.906 -3.326 1 59.38 255 ALA B N 1
ATOM 3904 C CA . ALA B 1 255 ? -26.156 25.391 -3.422 1 59.38 255 ALA B CA 1
ATOM 3905 C C . ALA B 1 255 ? -26.219 26.906 -3.24 1 59.38 255 ALA B C 1
ATOM 3907 O O . ALA B 1 255 ? -27.203 27.531 -3.621 1 59.38 255 ALA B O 1
ATOM 3908 N N . ALA B 1 256 ? -25.094 27.578 -2.666 1 44.91 256 ALA B N 1
ATOM 3909 C CA . ALA B 1 256 ? -25.109 29.031 -2.479 1 44.91 256 ALA B CA 1
ATOM 3910 C C . ALA B 1 256 ? -24.562 29.75 -3.703 1 44.91 256 ALA B C 1
ATOM 3912 O O . ALA B 1 256 ? -23.672 29.234 -4.383 1 44.91 256 ALA B O 1
#

Nearest PDB structures (foldseek):
  8ia0-assembly1_CS  TM=3.923E-01  e=1.401E-03  Thermochaetoides thermophila DSM 1495
  3ssm-assembly1_B  TM=6.522E-01  e=3.384E-01  Micromonospora griseorubida
  4ffm-assembly1_A  TM=5.346E-01  e=2.637E-01  Methanosarcina barkeri str. Fusaro
  3ssn-assembly1_B  TM=6.363E-01  e=8.621E-01  Micromonospora griseorubida
  5d2e-assembly1_A  TM=3.990E-01  e=7.151E-01  Bacillus velezensis FZB42

Organism: Klebsiella pneumoniae subsp. pneumoniae (strain HS11286) (NCBI:txid1125630)